Protein 1F6F (pdb70)

Sequence (547 aa):
AQHPPYCRNQPGKCQIPLQSLFDRATTVANYNSKLAGEMVNRFDEQYVINCHTSSITTPNSKAEAINTEDKILFKLVISLLHSWDEPLHHAVTELANPALLTKAQEIKEKAKVLVDGVEVIQKRIHPGEKNEPYPVWSEQSSLTSQDENVRRVAFYRLFHCLHRDSSKIYTYLRILKCRLTSCGKPEIHKCRSPDKETFTCWWNPGTDGGLPTNYSLTYSKEGEKTTYECPDYKTSGPNSCFFSKQYTSIWKIYIITVNATNQMGSSSSDPLYVDVTYIVEPEPPRNLTLEVKKKTYLWVKWSPPTITDVKTGWFTMEYEIRLKPEEAEEWEIHFTGHQTQFKVFDLYPGQKYLVQTRCKPDHGYWSRWSQESSVEMPKPEIHKCRSPDKETFTCWWNPGTTNYSLTYSKEGEKTTYECPDYKTSGPNSCFFSKQYTSIWKIYIITVNATSSSDPLYVDVTYIVEPEPPRNLTLEVKKTYLWVKWSPPTMEYEIRLKEWEIHFTGHQTQFKVFDLYPGQKYLVQTRCKPDHGYWSRWSQESSVEMPN

B-factor: mean 52.59, std 16.04, range [18.32, 100.22]

InterPro domains:
  IPR001400 Somatotropin/prolactin [PF00103] (26-232)
  IPR001400 Somatotropin/prolactin [PR00836] (97-110)
  IPR001400 Somatotropin/prolactin [PR00836] (119-137)
  IPR001400 Somatotropin/prolactin [PR00836] (200-216)
  IPR001400 Somatotropin/prolactin [PR00836] (216-230)
  IPR001400 Somatotropin/prolactin [PTHR11417] (12-233)
  IPR009079 Four-helical cytokine-like, core [G3DSA:1.20.1250.10] (38-236)
  IPR009079 Four-helical cytokine-like, core [SSF47266] (40-232)
  IPR018116 Somatotropin hormone, conserved site [PS00266] (97-130)
  IPR018116 Somatotropin hormone, conserved site [PS00338] (212-229)

GO terms:
  GO:0005148 prolactin receptor binding (F, IDA)

CATH classification: 1.20.1250.10

Secondary structure (DSSP, 8-state):
----GGG-SSSSS----HHHHHHHHHHHHHHHHHHHHHHHHHHHTT-----GGGGS----SHHHHHHS-HHHHHHHHHHHHHTTHHHHHHHHHHHH--HHHHHHHHHHHHHHHHHHHHHHHHHHHSTT--PPP----GGGGGGG-SSHHHHHHHHHHHHHHHHHHHHHHHHHHHHHHHHHS--/---EEEEEEBSSSS-EEEEEE----TTS--EEEEEEEETTEEEEEE-S-SSTT-TTEEEE-TTT--SS-EEEEEEEEEETTEEEEPPPEEEEGGG-B--PPPEEEEEEE-----EEEEEE--TTS-TTTTSS-EEEEEEEEESS-S--EEEEEET-SEEEE--PPTT-EEEEEEEEEESSS--------EEEE--/--EEEEEEBSSSS-EEEEEE-----EEEEEEESS-S--EE-S-SSTT-TTEEEE-GGG--SSS-EEEEEEE------EEE-GGG-B-----EEEEEEE----EEEEEE----EEEEEE---EEEEEET-SEEEE----SS-EEEEEEEEE-TT--PPPP---EEEE---

Solvent-accessible surface area: 28407 Å² total; per-residue (Å²): 65,117,87,10,82,39,28,202,96,186,98,86,165,14,64,5,49,45,60,20,0,0,50,24,0,11,82,23,2,28,94,8,0,75,15,1,11,74,1,15,99,107,12,63,146,120,144,106,8,101,9,26,5,80,84,25,121,13,9,18,32,47,71,97,0,56,122,21,96,27,81,84,0,1,64,16,0,0,19,1,12,57,4,12,54,84,3,3,102,60,1,28,86,19,30,58,155,145,23,10,43,69,44,1,80,55,5,33,78,34,13,110,57,1,14,63,0,0,45,26,0,2,119,82,51,36,113,74,36,175,56,134,121,102,31,91,19,93,104,20,80,28,0,68,36,183,84,115,100,64,69,100,84,3,9,86,43,3,3,44,4,7,15,20,1,11,12,15,9,8,2,0,0,24,4,0,39,26,98,55,41,65,93,74,95,4,86,8,134,99,3,50,1,57,16,22,20,16,0,12,0,96,17,102,63,30,102,52,74,74,41,127,29,120,43,32,0,32,12,36,36,38,80,73,216,64,96,87,90,11,46,44,82,184,90,37,22,124,63,1,0,43,0,41,140,150,93,8,16,2,1,53,23,0,45,0,31,0,37,13,79,27,153,146,38,90,38,54,8,111,70,30,119,13,19,0,14,60,17,4,70,7,99,35,6,96,101,32,79,37,99,54,100,233,99,44,54,0,59,0,90,14,31,26,5,102,92,6,22,49,159,27,3,1,4,16,6,12,4,27,0,50,4,22,25,92,158,42,177,74,64,16,73,11,115,12,19,82,99,47,61,11,72,0,31,14,21,69,87,67,56,59,9,31,0,15,0,56,0,36,10,18,50,20,93,68,7,208,61,12,158,72,27,55,19,118,13,95,139,3,108,20,111,72,5,46,1,76,71,95,46,24,0,14,0,77,13,70,80,16,164,124,103,47,24,0,32,11,28,49,40,42,124,209,44,110,84,94,11,41,36,91,170,93,27,28,119,65,1,0,51,0,35,122,147,86,24,27,20,6,54,2,1,35,1,31,0,33,14,129,97,59,8,72,62,14,47,5,2,0,19,36,17,13,57,17,108,38,9,132,100,34,89,35,102,49,86,248,60,38,0,30,1,76,13,39,70,54,136,36,48,9,22,3,39,9,95,202,70,88,88,36,65,0,5,85,3,61,24,5,34,6,56,112,28,160,104,46,60,132,16,52,2,13,0,46,0,38,18,95,89,20,85,77,2,194,69,12,153,99,25,67,22,103,9,73,173

Radius of gyration: 28.02 Å; Cα contacts (8 Å, |Δi|>4): 1122; chains: 3; bounding box: 88×62×73 Å

Nearest PDB structures (foldseek):
  1f6f-assembly1_A  TM=1.005E+00  e=6.014E-25  Ovis aries
  3npz-assembly1_A  TM=8.963E-01  e=2.783E-09  Homo sapiens
  4mhl-assembly1_A  TM=6.996E-01  e=2.035E-02  Homo sapiens
  7u7n-assembly1_D  TM=7.125E-01  e=7.910E-02  Homo sapiens
  8d7r-assembly1_D  TM=6.804E-01  e=1.033E+00  Homo sapiens

Structure (mmCIF, N/CA/C/O backbone):
data_1F6F
#
_entry.id   1F6F
#
_cell.length_a   168.180
_cell.length_b   63.100
_cell.length_c   88.430
_cell.angle_alpha   90.00
_cell.angle_beta   118.63
_cell.angle_gamma   90.00
#
_symmetry.space_group_name_H-M   'C 1 2 1'
#
loop_
_entity.id
_entity.type
_entity.pdbx_description
1 polymer 'PLACENTAL LACTOGEN'
2 polymer 'PROLACTIN RECEPTOR'
3 water water
#
loop_
_atom_site.group_PDB
_atom_site.id
_atom_site.type_symbol
_atom_site.label_atom_id
_atom_site.label_alt_id
_atom_site.label_comp_id
_atom_site.label_asym_id
_atom_site.label_entity_id
_atom_site.label_seq_id
_atom_site.pdbx_PDB_ins_code
_atom_site.Cartn_x
_atom_site.Cartn_y
_atom_site.Cartn_z
_atom_site.occupancy
_atom_site.B_iso_or_equiv
_atom_site.auth_seq_id
_atom_site.auth_comp_id
_atom_site.auth_asym_id
_atom_site.auth_atom_id
_atom_site.pdbx_PDB_model_num
ATOM 1 N N . ALA A 1 1 ? 63.188 68.441 7.231 1.00 76.84 1 ALA A N 1
ATOM 2 C CA . ALA A 1 1 ? 62.653 69.085 5.997 1.00 78.11 1 ALA A CA 1
ATOM 3 C C . ALA A 1 1 ? 61.127 69.063 6.035 1.00 77.40 1 ALA A C 1
ATOM 4 O O . ALA A 1 1 ? 60.468 70.037 5.665 1.00 78.57 1 ALA A O 1
ATOM 6 N N . GLN A 1 2 ? 60.581 67.937 6.481 1.00 75.58 2 GLN A N 1
ATOM 7 C CA . GLN A 1 2 ? 59.139 67.737 6.596 1.00 72.98 2 GLN A CA 1
ATOM 8 C C . GLN A 1 2 ? 58.581 68.483 7.830 1.00 71.71 2 GLN A C 1
ATOM 9 O O . GLN A 1 2 ? 59.337 68.845 8.737 1.00 69.63 2 GLN A O 1
ATOM 15 N N . HIS A 1 3 ? 57.268 68.725 7.852 1.00 69.79 3 HIS A N 1
ATOM 16 C CA . HIS A 1 3 ? 56.622 69.405 8.978 1.00 67.52 3 HIS A CA 1
ATOM 17 C C . HIS A 1 3 ? 55.282 68.726 9.234 1.00 65.26 3 HIS A C 1
ATOM 18 O O . HIS A 1 3 ? 54.879 67.840 8.485 1.00 64.55 3 HIS A O 1
ATOM 25 N N . PRO A 1 4 ? 54.578 69.115 10.313 1.00 62.88 4 PRO A N 1
ATOM 26 C CA . PRO A 1 4 ? 53.285 68.478 10.560 1.00 59.80 4 PRO A CA 1
ATOM 27 C C . PRO A 1 4 ? 52.257 69.097 9.627 1.00 57.70 4 PRO A C 1
ATOM 28 O O . PRO A 1 4 ? 52.401 70.244 9.191 1.00 53.97 4 PRO A O 1
ATOM 32 N N . PRO A 1 5 ? 51.197 68.348 9.326 1.00 56.62 5 PRO A N 1
ATOM 33 C CA . PRO A 1 5 ? 50.125 68.787 8.453 1.00 57.87 5 PRO A CA 1
ATOM 34 C C . PRO A 1 5 ? 49.748 70.251 8.605 1.00 57.27 5 PRO A C 1
ATOM 35 O O . PRO A 1 5 ? 49.905 71.026 7.665 1.00 57.94 5 PRO A O 1
ATOM 39 N N . TYR A 1 6 ? 49.264 70.619 9.789 1.00 57.14 6 TYR A N 1
ATOM 40 C CA . TYR A 1 6 ? 48.815 71.982 10.077 1.00 57.65 6 TYR A CA 1
ATOM 41 C C . TYR A 1 6 ? 49.822 73.108 9.903 1.00 59.34 6 TYR A C 1
ATOM 42 O O . TYR A 1 6 ? 49.429 74.265 9.815 1.00 57.71 6 TYR A O 1
ATOM 51 N N . CYS A 1 7 ? 51.113 72.801 9.872 1.00 62.97 7 CYS A N 1
ATOM 52 C CA . CYS A 1 7 ? 52.090 73.866 9.693 1.00 69.32 7 CYS A CA 1
ATOM 53 C C . CYS A 1 7 ? 52.102 74.243 8.228 1.00 71.78 7 CYS A C 1
ATOM 54 O O . CYS A 1 7 ? 52.930 75.021 7.770 1.00 72.60 7 CYS A O 1
ATOM 57 N N . ARG A 1 8 ? 51.140 73.687 7.505 1.00 75.36 8 ARG A N 1
ATOM 58 C CA . ARG A 1 8 ? 50.965 73.945 6.086 1.00 78.54 8 ARG A CA 1
ATOM 59 C C . ARG A 1 8 ? 50.243 75.302 5.925 1.00 80.63 8 ARG A C 1
ATOM 60 O O . ARG A 1 8 ? 49.518 75.512 4.947 1.00 78.89 8 ARG A O 1
ATOM 68 N N . ASN A 1 9 ? 50.441 76.207 6.896 1.00 83.30 9 ASN A N 1
ATOM 69 C CA . ASN A 1 9 ? 49.821 77.547 6.886 1.00 85.09 9 ASN A CA 1
ATOM 70 C C . ASN A 1 9 ? 50.767 78.749 7.058 1.00 87.92 9 ASN A C 1
ATOM 71 O O . ASN A 1 9 ? 51.661 78.769 7.910 1.00 87.15 9 ASN A O 1
ATOM 76 N N . GLN A 1 10 ? 50.517 79.753 6.219 1.00 91.85 10 GLN A N 1
ATOM 77 C CA . GLN A 1 10 ? 51.266 81.009 6.118 1.00 93.90 10 GLN A CA 1
ATOM 78 C C . GLN A 1 10 ? 52.223 81.444 7.224 1.00 95.44 10 GLN A C 1
ATOM 79 O O . GLN A 1 10 ? 53.413 81.643 6.963 1.00 95.28 10 GLN A O 1
ATOM 85 N N . PRO A 1 11 ? 51.733 81.611 8.465 1.00 97.19 11 PRO A N 1
ATOM 86 C CA . PRO A 1 11 ? 52.671 82.034 9.515 1.00 97.50 11 PRO A CA 1
ATOM 87 C C . PRO A 1 11 ? 54.056 81.379 9.401 1.00 97.74 11 PRO A C 1
ATOM 88 O O . PRO A 1 11 ? 54.180 80.153 9.414 1.00 98.16 11 PRO A O 1
ATOM 92 N N . GLY A 1 12 ? 55.084 82.217 9.264 1.00 97.10 12 GLY A N 1
ATOM 93 C CA . GLY A 1 12 ? 56.449 81.734 9.129 1.00 95.74 12 GLY A CA 1
ATOM 94 C C . GLY A 1 12 ? 56.859 80.695 10.157 1.00 95.28 12 GLY A C 1
ATOM 95 O O . GLY A 1 12 ? 57.607 79.763 9.846 1.00 95.08 12 GLY A O 1
ATOM 96 N N . LYS A 1 13 ? 56.376 80.853 11.388 1.00 94.06 13 LYS A N 1
ATOM 97 C CA . LYS A 1 13 ? 56.697 79.910 12.457 1.00 91.67 13 LYS A CA 1
ATOM 98 C C . LYS A 1 13 ? 56.090 78.534 12.192 1.00 88.49 13 LYS A C 1
ATOM 99 O O . LYS A 1 13 ? 55.966 78.085 11.045 1.00 87.66 13 LYS A O 1
ATOM 105 N N . CYS A 1 14 ? 55.716 77.873 13.279 1.00 83.06 14 CYS A N 1
ATOM 106 C CA . CYS A 1 14 ? 55.120 76.561 13.208 1.00 77.73 14 CYS A CA 1
ATOM 107 C C . CYS A 1 14 ? 54.919 76.064 14.632 1.00 74.65 14 CYS A C 1
ATOM 108 O O . CYS A 1 14 ? 55.772 75.361 15.185 1.00 74.24 14 CYS A O 1
ATOM 111 N N . GLN A 1 15 ? 53.803 76.492 15.230 1.00 68.84 15 GLN A N 1
ATOM 112 C CA . GLN A 1 15 ? 53.417 76.082 16.574 1.00 64.42 15 GLN A CA 1
ATOM 113 C C . GLN A 1 15 ? 52.130 75.292 16.454 1.00 60.01 15 GLN A C 1
ATOM 114 O O . GLN A 1 15 ? 51.402 75.416 15.472 1.00 57.90 15 GLN A O 1
ATOM 120 N N . ILE A 1 16 ? 51.870 74.442 17.436 1.00 54.50 16 ILE A N 1
ATOM 121 C CA . ILE A 1 16 ? 50.657 73.655 17.432 1.00 49.65 16 ILE A CA 1
ATOM 122 C C . ILE A 1 16 ? 49.541 74.675 17.643 1.00 49.93 16 ILE A C 1
ATOM 123 O O . ILE A 1 16 ? 49.653 75.558 18.489 1.00 50.28 16 ILE A O 1
ATOM 128 N N . PRO A 1 17 ? 48.465 74.593 16.854 1.00 48.48 17 PRO A N 1
ATOM 129 C CA . PRO A 1 17 ? 47.347 75.530 16.999 1.00 46.26 17 PRO A CA 1
ATOM 130 C C . PRO A 1 17 ? 46.679 75.404 18.384 1.00 47.65 17 PRO A C 1
ATOM 131 O O . PRO A 1 17 ? 46.717 74.348 19.020 1.00 47.94 17 PRO A O 1
ATOM 135 N N . LEU A 1 18 ? 46.054 76.476 18.847 1.00 46.03 18 LEU A N 1
ATOM 136 C CA . LEU A 1 18 ? 45.401 76.448 20.142 1.00 45.50 18 LEU A CA 1
ATOM 137 C C . LEU A 1 18 ? 44.272 75.411 20.146 1.00 44.48 18 LEU A C 1
ATOM 138 O O . LEU A 1 18 ? 44.014 74.762 21.155 1.00 41.96 18 LEU A O 1
ATOM 143 N N . GLN A 1 19 ? 43.600 75.255 19.013 1.00 45.07 19 GLN A N 1
ATOM 144 C CA . GLN A 1 19 ? 42.520 74.273 18.898 1.00 45.67 19 GLN A CA 1
ATOM 145 C C . GLN A 1 19 ? 43.021 72.837 19.194 1.00 44.62 19 GLN A C 1
ATOM 146 O O . GLN A 1 19 ? 42.373 72.079 19.919 1.00 41.70 19 GLN A O 1
ATOM 152 N N . SER A 1 20 ? 44.163 72.470 18.607 1.00 44.47 20 SER A N 1
ATOM 153 C CA . SER A 1 20 ? 44.725 71.129 18.792 1.00 45.41 20 SER A CA 1
ATOM 154 C C . SER A 1 20 ? 45.100 70.915 20.271 1.00 42.83 20 SER A C 1
ATOM 155 O O . SER A 1 20 ? 44.828 69.853 20.818 1.00 40.48 20 SER A O 1
ATOM 158 N N . LEU A 1 21 ? 45.689 71.931 20.911 1.00 38.39 21 LEU A N 1
ATOM 159 C CA . LEU A 1 21 ?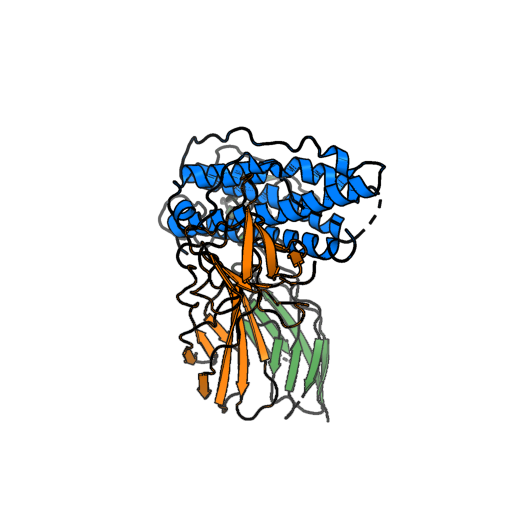 46.054 71.846 22.325 1.00 37.87 21 LEU A CA 1
ATOM 160 C C . LEU A 1 21 ? 44.852 71.590 23.229 1.00 37.51 21 LEU A C 1
ATOM 161 O O . LEU A 1 21 ? 44.900 70.750 24.134 1.00 37.93 21 LEU A O 1
ATOM 166 N N . PHE A 1 22 ? 43.763 72.308 22.998 1.00 37.50 22 PHE A N 1
ATOM 167 C CA . PHE A 1 22 ? 42.572 72.087 23.802 1.00 36.29 22 PHE A CA 1
ATOM 168 C C . PHE A 1 22 ? 41.947 70.735 23.534 1.00 38.05 22 PHE A C 1
ATOM 169 O O . PHE A 1 22 ? 41.334 70.147 24.441 1.00 39.86 22 PHE A O 1
ATOM 177 N N . ASP A 1 23 ? 42.085 70.231 22.301 1.00 38.73 23 ASP A N 1
ATOM 178 C CA . ASP A 1 23 ? 41.540 68.894 21.978 1.00 40.60 23 ASP A CA 1
ATOM 179 C C . ASP A 1 23 ? 42.224 67.849 22.864 1.00 38.50 23 ASP A C 1
ATOM 180 O O . ASP A 1 23 ? 41.546 67.074 23.523 1.00 41.11 23 ASP A O 1
ATOM 185 N N . ARG A 1 24 ? 43.561 67.838 22.864 1.00 36.39 24 ARG A N 1
ATOM 186 C CA . ARG A 1 24 ? 44.356 66.880 23.645 1.00 35.46 24 ARG A CA 1
ATOM 187 C C . ARG A 1 24 ? 44.068 66.948 25.157 1.00 37.39 24 ARG A C 1
ATOM 188 O O . ARG A 1 24 ? 43.965 65.898 25.832 1.00 36.91 24 ARG A O 1
ATOM 196 N N . ALA A 1 25 ? 43.887 68.171 25.671 1.00 34.48 25 ALA A N 1
ATOM 197 C CA . ALA A 1 25 ? 43.607 68.376 27.079 1.00 32.06 25 ALA A CA 1
ATOM 198 C C . ALA A 1 25 ? 42.260 67.823 27.463 1.00 34.10 25 ALA A C 1
ATOM 199 O O . ALA A 1 25 ? 42.125 67.180 28.497 1.00 34.37 25 ALA A O 1
ATOM 201 N N . THR A 1 26 ? 41.248 68.051 26.644 1.00 35.18 26 THR A N 1
ATOM 202 C CA . THR A 1 26 ? 39.951 67.500 26.998 1.00 34.15 26 THR A CA 1
ATOM 203 C C . THR A 1 26 ? 39.915 65.974 26.846 1.00 32.73 26 THR A C 1
ATOM 204 O O . THR A 1 26 ? 39.179 65.308 27.576 1.00 33.59 26 THR A O 1
ATOM 208 N N . THR A 1 27 ? 40.697 65.386 25.947 1.00 34.40 27 THR A N 1
ATOM 209 C CA . THR A 1 27 ? 40.572 63.930 25.869 1.00 34.18 27 THR A CA 1
ATOM 210 C C . THR A 1 27 ? 41.348 63.218 26.974 1.00 34.26 27 THR A C 1
ATOM 211 O O . THR A 1 27 ? 40.918 62.159 27.435 1.00 30.48 27 THR A O 1
ATOM 215 N N . VAL A 1 28 ? 42.453 63.821 27.442 1.00 35.42 28 VAL A N 1
ATOM 216 C CA . VAL A 1 28 ? 43.191 63.251 28.566 1.00 29.66 28 VAL A CA 1
ATOM 217 C C . VAL A 1 28 ? 42.274 63.382 29.767 1.00 31.15 28 VAL A C 1
ATOM 218 O O . VAL A 1 28 ? 42.041 62.412 30.487 1.00 33.12 28 VAL A O 1
ATOM 222 N N . ALA A 1 29 ? 41.708 64.573 29.986 1.00 31.75 29 ALA A N 1
ATOM 223 C CA . ALA A 1 29 ? 40.807 64.749 31.133 1.00 30.28 29 ALA A CA 1
ATOM 224 C C . ALA A 1 29 ? 39.606 63.779 31.103 1.00 32.15 29 ALA A C 1
ATOM 225 O O . ALA A 1 29 ? 39.151 63.314 32.158 1.00 31.43 29 ALA A O 1
ATOM 227 N N . ASN A 1 30 ? 39.066 63.506 29.914 1.00 31.36 30 ASN A N 1
ATOM 228 C CA . ASN A 1 30 ? 37.934 62.569 29.779 1.00 34.78 30 ASN A CA 1
ATOM 229 C C . ASN A 1 30 ? 38.369 61.146 30.272 1.00 34.33 30 ASN A C 1
ATOM 230 O O . ASN A 1 30 ? 37.646 60.491 31.012 1.00 36.45 30 ASN A O 1
ATOM 235 N N . TYR A 1 31 ? 39.564 60.726 29.868 1.00 34.97 31 TYR A N 1
ATOM 236 C CA . TYR A 1 31 ? 40.200 59.453 30.254 1.00 40.11 31 TYR A CA 1
ATOM 237 C C . TYR A 1 31 ? 40.385 59.322 31.789 1.00 40.76 31 TYR A C 1
ATOM 238 O O . TYR A 1 31 ? 39.998 58.317 32.397 1.00 41.06 31 TYR A O 1
ATOM 247 N N . ASN A 1 32 ? 40.949 60.343 32.433 1.00 41.40 32 ASN A N 1
ATOM 248 C CA . ASN A 1 32 ? 41.112 60.274 33.885 1.00 36.50 32 ASN A CA 1
ATOM 249 C C . ASN A 1 32 ? 39.783 60.149 34.543 1.00 35.59 32 ASN A C 1
ATOM 250 O O . ASN A 1 32 ? 39.649 59.460 35.536 1.00 37.39 32 ASN A O 1
ATOM 255 N N . SER A 1 33 ? 38.781 60.819 33.999 1.00 35.79 33 SER A N 1
ATOM 256 C CA . SER A 1 33 ? 37.464 60.758 34.599 1.00 32.48 33 SER A CA 1
ATOM 257 C C . SER A 1 33 ? 36.877 59.341 34.495 1.00 33.50 33 SER A C 1
ATOM 258 O O . SER A 1 33 ? 36.208 58.869 35.420 1.00 34.15 33 SER A O 1
ATOM 261 N N . LYS A 1 34 ? 37.140 58.647 33.388 1.00 35.17 34 LYS A N 1
ATOM 262 C CA . LYS A 1 34 ? 36.645 57.258 33.250 1.00 37.91 34 LYS A CA 1
ATOM 263 C C . LYS A 1 34 ? 37.359 56.377 34.276 1.00 33.98 34 LYS A C 1
ATOM 264 O O . LYS A 1 34 ? 36.711 55.663 35.018 1.00 36.82 34 LYS A O 1
ATOM 270 N N . LEU A 1 35 ? 38.693 56.432 34.309 1.00 34.69 35 LEU A N 1
ATOM 271 C CA . LEU A 1 35 ? 39.470 55.648 35.278 1.00 34.51 35 LEU A CA 1
ATOM 272 C C . LEU A 1 35 ? 38.988 55.865 36.701 1.00 36.43 35 LEU A C 1
ATOM 273 O O . LEU A 1 35 ? 38.789 54.891 37.440 1.00 35.92 35 LEU A O 1
ATOM 278 N N . ALA A 1 36 ? 38.792 57.134 37.093 1.00 31.84 36 ALA A N 1
ATOM 279 C CA . ALA A 1 36 ? 38.326 57.402 38.445 1.00 33.11 36 ALA A CA 1
ATOM 280 C C . ALA A 1 36 ? 36.980 56.753 38.702 1.00 33.17 36 ALA A C 1
ATOM 281 O O . ALA A 1 36 ? 36.733 56.257 39.804 1.00 36.13 36 ALA A O 1
ATOM 283 N N . GLY A 1 37 ? 36.088 56.775 37.715 1.00 33.71 37 GLY A N 1
ATOM 284 C CA . GLY A 1 37 ? 34.781 56.146 37.913 1.00 32.22 37 GLY A CA 1
ATOM 285 C C . GLY A 1 37 ? 34.926 54.623 38.080 1.00 36.62 37 GLY A C 1
ATOM 286 O O . GLY A 1 37 ? 34.221 53.980 38.842 1.00 34.97 37 GLY A O 1
ATOM 287 N N . GLU A 1 38 ? 35.852 54.040 37.346 1.00 38.92 38 GLU A N 1
ATOM 288 C CA . GLU A 1 38 ? 36.104 52.619 37.478 1.00 47.21 38 GLU A CA 1
ATOM 289 C C . GLU A 1 38 ? 36.580 52.264 38.895 1.00 47.73 38 GLU A C 1
ATOM 290 O O . GLU A 1 38 ? 36.104 51.285 39.473 1.00 49.84 38 GLU A O 1
ATOM 296 N N . MET A 1 39 ? 37.506 53.046 39.455 1.00 47.52 39 MET A N 1
ATOM 297 C CA . MET A 1 39 ? 38.001 52.753 40.808 1.00 47.15 39 MET A CA 1
ATOM 298 C C . MET A 1 39 ? 36.874 52.919 41.797 1.00 48.11 39 MET A C 1
ATOM 299 O O . MET A 1 39 ? 36.735 52.129 42.727 1.00 49.23 39 MET A O 1
ATOM 304 N N . VAL A 1 40 ? 36.057 53.947 41.606 1.00 47.26 40 VAL A N 1
ATOM 305 C CA . VAL A 1 40 ? 34.952 54.151 42.526 1.00 48.98 40 VAL A CA 1
ATOM 306 C C . VAL A 1 40 ? 34.033 52.955 42.576 1.00 48.97 40 VAL A C 1
ATOM 307 O O . VAL A 1 40 ? 33.573 52.574 43.649 1.00 46.91 40 VAL A O 1
ATOM 311 N N . ASN A 1 41 ? 33.747 52.385 41.412 1.00 50.57 41 ASN A N 1
ATOM 312 C CA . ASN A 1 41 ? 32.855 51.230 41.343 1.00 55.52 41 ASN A CA 1
ATOM 313 C C . ASN A 1 41 ? 33.407 49.981 42.015 1.00 55.90 41 ASN A C 1
ATOM 314 O O . ASN A 1 41 ? 32.835 49.497 43.000 1.00 55.90 41 ASN A O 1
ATOM 319 N N . ARG A 1 42 ? 34.516 49.479 41.464 1.00 55.97 42 ARG A N 1
ATOM 320 C CA . ARG A 1 42 ? 35.204 48.295 41.962 1.00 57.49 42 ARG A CA 1
ATOM 321 C C . ARG A 1 42 ? 35.355 48.309 43.480 1.00 59.11 42 ARG A C 1
ATOM 322 O O . ARG A 1 42 ? 35.265 47.266 44.117 1.00 61.04 42 ARG A O 1
ATOM 330 N N . PHE A 1 43 ? 35.562 49.490 44.059 1.00 58.54 43 PHE A N 1
AT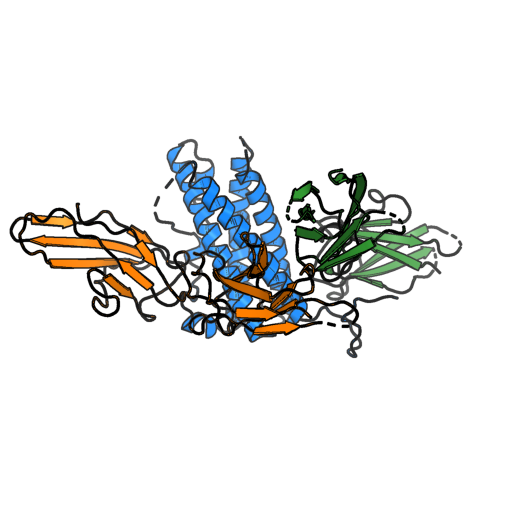OM 331 C CA . PHE A 1 43 ? 35.735 49.619 45.502 1.00 57.83 43 PHE A CA 1
ATOM 332 C C . PHE A 1 43 ? 34.415 49.562 46.256 1.00 61.59 43 PHE A C 1
ATOM 333 O O . PHE A 1 43 ? 34.363 49.101 47.392 1.00 62.32 43 PHE A O 1
ATOM 341 N N . ASP A 1 44 ? 33.347 50.045 45.641 1.00 66.13 44 ASP A N 1
ATOM 342 C CA . ASP A 1 44 ? 32.062 50.032 46.314 1.00 70.17 44 ASP A CA 1
ATOM 343 C C . ASP A 1 44 ? 31.443 48.641 46.268 1.00 72.08 44 ASP A C 1
ATOM 344 O O . ASP A 1 44 ? 30.593 48.307 47.091 1.00 73.55 44 ASP A O 1
ATOM 349 N N . GLU A 1 45 ? 31.860 47.830 45.305 1.00 72.04 45 GLU A N 1
ATOM 350 C CA . GLU A 1 45 ? 31.338 46.484 45.215 1.00 74.01 45 GLU A CA 1
ATOM 351 C C . GLU A 1 45 ? 32.377 45.497 45.745 1.00 76.50 45 GLU A C 1
ATOM 352 O O . GLU A 1 45 ? 32.794 44.564 45.048 1.00 76.96 45 GLU A O 1
ATOM 358 N N . GLN A 1 46 ? 32.794 45.732 46.990 1.00 77.33 46 GLN A N 1
ATOM 359 C CA . GLN A 1 46 ? 33.773 44.899 47.691 1.00 77.86 46 GLN A CA 1
ATOM 360 C C . GLN A 1 46 ? 33.922 45.352 49.138 1.00 76.12 46 GLN A C 1
ATOM 361 O O . GLN A 1 46 ? 34.104 44.528 50.028 1.00 75.75 46 GLN A O 1
ATOM 367 N N . TYR A 1 47 ? 33.854 46.662 49.362 1.00 73.45 47 TYR A N 1
ATOM 368 C CA . TYR A 1 47 ? 33.927 47.223 50.705 1.00 70.51 47 TYR A CA 1
ATOM 369 C C . TYR A 1 47 ? 32.809 48.249 50.788 1.00 69.46 47 TYR A C 1
ATOM 370 O O . TYR A 1 47 ? 32.226 48.470 51.842 1.00 68.16 47 TYR A O 1
ATOM 379 N N . VAL A 1 57 ? 30.059 60.542 54.708 1.00 70.85 57 VAL A N 1
ATOM 380 C CA . VAL A 1 57 ? 30.107 61.837 54.038 1.00 73.30 57 VAL A CA 1
ATOM 381 C C . VAL A 1 57 ? 31.515 62.385 53.763 1.00 71.89 57 VAL A C 1
ATOM 382 O O . VAL A 1 57 ? 32.244 62.810 54.663 1.00 69.90 57 VAL A O 1
ATOM 386 N N . ILE A 1 58 ? 31.855 62.368 52.483 1.00 70.73 58 ILE A N 1
ATOM 387 C CA . ILE A 1 58 ? 33.112 62.853 51.946 1.00 67.68 58 ILE A CA 1
ATOM 388 C C . ILE A 1 58 ? 33.431 64.259 52.476 1.00 68.56 58 ILE A C 1
ATOM 389 O O . ILE A 1 58 ? 32.523 65.093 52.636 1.00 70.10 58 ILE A O 1
ATOM 394 N N . ASN A 1 59 ? 34.707 64.521 52.754 1.00 63.58 59 ASN A N 1
ATOM 395 C CA . ASN A 1 59 ? 35.118 65.840 53.248 1.00 61.20 59 ASN A CA 1
ATOM 396 C C . ASN A 1 59 ? 36.477 66.126 52.602 1.00 56.01 59 ASN A C 1
ATOM 397 O O . ASN A 1 59 ? 37.499 66.196 53.272 1.00 53.67 59 ASN A O 1
ATOM 402 N N . CYS A 1 60 ? 36.445 66.283 51.281 1.00 51.00 60 CYS A N 1
ATOM 403 C CA . CYS A 1 60 ? 37.616 66.481 50.460 1.00 48.42 60 CYS A CA 1
ATOM 404 C C . CYS A 1 60 ? 38.521 67.645 50.865 1.00 47.18 60 CYS A C 1
ATOM 405 O O . CYS A 1 60 ? 38.066 68.733 51.210 1.00 45.58 60 CYS A O 1
ATOM 408 N N . HIS A 1 61 ? 39.822 67.391 50.840 1.00 44.16 61 HIS A N 1
ATOM 409 C CA . HIS A 1 61 ? 40.768 68.416 51.207 1.00 42.37 61 HIS A CA 1
ATOM 410 C C . HIS A 1 61 ? 40.770 69.600 50.215 1.00 42.29 61 HIS A C 1
ATOM 411 O O . HIS A 1 61 ? 41.179 70.689 50.570 1.00 41.59 61 HIS A O 1
ATOM 418 N N . THR A 1 62 ? 40.280 69.401 48.993 1.00 42.71 62 THR A N 1
ATOM 419 C CA . THR A 1 62 ? 40.276 70.493 48.015 1.00 41.94 62 THR A CA 1
ATOM 420 C C . THR A 1 62 ? 39.070 71.391 48.136 1.00 45.04 62 THR A C 1
ATOM 421 O O . THR A 1 62 ? 38.923 72.354 47.376 1.00 46.66 62 THR A O 1
ATOM 425 N N . SER A 1 63 ? 38.208 71.089 49.096 1.00 45.67 63 SER A N 1
ATOM 426 C CA . SER A 1 63 ? 37.015 71.887 49.284 1.00 49.67 63 SER A CA 1
ATOM 427 C C . SER A 1 63 ? 37.332 73.356 49.637 1.00 50.40 63 SER A C 1
ATOM 428 O O . SER A 1 63 ? 36.494 74.230 49.465 1.00 50.65 63 SER A O 1
ATOM 431 N N . SER A 1 64 ? 38.538 73.617 50.130 1.00 53.69 64 SER A N 1
ATOM 432 C CA . SER A 1 64 ? 38.954 74.980 50.486 1.00 55.84 64 SER A CA 1
ATOM 433 C C . SER A 1 64 ? 39.125 75.874 49.238 1.00 54.91 64 SER A C 1
ATOM 434 O O . SER A 1 64 ? 39.022 77.090 49.323 1.00 56.71 64 SER A O 1
ATOM 437 N N . ILE A 1 65 ? 39.406 75.262 48.089 1.00 54.51 65 ILE A N 1
ATOM 438 C CA . ILE A 1 65 ? 39.529 75.996 46.830 1.00 52.22 65 ILE A CA 1
ATOM 439 C C . ILE A 1 65 ? 38.060 76.223 46.447 1.00 53.37 65 ILE A C 1
ATOM 440 O O . ILE A 1 65 ? 37.325 75.257 46.221 1.00 57.34 65 ILE A O 1
ATOM 445 N N . THR A 1 66 ? 37.603 77.466 46.389 1.00 53.64 66 THR A N 1
ATOM 446 C CA . THR A 1 66 ? 36.192 77.712 46.035 1.00 53.12 66 THR A CA 1
ATOM 447 C C . THR A 1 66 ? 35.957 77.667 44.509 1.00 50.08 66 THR A C 1
ATOM 448 O O . THR A 1 66 ? 36.653 78.315 43.734 1.00 48.50 66 THR A O 1
ATOM 452 N N . THR A 1 67 ? 34.959 76.895 44.090 1.00 47.33 67 THR A N 1
ATOM 453 C CA . THR A 1 67 ? 34.684 76.714 42.670 1.00 43.17 67 THR A CA 1
ATOM 454 C C . THR A 1 67 ? 33.252 77.083 42.273 1.00 38.59 67 THR A C 1
ATOM 455 O O . THR A 1 67 ? 32.373 77.154 43.114 1.00 36.96 67 THR A O 1
ATOM 459 N N . PRO A 1 68 ? 33.023 77.379 40.983 1.00 35.79 68 PRO A N 1
ATOM 460 C CA . PRO A 1 68 ? 31.662 77.711 40.543 1.00 36.21 68 PRO A CA 1
ATOM 461 C C . PRO A 1 68 ? 30.999 76.345 40.407 1.00 35.58 68 PRO A C 1
ATOM 462 O O . PRO A 1 68 ? 31.522 75.514 39.669 1.00 40.85 68 PRO A O 1
ATOM 466 N N . ASN A 1 69 ? 29.882 76.121 41.096 1.00 34.04 69 ASN A N 1
ATOM 467 C CA . ASN A 1 69 ? 29.186 74.825 41.079 1.00 37.42 69 ASN A CA 1
ATOM 468 C C . ASN A 1 69 ? 27.839 74.755 40.345 1.00 39.52 69 ASN A C 1
ATOM 469 O O . ASN A 1 69 ? 27.126 73.746 40.445 1.00 37.53 69 ASN A O 1
ATOM 474 N N . SER A 1 70 ? 27.471 75.827 39.645 1.00 41.05 70 SER A N 1
ATOM 475 C CA . SER A 1 70 ? 26.211 75.869 38.902 1.00 38.74 70 SER A CA 1
ATOM 476 C C . SER A 1 70 ? 26.645 76.415 37.557 1.00 39.63 70 SER A C 1
ATOM 477 O O . SER A 1 70 ? 27.719 77.017 37.465 1.00 33.57 70 SER A O 1
ATOM 480 N N . LYS A 1 71 ? 25.826 76.193 36.529 1.00 36.60 71 LYS A N 1
ATOM 481 C CA . LYS A 1 71 ? 26.139 76.622 35.170 1.00 34.36 71 LYS A CA 1
ATOM 482 C C . LYS A 1 71 ? 26.312 78.146 34.977 1.00 33.48 71 LYS A C 1
ATOM 483 O O . LYS A 1 71 ? 27.277 78.596 34.361 1.00 32.78 71 LYS A O 1
ATOM 489 N N . ALA A 1 72 ? 25.340 78.902 35.474 1.00 36.11 72 ALA A N 1
ATOM 490 C CA . ALA A 1 72 ? 25.314 80.362 35.417 1.00 35.15 72 ALA A CA 1
ATOM 491 C C . ALA A 1 72 ? 26.678 80.929 35.803 1.00 35.51 72 ALA A C 1
ATOM 492 O O . ALA A 1 72 ? 27.327 81.652 35.036 1.00 35.30 72 ALA A O 1
ATOM 494 N N . GLU A 1 73 ? 27.1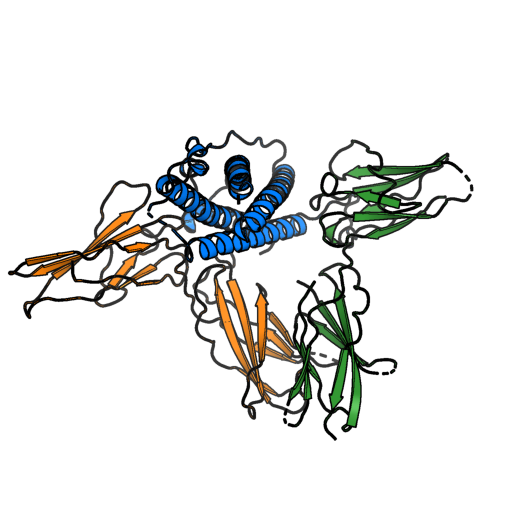13 80.534 36.999 1.00 34.91 73 GLU A N 1
ATOM 495 C CA . GLU A 1 73 ? 28.360 80.959 37.610 1.00 35.16 73 GLU A CA 1
ATOM 496 C C . GLU A 1 73 ? 29.640 80.454 36.949 1.00 37.85 73 GLU A C 1
ATOM 497 O O . GLU A 1 73 ? 30.682 81.150 36.938 1.00 36.16 73 GLU A O 1
ATOM 503 N N . ALA A 1 74 ? 29.591 79.242 36.400 1.00 35.12 74 ALA A N 1
ATOM 504 C CA . ALA A 1 74 ? 30.776 78.708 35.769 1.00 36.29 74 ALA A CA 1
ATOM 505 C C . ALA A 1 74 ? 30.998 79.424 34.457 1.00 37.29 74 ALA A C 1
ATOM 506 O O . ALA A 1 74 ? 32.132 79.782 34.101 1.00 34.05 74 ALA A O 1
ATOM 508 N N . ILE A 1 75 ? 29.915 79.593 33.716 1.00 37.14 75 ILE A N 1
ATOM 509 C CA . ILE A 1 75 ? 30.016 80.244 32.416 1.00 38.85 75 ILE A CA 1
ATOM 510 C C . ILE A 1 75 ? 30.496 81.705 32.586 1.00 37.98 75 ILE A C 1
ATOM 511 O O . ILE A 1 75 ? 31.195 82.210 31.737 1.00 38.32 75 ILE A O 1
ATOM 516 N N . ASN A 1 76 ? 30.139 82.347 33.699 1.00 36.81 76 ASN A N 1
ATOM 517 C CA . ASN A 1 76 ? 30.552 83.723 33.988 1.00 39.84 76 ASN A CA 1
ATOM 518 C C . ASN A 1 76 ? 31.974 83.899 34.475 1.00 41.19 76 ASN A C 1
ATOM 519 O O . ASN A 1 76 ? 32.486 85.015 34.469 1.00 41.49 76 ASN A O 1
ATOM 524 N N . THR A 1 77 ? 32.621 82.816 34.888 1.00 40.62 77 THR A N 1
ATOM 525 C CA . THR A 1 77 ? 33.976 82.923 35.401 1.00 38.90 77 THR A CA 1
ATOM 526 C C . THR A 1 77 ? 35.022 83.342 34.371 1.00 39.74 77 THR A C 1
ATOM 527 O O . THR A 1 77 ? 35.135 82.781 33.280 1.00 39.98 77 THR A O 1
ATOM 531 N N . GLU A 1 78 ? 35.782 84.358 34.729 1.00 39.47 78 GLU A N 1
ATOM 532 C CA . GLU A 1 78 ? 36.858 84.850 33.879 1.00 40.82 78 GLU A CA 1
ATOM 533 C C . GLU A 1 78 ? 37.863 83.696 33.559 1.00 41.31 78 GLU A C 1
ATOM 534 O O . GLU A 1 78 ? 38.161 82.850 34.409 1.00 41.73 78 GLU A O 1
ATOM 540 N N . ASP A 1 79 ? 38.385 83.670 32.337 1.00 39.03 79 ASP A N 1
ATOM 541 C CA . ASP A 1 79 ? 39.304 82.617 31.922 1.00 39.95 79 ASP A CA 1
ATOM 542 C C . ASP A 1 79 ? 40.562 82.504 32.787 1.00 41.17 79 ASP A C 1
ATOM 543 O O . ASP A 1 79 ? 41.097 81.416 32.968 1.00 37.61 79 ASP A O 1
ATOM 548 N N . LYS A 1 80 ? 41.034 83.624 33.328 1.00 42.52 80 LYS A N 1
ATOM 549 C CA . LYS A 1 80 ? 42.222 83.581 34.173 1.00 43.09 80 LYS A CA 1
ATOM 550 C C . LYS A 1 80 ? 41.995 82.718 35.416 1.00 39.52 80 LYS A C 1
ATOM 551 O O . LYS A 1 80 ? 42.859 81.932 35.800 1.00 36.82 80 LYS A O 1
ATOM 557 N N . ILE A 1 81 ? 40.829 82.863 36.030 1.00 37.94 81 ILE A N 1
ATOM 558 C CA . ILE A 1 81 ? 40.485 82.088 37.221 1.00 38.59 81 ILE A CA 1
ATOM 559 C C . ILE A 1 81 ? 40.180 80.596 36.916 1.00 37.73 81 ILE A C 1
ATOM 560 O O . ILE A 1 81 ? 40.497 79.745 37.714 1.00 36.87 81 ILE A O 1
ATOM 565 N N . LEU A 1 82 ? 39.585 80.280 35.767 1.00 37.74 82 LEU A N 1
ATOM 566 C CA . LEU A 1 82 ? 39.326 78.870 35.442 1.00 36.40 82 LEU A CA 1
ATOM 567 C C . LEU A 1 82 ? 40.645 78.100 35.332 1.00 34.42 82 LEU A C 1
ATOM 568 O O . LEU A 1 82 ? 40.775 77.029 35.894 1.00 33.25 82 LEU A O 1
ATOM 573 N N . PHE A 1 83 ? 41.626 78.667 34.636 1.00 33.72 83 PHE A N 1
ATOM 574 C CA . PHE A 1 83 ? 42.927 78.049 34.502 1.00 34.39 83 PHE A CA 1
ATOM 575 C C . PHE A 1 83 ? 43.541 77.757 35.880 1.00 38.27 83 PHE A C 1
ATOM 576 O O . PHE A 1 83 ? 44.006 76.635 36.152 1.00 36.40 83 PHE A O 1
ATOM 584 N N . LYS A 1 84 ? 43.554 78.784 36.737 1.00 39.49 84 LYS A N 1
ATOM 585 C CA . LYS A 1 84 ? 44.094 78.693 38.096 1.00 35.25 84 LYS A CA 1
ATOM 586 C C . LYS A 1 84 ? 43.424 77.539 38.861 1.00 31.11 84 LYS A C 1
ATOM 587 O O . LYS A 1 84 ? 44.103 76.745 39.464 1.00 32.39 84 LYS A O 1
ATOM 593 N N . LEU A 1 85 ? 42.102 77.455 38.831 1.00 25.32 85 LEU A N 1
ATOM 594 C CA . LEU A 1 85 ? 41.383 76.378 39.504 1.00 27.91 85 LEU A CA 1
ATOM 595 C C . LEU A 1 85 ? 41.756 74.939 38.998 1.00 29.85 85 LEU A C 1
ATOM 596 O O . LEU A 1 85 ? 41.895 74.013 39.789 1.00 31.61 85 LEU A O 1
ATOM 601 N N . VAL A 1 86 ? 41.945 74.767 37.698 1.00 30.14 86 VAL A N 1
ATOM 602 C CA . VAL A 1 86 ? 42.282 73.472 37.131 1.00 29.87 86 VAL A CA 1
ATOM 603 C C . VAL A 1 86 ? 43.701 73.059 37.519 1.00 30.83 86 VAL A C 1
ATOM 604 O O . VAL A 1 86 ? 43.944 71.913 37.900 1.00 28.14 86 VAL A O 1
ATOM 608 N N . ILE A 1 87 ? 44.631 74.006 37.426 1.00 32.88 87 ILE A N 1
ATOM 609 C CA . ILE A 1 87 ? 46.025 73.764 37.792 1.00 29.38 87 ILE A CA 1
ATOM 610 C C . ILE A 1 87 ? 46.229 73.472 39.290 1.00 30.65 87 ILE A C 1
ATOM 611 O O . ILE A 1 87 ? 47.025 72.593 39.630 1.00 32.68 87 ILE A O 1
ATOM 616 N N . SER A 1 88 ? 45.548 74.174 40.196 1.00 30.73 88 SER A N 1
ATOM 617 C CA . SER A 1 88 ? 45.772 73.818 41.591 1.00 33.11 88 SER A CA 1
ATOM 618 C C . SER A 1 88 ? 45.051 72.492 42.003 1.00 34.42 88 SER A C 1
ATOM 619 O O . SER A 1 88 ? 45.552 71.765 42.866 1.00 31.99 88 SER A O 1
ATOM 622 N N . LEU A 1 89 ? 43.887 72.199 41.412 1.00 33.38 89 LEU A N 1
ATOM 623 C CA . LEU A 1 89 ? 43.195 70.933 41.692 1.00 34.97 89 LEU A CA 1
ATOM 624 C C . LEU A 1 89 ? 44.058 69.732 41.289 1.00 33.91 89 LEU A C 1
ATOM 625 O O . LEU A 1 89 ? 44.160 68.751 42.029 1.00 33.57 89 LEU A O 1
ATOM 630 N N . LEU A 1 90 ? 44.688 69.824 40.124 1.00 34.82 90 LEU A N 1
ATOM 631 C CA . LEU A 1 90 ? 45.556 68.750 39.635 1.00 35.69 90 LEU A CA 1
ATOM 632 C C . LEU A 1 90 ? 46.828 68.634 40.494 1.00 38.53 90 LEU A C 1
ATOM 633 O O . LEU A 1 90 ? 47.278 67.515 40.820 1.00 39.82 90 LEU A O 1
ATOM 638 N N . HIS A 1 91 ? 47.398 69.772 40.889 1.00 35.50 91 HIS A N 1
ATOM 639 C CA . HIS A 1 91 ? 48.605 69.726 41.712 1.00 34.47 91 HIS A CA 1
ATOM 640 C C . HIS A 1 91 ? 48.289 69.077 43.059 1.00 36.26 91 HIS A C 1
ATOM 641 O O . HIS A 1 91 ? 49.092 68.306 43.582 1.00 38.09 91 HIS A O 1
ATOM 648 N N . SER A 1 92 ? 47.114 69.377 43.597 1.00 34.33 92 SER A N 1
ATOM 649 C CA . SER A 1 92 ? 46.677 68.841 44.884 1.00 36.87 92 SER A CA 1
ATOM 650 C C . SER A 1 92 ? 46.498 67.330 44.997 1.00 37.14 92 SER A C 1
ATOM 651 O O . SER A 1 92 ? 46.311 66.836 46.092 1.00 39.09 92 SER A O 1
ATOM 654 N N . TRP A 1 93 ? 46.511 66.593 43.902 1.00 35.81 93 TRP A N 1
ATOM 655 C CA . TRP A 1 93 ? 46.274 65.170 44.046 1.00 35.07 93 TRP A CA 1
ATOM 656 C C . TRP A 1 93 ? 47.517 64.300 43.937 1.00 33.53 93 TRP A C 1
ATOM 657 O O . TRP A 1 93 ? 47.459 63.114 44.216 1.00 35.37 93 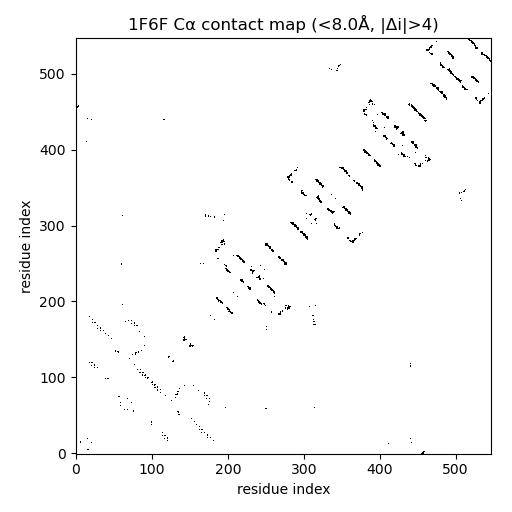TRP A O 1
ATOM 668 N N . ASP A 1 94 ? 48.639 64.892 43.563 1.00 31.76 94 ASP A N 1
ATOM 669 C CA . ASP A 1 94 ? 49.860 64.125 43.428 1.00 36.82 94 ASP A CA 1
ATOM 670 C C . ASP A 1 94 ? 50.349 63.427 44.729 1.00 35.90 94 ASP A C 1
ATOM 671 O O . ASP A 1 94 ? 50.738 62.256 44.678 1.00 33.26 94 ASP A O 1
ATOM 676 N N . GLU A 1 95 ? 50.310 64.118 45.870 1.00 34.55 95 GLU A N 1
ATOM 677 C CA . GLU A 1 95 ? 50.726 63.520 47.143 1.00 36.24 95 GLU A CA 1
ATOM 678 C C . GLU A 1 95 ? 49.756 62.421 47.633 1.00 32.96 95 GLU A C 1
ATOM 679 O O . GLU A 1 95 ? 50.171 61.313 47.949 1.00 37.51 95 GLU A O 1
ATOM 685 N N . PRO A 1 96 ? 48.459 62.725 47.734 1.00 30.79 96 PRO A N 1
ATOM 686 C CA . PRO A 1 96 ? 47.549 61.673 48.194 1.00 30.89 96 PRO A CA 1
ATOM 687 C C . PRO A 1 96 ? 47.637 60.376 47.354 1.00 33.82 96 PRO A C 1
ATOM 688 O O . PRO A 1 96 ? 47.512 59.278 47.886 1.00 34.69 96 PRO A O 1
ATOM 692 N N . LEU A 1 97 ? 47.832 60.510 46.041 1.00 36.63 97 LEU A N 1
ATOM 693 C CA . LEU A 1 97 ? 47.941 59.349 45.153 1.00 35.67 97 LEU A CA 1
ATOM 694 C C . LEU A 1 97 ? 49.218 58.610 45.423 1.00 36.85 97 LEU A C 1
ATOM 695 O O . LEU A 1 97 ? 49.253 57.396 45.312 1.00 37.80 97 LEU A O 1
ATOM 700 N N . HIS A 1 98 ? 50.274 59.355 45.756 1.00 38.79 98 HIS A N 1
ATOM 701 C CA . HIS A 1 98 ? 51.576 58.776 46.053 1.00 38.24 98 HIS A CA 1
ATOM 702 C C . HIS A 1 98 ? 51.414 57.843 47.280 1.00 38.63 98 HIS A C 1
ATOM 703 O O . HIS A 1 98 ? 51.867 56.690 47.274 1.00 36.56 98 HIS A O 1
ATOM 710 N N . HIS A 1 99 ? 50.733 58.347 48.300 1.00 37.00 99 HIS A N 1
ATOM 711 C CA . HIS A 1 99 ? 50.492 57.597 49.513 1.00 40.08 99 HIS A CA 1
ATOM 712 C C . HIS A 1 99 ? 49.596 56.380 49.290 1.00 44.35 99 HIS A C 1
ATOM 713 O O . HIS A 1 99 ? 49.834 55.319 49.878 1.00 43.07 99 HIS A O 1
ATOM 720 N N . ALA A 1 100 ? 48.572 56.528 48.449 1.00 44.22 100 ALA A N 1
ATOM 721 C CA . ALA A 1 100 ? 47.672 55.423 48.143 1.00 42.29 100 ALA A CA 1
ATOM 722 C C . ALA A 1 100 ? 48.409 54.306 47.445 1.00 42.19 100 ALA A C 1
ATOM 723 O O . ALA A 1 100 ? 48.292 53.146 47.806 1.00 42.27 100 ALA A O 1
ATOM 725 N N . VAL A 1 101 ? 49.152 54.658 46.419 1.00 41.98 101 VAL A N 1
ATOM 726 C CA . VAL A 1 101 ? 49.892 53.673 45.665 1.00 44.78 101 VAL A CA 1
ATOM 727 C C . VAL A 1 101 ? 50.886 52.874 46.522 1.00 48.39 101 VAL A C 1
ATOM 728 O O . VAL A 1 101 ? 51.109 51.694 46.271 1.00 48.07 101 VAL A O 1
ATOM 732 N N . THR A 1 102 ? 51.478 53.525 47.527 1.00 49.91 102 THR A N 1
ATOM 733 C CA . THR A 1 102 ? 52.449 52.893 48.421 1.00 48.84 102 THR A CA 1
ATOM 734 C C . THR A 1 102 ? 51.762 51.872 49.327 1.00 50.25 102 THR A C 1
ATOM 735 O O . THR A 1 102 ? 52.343 50.854 49.676 1.00 49.88 102 THR A O 1
ATOM 739 N N . GLU A 1 103 ? 50.521 52.156 49.693 1.00 51.18 103 GLU A N 1
ATOM 740 C CA . GLU A 1 103 ? 49.736 51.286 50.536 1.00 55.54 103 GLU A CA 1
ATOM 741 C C . GLU A 1 103 ? 49.232 50.057 49.780 1.00 57.32 103 GLU A C 1
ATOM 742 O O . GLU A 1 103 ? 49.331 48.933 50.275 1.00 58.28 103 GLU A O 1
ATOM 748 N N . LEU A 1 104 ? 48.690 50.289 48.588 1.00 58.15 104 LEU A N 1
ATOM 749 C CA . LEU A 1 104 ? 48.140 49.248 47.730 1.00 57.84 104 LEU A CA 1
ATOM 750 C C . LEU A 1 104 ? 49.219 48.373 47.129 1.00 60.68 104 LEU A C 1
ATOM 751 O O . LEU A 1 104 ? 48.925 47.361 46.508 1.00 60.19 104 LEU A O 1
ATOM 756 N N . ALA A 1 105 ? 50.473 48.764 47.291 1.00 62.80 105 ALA A N 1
ATOM 757 C CA . ALA A 1 105 ? 51.549 47.970 46.736 1.00 65.57 105 ALA A CA 1
ATOM 758 C C . ALA A 1 105 ? 51.993 46.908 47.744 1.00 69.29 105 ALA A C 1
ATOM 759 O O . ALA A 1 105 ? 52.444 45.825 47.362 1.00 68.64 105 ALA A O 1
ATOM 761 N N . ASN A 1 106 ? 51.849 47.227 49.031 1.00 73.25 106 ASN A N 1
ATOM 762 C CA . ASN A 1 106 ? 52.242 46.332 50.114 1.00 75.86 106 ASN A CA 1
ATOM 763 C C . ASN A 1 106 ? 53.605 45.704 49.831 1.00 77.72 106 ASN A C 1
ATOM 764 O O . ASN A 1 106 ? 54.525 46.380 49.356 1.00 78.78 106 ASN A O 1
ATOM 769 N N . PRO A 1 112 ? 45.332 44.217 43.479 1.00 67.27 112 PRO A N 1
ATOM 770 C CA . PRO A 1 112 ? 44.677 43.797 42.238 1.00 66.52 112 PRO A CA 1
ATOM 771 C C . PRO A 1 112 ? 44.544 44.880 41.149 1.00 66.18 112 PRO A C 1
ATOM 772 O O . PRO A 1 112 ? 45.533 45.345 40.580 1.00 66.64 112 PRO A O 1
ATOM 776 N N . ALA A 1 113 ? 43.310 45.273 40.854 1.00 64.19 113 ALA A N 1
ATOM 777 C CA . ALA A 1 113 ? 43.054 46.267 39.822 1.00 62.99 113 ALA A CA 1
ATOM 778 C C . ALA A 1 113 ? 43.245 47.709 40.308 1.00 62.12 113 ALA A C 1
ATOM 779 O O . ALA A 1 113 ? 43.757 48.554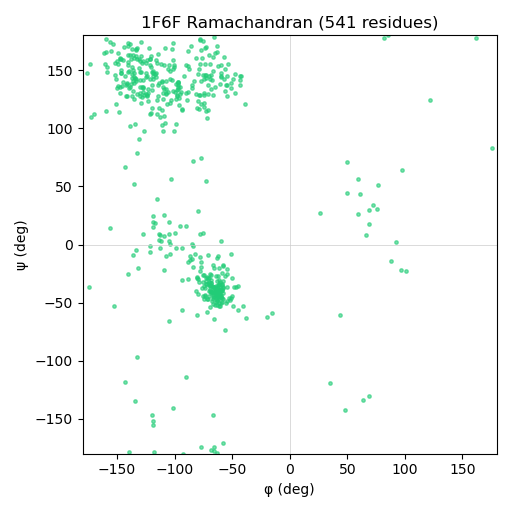 39.582 1.00 62.59 113 ALA A O 1
ATOM 781 N N . LEU A 1 114 ? 42.817 47.989 41.533 1.00 58.85 114 LEU A N 1
ATOM 782 C CA . LEU A 1 114 ? 42.947 49.315 42.089 1.00 56.73 114 LEU A CA 1
ATOM 783 C C . LEU A 1 114 ? 44.355 49.849 41.916 1.00 57.84 114 LEU A C 1
ATOM 784 O O . LEU A 1 114 ? 44.548 50.937 41.384 1.00 60.56 114 LEU A O 1
ATOM 789 N N . LEU A 1 115 ? 45.340 49.078 42.355 1.00 54.72 115 LEU A N 1
ATOM 790 C CA . LEU A 1 115 ? 46.720 49.499 42.252 1.00 51.51 115 LEU A CA 1
ATOM 791 C C . LEU A 1 115 ? 47.086 49.973 40.855 1.00 51.42 115 LEU A C 1
ATOM 792 O O . LEU A 1 115 ? 47.747 51.006 40.693 1.00 48.25 115 LEU A O 1
ATOM 797 N N . THR A 1 116 ? 46.648 49.230 39.842 1.00 51.30 116 THR A N 1
ATOM 798 C CA . THR A 1 116 ? 46.989 49.576 38.455 1.00 49.07 116 THR A CA 1
ATOM 799 C C . THR A 1 116 ? 46.334 50.872 37.941 1.00 44.67 116 THR A C 1
ATOM 800 O O . THR A 1 116 ? 46.967 51.657 37.258 1.00 44.03 116 THR A O 1
ATOM 804 N N . LYS A 1 117 ? 45.077 51.108 38.270 1.00 42.53 117 LYS A N 1
ATOM 805 C CA . LYS A 1 117 ? 44.451 52.332 37.819 1.00 44.01 117 LYS A CA 1
ATOM 806 C C . LYS A 1 117 ? 44.985 53.551 38.602 1.00 44.48 117 LYS A C 1
ATOM 807 O O . LYS A 1 117 ? 45.100 54.633 38.061 1.00 43.43 117 LYS A O 1
ATOM 813 N N . ALA A 1 118 ? 45.347 53.355 39.865 1.00 43.98 118 ALA A N 1
ATOM 814 C CA . ALA A 1 118 ? 45.870 54.438 40.679 1.00 42.14 118 ALA A CA 1
ATOM 815 C C . ALA A 1 118 ? 47.184 54.946 40.112 1.00 41.76 118 ALA A C 1
ATOM 816 O O . ALA A 1 118 ? 47.437 56.155 40.116 1.00 38.01 118 ALA A O 1
ATOM 818 N N . GLN A 1 119 ? 48.000 54.033 39.593 1.00 39.48 119 GLN A N 1
ATOM 819 C CA . GLN A 1 119 ? 49.296 54.412 39.047 1.00 42.38 119 GLN A CA 1
ATOM 820 C C . GLN A 1 119 ? 49.155 55.152 37.743 1.00 45.69 119 GLN A C 1
ATOM 821 O O . GLN A 1 119 ? 49.950 56.055 37.459 1.00 44.83 119 GLN A O 1
ATOM 827 N N . GLU A 1 120 ? 48.141 54.765 36.959 1.00 44.31 120 GLU A N 1
ATOM 828 C CA . GLU A 1 120 ? 47.863 55.400 35.683 1.00 43.63 120 GLU A CA 1
ATOM 829 C C . GLU A 1 120 ? 47.279 56.808 35.853 1.00 38.40 120 GLU A C 1
ATOM 830 O O . GLU A 1 120 ? 47.700 57.728 35.164 1.00 36.87 120 GLU A O 1
ATOM 836 N N . ILE A 1 121 ? 46.296 56.964 36.733 1.00 36.21 121 ILE A N 1
ATOM 837 C CA . ILE A 1 121 ? 45.723 58.279 36.918 1.00 37.01 121 ILE A CA 1
ATOM 838 C C . ILE A 1 121 ? 46.775 59.239 37.487 1.00 39.40 121 ILE A C 1
ATOM 839 O O . ILE A 1 121 ? 46.813 60.406 37.100 1.00 38.61 121 ILE A O 1
ATOM 844 N N . LYS A 1 122 ? 47.659 58.749 38.359 1.00 39.49 122 LYS A N 1
ATOM 845 C CA . LYS A 1 122 ? 48.694 59.626 38.896 1.00 37.90 122 LYS A CA 1
ATOM 846 C C . LYS A 1 122 ? 49.616 60.089 37.772 1.00 36.93 122 LYS A C 1
ATOM 847 O O . LYS A 1 122 ? 50.005 61.257 37.745 1.00 37.44 122 LYS A O 1
ATOM 853 N N . GLU A 1 123 ? 49.959 59.189 36.842 1.00 35.96 123 GLU A N 1
ATOM 854 C CA . GLU A 1 123 ? 50.829 59.558 35.730 1.00 34.98 123 GLU A CA 1
ATOM 855 C C . GLU A 1 123 ? 50.151 60.501 34.722 1.00 33.71 123 GLU A C 1
ATOM 856 O O . GLU A 1 123 ? 50.768 61.426 34.205 1.00 33.15 123 GLU A O 1
ATOM 862 N N . LYS A 1 124 ? 48.886 60.256 34.428 1.00 34.59 124 LYS A N 1
ATOM 863 C CA . LYS A 1 124 ? 48.192 61.091 33.473 1.00 36.71 124 LYS A CA 1
ATOM 864 C C . LYS A 1 124 ? 47.834 62.450 34.058 1.00 35.49 124 LYS A C 1
ATOM 865 O O . LYS A 1 124 ? 47.691 63.419 33.311 1.00 35.06 124 LYS A O 1
ATOM 871 N N . ALA A 1 125 ? 47.680 62.533 35.379 1.00 32.13 125 ALA A N 1
ATOM 872 C CA . ALA A 1 125 ? 47.366 63.828 35.976 1.00 29.78 125 ALA A CA 1
ATOM 873 C C . ALA A 1 125 ? 48.589 64.732 35.780 1.00 31.72 125 ALA A C 1
ATOM 874 O O . ALA A 1 125 ? 48.449 65.922 35.480 1.00 29.11 125 ALA A O 1
ATOM 876 N N . LYS A 1 126 ? 49.789 64.160 35.876 1.00 31.63 126 LYS A N 1
ATOM 877 C CA . LYS A 1 126 ? 50.977 64.967 35.647 1.00 34.93 126 LYS A CA 1
ATOM 878 C C . LYS A 1 126 ? 51.121 65.355 34.169 1.00 37.36 126 LYS A C 1
ATOM 879 O O . LYS A 1 126 ? 51.581 66.458 33.868 1.00 36.44 126 LYS A O 1
ATOM 885 N N . VAL A 1 127 ? 50.717 64.467 33.252 1.00 32.91 127 VAL A N 1
ATOM 886 C CA . VAL A 1 127 ? 50.770 64.780 31.831 1.00 29.83 127 VAL A CA 1
ATOM 887 C C . VAL A 1 127 ? 49.772 65.921 31.586 1.00 29.60 127 VAL A C 1
ATOM 888 O O . VAL A 1 127 ? 50.065 66.887 30.900 1.00 28.29 127 VAL A O 1
ATOM 892 N N . LEU A 1 128 ? 48.587 65.805 32.151 1.00 27.75 128 LEU A N 1
ATOM 893 C CA . LEU A 1 128 ? 47.586 66.851 31.957 1.00 31.19 128 LEU A CA 1
ATOM 894 C C . LEU A 1 128 ? 47.972 68.244 32.529 1.00 34.24 128 LEU A C 1
ATOM 895 O O . LEU A 1 128 ? 47.745 69.238 31.826 1.00 36.70 128 LEU A O 1
ATOM 900 N N . VAL A 1 129 ? 48.527 68.351 33.751 1.00 34.02 129 VAL A N 1
ATOM 901 C CA . VAL A 1 129 ? 48.883 69.690 34.255 1.00 37.90 129 VAL A CA 1
ATOM 902 C C . VAL A 1 129 ? 49.901 70.383 33.370 1.00 38.16 129 VAL A C 1
ATOM 903 O O . VAL A 1 129 ? 49.878 71.596 33.248 1.00 40.01 129 VAL A O 1
ATOM 907 N N . ASP A 1 130 ? 50.802 69.609 32.781 1.00 37.36 130 ASP A N 1
ATOM 908 C CA . ASP A 1 130 ? 51.824 70.122 31.881 1.00 36.49 130 ASP A CA 1
ATOM 909 C C . ASP A 1 130 ? 51.168 70.870 30.682 1.00 37.43 130 ASP A C 1
ATOM 910 O O . ASP A 1 130 ? 51.580 71.977 30.289 1.00 33.99 130 ASP A O 1
ATOM 915 N N . GLY A 1 131 ? 50.159 70.234 30.095 1.00 36.39 131 GLY A N 1
ATOM 916 C CA . GLY A 1 131 ? 49.453 70.820 28.981 1.00 35.22 131 GLY A CA 1
ATOM 917 C C . GLY A 1 131 ? 48.701 72.044 29.458 1.00 38.17 131 GLY A C 1
ATOM 918 O O . GLY A 1 131 ? 48.747 73.084 28.798 1.00 40.65 131 GLY A O 1
ATOM 919 N N . VAL A 1 132 ? 48.016 71.959 30.597 1.00 34.46 132 VAL A N 1
ATOM 920 C CA . VAL A 1 132 ? 47.277 73.131 31.053 1.00 36.45 132 VAL A CA 1
ATOM 921 C C . VAL A 1 132 ? 48.180 74.354 31.330 1.00 36.74 132 VAL A C 1
ATOM 922 O O . VAL A 1 132 ? 47.753 75.489 31.150 1.00 34.83 132 VAL A O 1
ATOM 926 N N . GLU A 1 133 ? 49.426 74.133 31.734 1.00 37.05 133 GLU A N 1
ATOM 927 C CA . GLU A 1 133 ? 50.336 75.255 31.962 1.00 38.46 133 GLU A CA 1
ATOM 928 C C . GLU A 1 133 ? 50.786 75.869 30.614 1.00 38.99 133 GLU A C 1
ATOM 929 O O . GLU A 1 133 ? 50.928 77.100 30.492 1.00 39.82 133 GLU A O 1
ATOM 935 N N . VAL A 1 134 ? 50.997 75.008 29.615 1.00 35.56 134 VAL A N 1
ATOM 936 C CA . VAL A 1 134 ? 51.391 75.443 28.273 1.00 36.47 134 VAL A CA 1
ATOM 937 C C . VAL A 1 134 ? 50.282 76.312 27.631 1.00 38.35 134 VAL A C 1
ATOM 938 O O . VAL A 1 134 ? 50.573 77.341 27.028 1.00 38.01 134 VAL A O 1
ATOM 942 N N . ILE A 1 135 ? 49.029 75.884 27.758 1.00 36.17 135 ILE A N 1
ATOM 943 C CA . ILE A 1 135 ? 47.916 76.621 27.195 1.00 36.98 135 ILE A CA 1
ATOM 944 C C . ILE A 1 135 ? 47.795 77.956 27.942 1.00 40.07 135 ILE A C 1
ATOM 945 O O . ILE A 1 135 ? 47.663 79.008 27.327 1.00 40.01 135 ILE A O 1
ATOM 950 N N . GLN A 1 136 ? 47.857 77.907 29.270 1.00 39.51 136 GLN A N 1
ATOM 951 C CA . GLN A 1 136 ? 47.761 79.104 30.080 1.00 39.43 136 GLN A CA 1
ATOM 952 C C . GLN A 1 136 ? 48.858 80.154 29.813 1.00 44.15 136 GLN A C 1
ATOM 953 O O . GLN A 1 136 ? 48.607 81.361 29.846 1.00 42.68 136 GLN A O 1
ATOM 959 N N . LYS A 1 137 ? 50.082 79.704 29.577 1.00 48.90 137 LYS A N 1
ATOM 960 C CA . LYS A 1 137 ? 51.161 80.650 29.338 1.00 52.49 137 LYS A CA 1
ATOM 961 C C . LYS A 1 137 ? 51.100 81.231 27.924 1.00 54.10 137 LYS A C 1
ATOM 962 O O . LYS A 1 137 ? 51.645 82.305 27.651 1.00 54.41 137 LYS A O 1
ATOM 968 N N . ARG A 1 138 ? 50.393 80.524 27.050 1.00 52.54 138 ARG A N 1
ATOM 969 C CA . ARG A 1 138 ? 50.220 80.911 25.663 1.00 52.71 138 ARG A CA 1
ATOM 970 C C . ARG A 1 138 ? 49.212 82.044 25.523 1.00 53.39 138 ARG A C 1
ATOM 971 O O . ARG A 1 138 ? 49.377 82.933 24.700 1.00 56.38 138 ARG A O 1
ATOM 979 N N . ILE A 1 139 ? 48.166 82.017 26.330 1.00 52.92 139 ILE A N 1
ATOM 980 C CA . ILE A 1 139 ? 47.151 83.042 26.256 1.00 53.48 139 ILE A CA 1
ATOM 981 C C . ILE A 1 139 ? 47.396 84.184 27.228 1.00 57.39 139 ILE A C 1
ATOM 982 O O . ILE A 1 139 ? 47.007 85.323 26.955 1.00 58.59 139 ILE A O 1
ATOM 987 N N . HIS A 1 140 ? 48.025 83.875 28.358 1.00 57.22 140 HIS A N 1
ATOM 988 C CA . HIS A 1 140 ? 48.325 84.876 29.379 1.00 59.08 140 HIS A CA 1
ATOM 989 C C . HIS A 1 140 ? 49.760 84.788 29.852 1.00 60.35 140 HIS A C 1
ATOM 990 O O . HIS A 1 140 ? 50.036 84.245 30.922 1.00 58.08 140 HIS A O 1
ATOM 997 N N . PRO A 1 141 ? 50.700 85.335 29.067 1.00 63.13 141 PRO A N 1
ATOM 998 C CA . PRO A 1 141 ? 52.115 85.285 29.466 1.00 64.52 141 PRO A CA 1
ATOM 999 C C . PRO A 1 141 ? 52.364 85.890 30.854 1.00 65.18 141 PRO A C 1
ATOM 1000 O O . PRO A 1 141 ? 51.800 86.937 31.208 1.00 63.96 141 PRO A O 1
ATOM 1004 N N . GLY A 1 142 ? 53.192 85.214 31.645 1.00 66.26 142 GLY A N 1
ATOM 1005 C CA . GLY A 1 142 ? 53.528 85.731 32.957 1.00 66.67 142 GLY A CA 1
ATOM 1006 C C . GLY A 1 142 ? 52.497 85.605 34.056 1.00 67.55 142 GLY A C 1
ATOM 1007 O O . GLY A 1 142 ? 52.425 86.461 34.938 1.00 66.43 142 GLY A O 1
ATOM 1008 N N . GLU A 1 143 ? 51.670 84.567 33.994 1.00 67.98 143 GLU A N 1
ATOM 1009 C CA . GLU A 1 143 ? 50.700 84.330 35.057 1.00 66.86 143 GLU A CA 1
ATOM 1010 C C . GLU A 1 143 ? 51.503 83.477 36.034 1.00 66.22 143 GLU A C 1
ATOM 1011 O O . GLU A 1 143 ? 52.462 82.815 35.631 1.00 66.12 143 GLU A O 1
ATOM 1017 N N . LYS A 1 144 ? 51.164 83.516 37.315 1.00 65.15 144 LYS A N 1
ATOM 1018 C CA . LYS A 1 144 ? 51.872 82.683 38.280 1.00 64.03 144 LYS A CA 1
ATOM 1019 C C . LYS A 1 144 ? 50.842 81.896 39.068 1.00 62.52 144 LYS A C 1
ATOM 1020 O O . LYS A 1 144 ? 49.760 82.402 39.380 1.00 62.98 144 LYS A O 1
ATOM 1026 N N . ASN A 1 145 ? 51.159 80.644 39.364 1.00 60.47 145 ASN A N 1
ATOM 1027 C CA . ASN A 1 145 ? 50.218 79.805 40.085 1.00 60.00 145 ASN A CA 1
ATOM 1028 C C . ASN A 1 145 ? 50.516 79.765 41.587 1.00 60.06 145 ASN A C 1
ATOM 1029 O O . ASN A 1 145 ? 51.664 79.612 42.009 1.00 60.52 145 ASN A O 1
ATOM 1034 N N . GLU A 1 146 ? 49.472 79.932 42.392 1.00 61.70 146 GLU A N 1
ATOM 1035 C CA . GLU A 1 146 ? 49.620 79.962 43.851 1.00 64.42 146 GLU A CA 1
ATOM 1036 C C . GLU A 1 146 ? 49.606 78.602 44.561 1.00 63.14 146 GLU A C 1
ATOM 1037 O O . GLU A 1 146 ? 49.310 77.555 43.966 1.00 59.43 146 GLU A O 1
ATOM 1043 N N . PRO A 1 147 ? 49.934 78.608 45.860 1.00 62.79 147 PRO A N 1
ATOM 1044 C CA . PRO A 1 147 ? 49.950 77.369 46.641 1.00 60.01 147 PRO A CA 1
ATOM 1045 C C . PRO A 1 147 ? 48.578 76.687 46.656 1.00 55.63 147 PRO A C 1
ATOM 1046 O O . PRO A 1 147 ? 47.538 77.348 46.618 1.00 54.06 147 PRO A O 1
ATOM 1050 N N . TYR A 1 148 ? 48.601 75.362 46.714 1.00 49.32 148 TYR A N 1
ATOM 1051 C CA . TYR A 1 148 ? 47.391 74.558 46.718 1.00 47.29 148 TYR A CA 1
ATOM 1052 C C . TYR A 1 148 ? 47.358 73.718 47.990 1.00 46.19 148 TYR A C 1
ATOM 1053 O O . TYR A 1 148 ? 48.404 73.377 48.536 1.00 45.70 148 TYR A O 1
ATOM 1062 N N . PRO A 1 149 ? 46.158 73.333 48.440 1.00 45.88 149 PRO A N 1
ATOM 1063 C CA . PRO A 1 149 ? 45.878 72.535 49.645 1.00 43.86 149 PRO A CA 1
ATOM 1064 C C . PRO A 1 149 ? 46.502 71.154 49.812 1.00 43.64 149 PRO A C 1
ATOM 1065 O O . PRO A 1 149 ? 46.940 70.512 48.865 1.00 42.13 149 PRO A O 1
ATOM 1069 N N . VAL A 1 150 ? 46.508 70.707 51.059 1.00 43.27 150 VAL A N 1
ATOM 1070 C CA . VAL A 1 150 ? 47.089 69.432 51.430 1.00 44.76 150 VAL A CA 1
ATOM 1071 C C . VAL A 1 150 ? 46.127 68.609 52.283 1.00 42.72 150 VAL A C 1
ATOM 1072 O O . VAL A 1 150 ? 45.334 69.164 53.040 1.00 43.90 150 VAL A O 1
ATOM 1076 N N . TRP A 1 151 ? 46.200 67.285 52.153 1.00 43.12 151 TRP A N 1
ATOM 1077 C CA . TRP A 1 151 ? 45.361 66.395 52.969 1.00 43.59 151 TRP A CA 1
ATOM 1078 C C . TRP A 1 151 ? 46.268 65.887 54.087 1.00 44.68 151 TRP A C 1
ATOM 1079 O O . TRP A 1 151 ? 47.039 64.951 53.888 1.00 44.57 151 TRP A O 1
ATOM 1090 N N . SER A 1 152 ? 46.194 66.516 55.255 1.00 47.77 152 SER A N 1
ATOM 1091 C CA . SER A 1 152 ? 47.062 66.116 56.365 1.00 51.75 152 SER A CA 1
ATOM 1092 C C . SER A 1 152 ? 46.735 64.740 56.942 1.00 51.79 152 SER A C 1
ATOM 1093 O O . SER A 1 152 ? 47.657 64.007 57.371 1.00 54.88 152 SER A O 1
ATOM 1096 N N . GLU A 1 153 ? 45.448 64.380 56.928 1.00 47.23 153 GLU A N 1
ATOM 1097 C CA . GLU A 1 153 ? 45.006 63.084 57.438 1.00 44.93 153 GLU A CA 1
ATOM 1098 C C . GLU A 1 153 ? 45.331 61.930 56.504 1.00 44.75 153 GLU A C 1
ATOM 1099 O O . GLU A 1 153 ? 44.857 60.817 56.719 1.00 45.07 153 GLU A O 1
ATOM 1105 N N . GLN A 1 154 ? 46.124 62.179 55.468 1.00 41.59 154 GLN A N 1
ATOM 1106 C CA . GLN A 1 154 ? 46.469 61.116 54.543 1.00 41.74 154 GLN A CA 1
ATOM 1107 C C . GLN A 1 154 ? 47.263 59.912 55.144 1.00 42.35 154 GLN A C 1
ATOM 1108 O O . GLN A 1 154 ? 47.466 58.889 54.492 1.00 37.60 154 GLN A O 1
ATOM 1114 N N . SER A 1 155 ? 47.729 60.041 56.375 1.00 43.26 155 SER A N 1
ATOM 1115 C CA . SER A 1 155 ? 48.444 58.940 57.011 1.00 43.77 155 SER A CA 1
ATOM 1116 C C . SER A 1 155 ? 47.461 57.785 57.283 1.00 44.91 155 SER A C 1
ATOM 1117 O O . SER A 1 155 ? 47.861 56.623 57.332 1.00 42.96 155 SER A O 1
ATOM 1120 N N . SER A 1 156 ? 46.177 58.117 57.442 1.00 44.20 156 SER A N 1
ATOM 1121 C CA . SER A 1 156 ? 45.141 57.112 57.713 1.00 46.01 156 SER A CA 1
ATOM 1122 C C . SER A 1 156 ? 45.027 56.013 56.666 1.00 46.76 156 SER A C 1
ATOM 1123 O O . SER A 1 156 ? 44.443 54.965 56.945 1.00 49.07 156 SER A O 1
ATOM 1126 N N . LEU A 1 157 ? 45.576 56.226 55.469 1.00 44.83 157 LEU A N 1
ATOM 1127 C CA . LEU A 1 157 ? 45.513 55.197 54.453 1.00 45.44 157 LEU A CA 1
ATOM 1128 C C . LEU A 1 157 ? 46.335 53.977 54.830 1.00 49.90 157 LEU A C 1
ATOM 1129 O O . LEU A 1 157 ? 46.156 52.917 54.232 1.00 50.90 157 LEU A O 1
ATOM 1134 N N . THR A 1 158 ? 47.257 54.121 55.790 1.00 54.52 158 THR A N 1
ATOM 1135 C CA . THR A 1 158 ? 48.113 52.997 56.215 1.00 57.21 158 THR A CA 1
ATOM 1136 C C . THR A 1 158 ? 47.861 52.531 57.641 1.00 57.81 158 THR A C 1
ATOM 1137 O O . THR A 1 158 ? 48.557 51.648 58.143 1.00 58.04 158 THR A O 1
ATOM 1141 N N . SER A 1 159 ? 46.871 53.126 58.291 1.00 60.04 159 SER A N 1
ATOM 1142 C CA . SER A 1 159 ? 46.514 52.749 59.648 1.00 62.43 159 SER A CA 1
ATOM 1143 C C . SER A 1 159 ? 46.397 51.235 59.787 1.00 63.84 159 SER A C 1
ATOM 1144 O O . SER A 1 159 ? 46.000 50.537 58.854 1.00 64.45 159 SER A O 1
ATOM 1147 N N . GLN A 1 160 ? 46.766 50.744 60.965 1.00 66.23 160 GLN A N 1
ATOM 1148 C CA . GLN A 1 160 ? 46.729 49.325 61.282 1.00 68.17 160 GLN A CA 1
ATOM 1149 C C . GLN A 1 160 ? 45.274 48.915 61.515 1.00 69.71 160 GLN A C 1
ATOM 1150 O O . GLN A 1 160 ? 44.914 47.750 61.327 1.00 69.83 160 GLN A O 1
ATOM 1156 N N . ASP A 1 161 ? 44.452 49.881 61.928 1.00 69.47 161 ASP A N 1
ATOM 1157 C CA . ASP A 1 161 ? 43.030 49.656 62.175 1.00 71.73 161 ASP A CA 1
ATOM 1158 C C . ASP A 1 161 ? 42.283 49.481 60.843 1.00 72.94 161 ASP A C 1
ATOM 1159 O O . ASP A 1 161 ? 42.192 50.412 60.047 1.00 74.82 161 ASP A O 1
ATOM 1164 N N . GLU A 1 162 ? 41.739 48.293 60.607 1.00 74.28 162 GLU A N 1
ATOM 1165 C CA . GLU A 1 162 ? 41.027 48.006 59.363 1.00 74.98 162 GLU A CA 1
ATOM 1166 C C . GLU A 1 162 ? 39.914 48.978 58.994 1.00 74.22 162 GLU A C 1
ATOM 1167 O O . GLU A 1 162 ? 39.824 49.405 57.845 1.00 74.99 162 GLU A O 1
ATOM 1173 N N . ASN A 1 163 ? 39.060 49.331 59.945 1.00 72.80 163 ASN A N 1
ATOM 1174 C CA . ASN A 1 163 ? 37.974 50.233 59.604 1.00 71.89 163 ASN A CA 1
ATOM 1175 C C . ASN A 1 163 ? 38.408 51.627 59.187 1.00 70.32 163 ASN A C 1
ATOM 1176 O O . ASN A 1 163 ? 37.998 52.089 58.123 1.00 72.47 163 ASN A O 1
ATOM 1181 N N . VAL A 1 164 ? 39.233 52.290 59.998 1.00 66.50 164 VAL A N 1
ATOM 1182 C CA . VAL A 1 164 ? 39.710 53.644 59.685 1.00 63.94 164 VAL A CA 1
ATOM 1183 C C . VAL A 1 164 ? 40.418 53.701 58.317 1.00 60.94 164 VAL A C 1
ATOM 1184 O O . VAL A 1 164 ? 40.438 54.738 57.644 1.00 59.01 164 VAL A O 1
ATOM 1188 N N . ARG A 1 165 ? 40.971 52.566 57.915 1.00 57.87 165 ARG A N 1
ATOM 1189 C CA . ARG A 1 165 ? 41.686 52.438 56.664 1.00 55.25 165 ARG A CA 1
ATOM 1190 C C . ARG A 1 165 ? 40.695 52.397 55.514 1.00 55.58 165 ARG A C 1
ATOM 1191 O O . ARG A 1 165 ? 40.897 53.072 54.497 1.00 54.10 165 ARG A O 1
ATOM 1199 N N . ARG A 1 166 ? 39.628 51.617 55.678 1.00 52.71 166 ARG A N 1
ATOM 1200 C CA . ARG A 1 166 ? 38.600 51.503 54.644 1.00 51.21 166 ARG A CA 1
ATOM 1201 C C . ARG A 1 166 ? 37.926 52.831 54.370 1.00 47.27 166 ARG A C 1
ATOM 1202 O O . ARG A 1 166 ? 37.607 53.134 53.234 1.00 47.20 166 ARG A O 1
ATOM 1210 N N . VAL A 1 167 ? 37.682 53.610 55.412 1.00 43.23 167 VAL A N 1
ATOM 1211 C CA . VAL A 1 167 ? 37.053 54.906 55.234 1.00 43.19 167 VAL A CA 1
ATOM 1212 C C . VAL A 1 167 ? 38.016 55.875 54.546 1.00 44.99 167 VAL A C 1
ATOM 1213 O O . VAL A 1 167 ? 37.592 56.768 53.836 1.00 46.66 167 VAL A O 1
ATOM 1217 N N . ALA A 1 168 ? 39.315 55.679 54.744 1.00 44.08 168 ALA A N 1
ATOM 1218 C CA . ALA A 1 168 ? 40.299 56.548 54.133 1.00 41.48 168 ALA A CA 1
ATOM 1219 C C . ALA A 1 168 ? 40.232 56.414 52.631 1.00 40.34 168 ALA A C 1
ATOM 1220 O O . ALA A 1 168 ? 40.256 57.413 51.922 1.00 38.54 168 ALA A O 1
ATOM 1222 N N . PHE A 1 169 ? 40.175 55.176 52.151 1.00 40.83 169 PHE A N 1
ATOM 1223 C CA . PHE A 1 169 ? 40.121 54.911 50.724 1.00 41.82 169 PHE A CA 1
ATOM 1224 C C . PHE A 1 169 ? 38.779 55.333 50.124 1.00 44.39 169 PHE A C 1
ATOM 1225 O O . PHE A 1 169 ? 38.704 55.754 48.978 1.00 46.42 169 PHE A O 1
ATOM 1233 N N . TYR A 1 170 ? 37.717 55.233 50.904 1.00 45.26 170 TYR A N 1
ATOM 1234 C CA . TYR A 1 170 ? 36.400 55.643 50.438 1.00 47.45 170 TYR A CA 1
ATOM 1235 C C . TYR A 1 170 ? 36.449 57.154 50.094 1.00 46.13 170 TYR A C 1
ATOM 1236 O O . TYR A 1 170 ? 36.064 57.574 49.008 1.00 46.16 170 TYR A O 1
ATOM 1245 N N . ARG A 1 171 ? 36.910 57.950 51.047 1.00 43.57 171 ARG A N 1
ATOM 1246 C CA . ARG A 1 171 ? 37.045 59.386 50.874 1.00 41.87 171 ARG A CA 1
ATOM 1247 C C . ARG A 1 171 ? 37.964 59.664 49.697 1.00 40.44 171 ARG A C 1
ATOM 1248 O O . ARG A 1 171 ? 37.710 60.550 48.895 1.00 42.30 171 ARG A O 1
ATOM 1256 N N . LEU A 1 172 ? 39.007 58.867 49.563 1.00 35.45 172 LEU A N 1
ATOM 1257 C CA . LEU A 1 172 ? 39.940 59.066 48.496 1.00 37.45 172 LEU A CA 1
ATOM 1258 C C . LEU A 1 172 ? 39.400 58.893 47.067 1.00 40.29 172 LEU A C 1
ATOM 1259 O O . LEU A 1 172 ? 39.604 59.776 46.217 1.00 37.90 172 LEU A O 1
ATOM 1264 N N . PHE A 1 173 ? 38.744 57.762 46.790 1.00 40.39 173 PHE A N 1
ATOM 1265 C CA . PHE A 1 173 ? 38.206 57.492 45.449 1.00 39.05 173 PHE A CA 1
ATOM 1266 C C . PHE A 1 173 ? 37.024 58.373 45.056 1.00 36.78 173 PHE A C 1
ATOM 1267 O O . PHE A 1 173 ? 36.919 58.782 43.905 1.00 32.77 173 PHE A O 1
ATOM 1275 N N . HIS A 1 174 ? 36.143 58.656 46.005 1.00 34.75 174 HIS A N 1
ATOM 1276 C CA . HIS A 1 174 ? 35.004 59.513 45.707 1.00 38.24 174 HIS A CA 1
ATOM 1277 C C . HIS A 1 174 ? 35.430 60.981 45.457 1.00 39.44 174 HIS A C 1
ATOM 1278 O O . HIS A 1 174 ? 34.845 61.674 44.598 1.00 40.76 174 HIS A O 1
ATOM 1285 N N . CYS A 1 175 ? 36.445 61.450 46.184 1.00 35.85 175 CYS A N 1
ATOM 1286 C CA . CYS A 1 175 ? 36.899 62.822 46.001 1.00 35.58 175 CYS A CA 1
ATOM 1287 C C . CYS A 1 175 ? 37.674 62.898 44.703 1.00 32.36 175 CYS A C 1
ATOM 1288 O O . CYS A 1 175 ? 37.626 63.873 43.977 1.00 33.29 175 CYS A O 1
ATOM 1291 N N . LEU A 1 176 ? 38.397 61.839 44.420 1.00 32.00 176 LEU A N 1
ATOM 1292 C CA . LEU A 1 176 ? 39.153 61.752 43.193 1.00 34.47 176 LEU A CA 1
ATOM 1293 C C . LEU A 1 176 ? 38.184 61.791 41.979 1.00 32.52 176 LEU A C 1
ATOM 1294 O O . LEU A 1 176 ? 38.488 62.372 40.934 1.00 34.68 176 LEU A O 1
ATOM 1299 N N . HIS A 1 177 ? 37.019 61.183 42.140 1.00 31.19 177 HIS A N 1
ATOM 1300 C CA . HIS A 1 177 ? 36.008 61.117 41.093 1.00 33.07 177 HIS A CA 1
ATOM 1301 C C . HIS A 1 177 ? 35.379 62.507 40.882 1.00 32.63 177 HIS A C 1
ATOM 1302 O O . HIS A 1 177 ? 35.214 62.945 39.745 1.00 34.63 177 HIS A O 1
ATOM 1309 N N . ARG A 1 178 ? 35.013 63.178 41.973 1.00 28.74 178 ARG A N 1
ATOM 1310 C CA . ARG A 1 178 ? 34.463 64.535 41.909 1.00 28.26 178 ARG A CA 1
ATOM 1311 C C . ARG A 1 178 ? 35.430 65.557 41.263 1.00 30.46 178 ARG A C 1
ATOM 1312 O O . ARG A 1 178 ? 35.027 66.365 40.410 1.00 33.25 178 ARG A O 1
ATOM 1320 N N . ASP A 1 179 ? 36.702 65.527 41.644 1.00 28.20 179 ASP A N 1
ATOM 1321 C CA . ASP A 1 179 ? 37.638 66.477 41.076 1.00 28.59 179 ASP A CA 1
ATOM 1322 C C . ASP A 1 179 ? 37.997 66.182 39.617 1.00 30.95 179 ASP A C 1
ATOM 1323 O O . ASP A 1 179 ? 38.310 67.106 38.854 1.00 31.25 179 ASP A O 1
ATOM 1328 N N . SER A 1 180 ? 37.953 64.915 39.209 1.00 29.02 180 SER A N 1
ATOM 1329 C CA . SER A 1 180 ? 38.226 64.589 37.809 1.00 29.83 180 SER A CA 1
ATOM 1330 C C . SER A 1 180 ? 37.147 65.221 36.952 1.00 27.44 180 SER A C 1
ATOM 1331 O O . SER A 1 180 ? 37.412 65.780 35.897 1.00 31.22 180 SER A O 1
ATOM 1334 N N . SER A 1 181 ? 35.929 65.106 37.443 1.00 26.86 181 SER A N 1
ATOM 1335 C CA . SER A 1 181 ? 34.755 65.666 36.824 1.00 29.61 181 SER A CA 1
ATOM 1336 C C . SER A 1 181 ? 34.788 67.222 36.709 1.00 35.81 181 SER A C 1
ATOM 1337 O O . SER A 1 181 ? 34.343 67.756 35.676 1.00 36.42 181 SER A O 1
ATOM 1340 N N . LYS A 1 182 ? 35.281 67.940 37.745 1.00 32.59 182 LYS A N 1
ATOM 1341 C CA . LYS A 1 182 ? 35.359 69.420 37.694 1.00 29.64 182 LYS A CA 1
ATOM 1342 C C . LYS A 1 182 ? 36.404 69.875 36.706 1.00 29.28 182 LYS A C 1
ATOM 1343 O O . LYS A 1 182 ? 36.210 70.880 35.994 1.00 30.07 182 LYS A O 1
ATOM 1349 N N . ILE A 1 183 ? 37.525 69.151 36.697 1.00 27.05 183 ILE A N 1
ATOM 1350 C CA . ILE A 1 183 ? 38.642 69.467 35.838 1.00 25.27 183 ILE A CA 1
ATOM 1351 C C . ILE A 1 183 ? 38.245 69.373 34.384 1.00 29.94 183 ILE A C 1
ATOM 1352 O O . ILE A 1 183 ? 38.660 70.193 33.547 1.00 31.49 183 ILE A O 1
ATOM 1357 N N . TYR A 1 184 ? 37.459 68.345 34.092 1.00 29.71 184 TYR A N 1
ATOM 1358 C CA . TYR A 1 184 ? 37.010 68.060 32.740 1.00 30.84 184 TYR A CA 1
ATOM 1359 C C . TYR A 1 184 ? 35.919 69.093 32.295 1.00 31.02 184 TYR A C 1
ATOM 1360 O O . TYR A 1 184 ? 35.975 69.606 31.175 1.00 28.74 184 TYR A O 1
ATOM 1369 N N . THR A 1 185 ? 34.969 69.415 33.173 1.00 28.26 185 THR A N 1
ATOM 1370 C CA . THR A 1 185 ? 33.936 70.401 32.847 1.00 30.48 185 THR A CA 1
ATOM 1371 C C . THR A 1 185 ? 34.589 71.806 32.603 1.00 34.08 185 THR A C 1
ATOM 1372 O O . THR A 1 185 ? 34.300 72.480 31.587 1.00 32.68 185 THR A O 1
ATOM 1376 N N . TYR A 1 186 ? 35.486 72.228 33.508 1.00 33.76 186 TYR A N 1
ATOM 1377 C CA . TYR A 1 186 ? 36.157 73.518 33.352 1.00 30.54 186 TYR A CA 1
ATOM 1378 C C . TYR A 1 186 ? 36.979 73.582 32.058 1.00 32.57 186 TYR A C 1
ATOM 1379 O O . TYR A 1 186 ? 36.992 74.635 31.404 1.00 32.71 186 TYR A O 1
ATOM 1388 N N . LEU A 1 187 ? 37.660 72.491 31.676 1.00 30.96 187 LEU A N 1
ATOM 1389 C CA . LEU A 1 187 ? 38.412 72.484 30.417 1.00 31.37 187 LEU A CA 1
ATOM 1390 C C . LEU A 1 187 ? 37.486 72.556 29.190 1.00 32.57 187 LEU A C 1
ATOM 1391 O O . LEU A 1 187 ? 37.833 73.236 28.213 1.00 34.29 187 LEU A O 1
ATOM 1396 N N . ARG A 1 188 ? 36.313 71.914 29.253 1.00 29.85 188 ARG A N 1
ATOM 1397 C CA . ARG A 1 188 ? 35.341 71.979 28.155 1.00 30.71 188 ARG A CA 1
ATOM 1398 C C . ARG A 1 188 ? 34.786 73.416 28.007 1.00 33.96 188 ARG A C 1
ATOM 1399 O O . ARG A 1 188 ? 34.626 73.907 26.881 1.00 32.85 188 ARG A O 1
ATOM 1407 N N . ILE A 1 189 ? 34.510 74.094 29.135 1.00 32.27 189 ILE A N 1
ATOM 1408 C CA . ILE A 1 189 ? 34.017 75.497 29.119 1.00 30.45 189 ILE A CA 1
ATOM 1409 C C . ILE A 1 189 ? 35.048 76.417 28.422 1.00 34.04 189 ILE A C 1
ATOM 1410 O O . ILE A 1 189 ? 34.687 77.170 27.501 1.00 33.31 189 ILE A O 1
ATOM 1415 N N . LEU A 1 190 ? 36.318 76.335 28.841 1.00 32.18 190 LEU A N 1
ATOM 1416 C CA . LEU A 1 190 ? 37.384 77.134 28.256 1.00 32.40 190 LEU A CA 1
ATOM 1417 C C . LEU A 1 190 ? 37.565 76.820 26.766 1.00 38.64 190 LEU A C 1
ATOM 1418 O O . LEU A 1 190 ? 37.801 77.720 25.934 1.00 39.25 190 LEU A O 1
ATOM 1423 N N . LYS A 1 191 ? 37.493 75.542 26.416 1.00 37.47 191 LYS A N 1
ATOM 1424 C CA . LYS A 1 191 ? 37.649 75.172 25.021 1.00 37.38 191 LYS A CA 1
ATOM 1425 C C . LYS A 1 191 ? 36.504 75.797 24.200 1.00 38.36 191 LYS A C 1
ATOM 1426 O O . LYS A 1 191 ? 36.753 76.421 23.170 1.00 39.42 191 LYS A O 1
ATOM 1432 N N . CYS A 1 192 ? 35.258 75.644 24.649 1.00 38.44 192 CYS A N 1
ATOM 1433 C CA . CYS A 1 192 ? 34.147 76.208 23.884 1.00 41.29 192 CYS A CA 1
ATOM 1434 C C . CYS A 1 192 ? 34.244 77.738 23.765 1.00 42.12 192 CYS A C 1
ATOM 1435 O O . CYS A 1 192 ? 33.936 78.297 22.719 1.00 40.85 192 CYS A O 1
ATOM 1438 N N . ARG A 1 193 ? 34.762 78.400 24.799 1.00 39.80 193 ARG A N 1
ATOM 1439 C CA . ARG A 1 193 ? 34.885 79.844 24.783 1.00 39.39 193 ARG A CA 1
ATOM 1440 C C . ARG A 1 193 ? 36.077 80.420 24.013 1.00 41.47 193 ARG A C 1
ATOM 1441 O O . ARG A 1 193 ? 35.928 81.407 23.309 1.00 40.76 193 ARG A O 1
ATOM 1449 N N . LEU A 1 194 ? 37.254 79.820 24.155 1.00 42.04 194 LEU A N 1
ATOM 1450 C CA . LEU A 1 194 ? 38.427 80.332 23.490 1.00 42.34 194 LEU A CA 1
ATOM 1451 C C . LEU A 1 194 ? 38.662 79.795 22.097 1.00 45.73 194 LEU A C 1
ATOM 1452 O O . LEU A 1 194 ? 39.478 80.356 21.380 1.00 46.14 194 LEU A O 1
ATOM 1457 N N . THR A 1 195 ? 37.993 78.713 21.707 1.00 45.53 195 THR A N 1
ATOM 1458 C CA . THR A 1 195 ? 38.163 78.218 20.347 1.00 48.24 195 THR A CA 1
ATOM 1459 C C . THR A 1 195 ? 36.860 77.671 19.786 1.00 50.95 195 THR A C 1
ATOM 1460 O O . THR A 1 195 ? 35.875 78.411 19.660 1.00 50.69 195 THR A O 1
ATOM 1464 N N . SER A 1 196 ? 36.853 76.382 19.457 1.00 53.91 196 SER A N 1
ATOM 1465 C CA . SER A 1 196 ? 35.682 75.748 18.870 1.00 58.85 196 SER A CA 1
ATOM 1466 C C . SER A 1 196 ? 35.160 74.529 19.618 1.00 59.26 196 SER A C 1
ATOM 1467 O O . SER A 1 196 ? 35.898 73.597 19.913 1.00 59.70 196 SER A O 1
ATOM 1470 N N . CYS A 1 197 ? 33.863 74.559 19.898 1.00 62.99 197 CYS A N 1
ATOM 1471 C CA . CYS A 1 197 ? 33.141 73.501 20.609 0.50 64.56 197 CYS A CA 1
ATOM 1472 C C . CYS A 1 197 ? 32.730 72.474 19.537 1.00 67.11 197 CYS A C 1
ATOM 1473 O O . CYS A 1 197 ? 33.025 72.706 18.336 1.00 69.77 197 CYS A O 1
ATOM 1476 N N . GLY B 2 5 ? 12.660 54.468 60.633 1.00 62.28 5 GLY B N 1
ATOM 1477 C CA . GLY B 2 5 ? 11.301 54.976 60.263 1.00 62.52 5 GLY B CA 1
ATOM 1478 C C . GLY B 2 5 ? 10.804 54.294 59.000 1.00 61.12 5 GLY B C 1
ATOM 1479 O O . GLY B 2 5 ? 11.601 53.742 58.258 1.00 59.21 5 GLY B O 1
ATOM 1480 N N . LYS B 2 6 ? 9.497 54.375 58.746 1.00 61.44 6 LYS B N 1
ATOM 1481 C CA . LYS B 2 6 ? 8.860 53.711 57.604 1.00 58.38 6 LYS B CA 1
ATOM 1482 C C . LYS B 2 6 ? 8.909 54.332 56.211 1.00 51.87 6 LYS B C 1
ATOM 1483 O O . LYS B 2 6 ? 9.421 53.699 55.291 1.00 53.10 6 LYS B O 1
ATOM 1489 N N . PRO B 2 7 ? 8.363 55.551 56.024 1.00 47.57 7 PRO B N 1
ATOM 1490 C CA . PRO B 2 7 ? 8.393 56.176 54.682 1.00 44.18 7 PRO B CA 1
ATOM 1491 C C . PRO B 2 7 ? 9.756 55.993 54.014 1.00 40.88 7 PRO B C 1
ATOM 1492 O O . PRO B 2 7 ? 10.780 56.045 54.688 1.00 39.07 7 PRO B O 1
ATOM 1496 N N . GLU B 2 8 ? 9.759 55.751 52.701 1.00 39.95 8 GLU B N 1
ATOM 1497 C CA . GLU B 2 8 ? 10.998 55.495 51.936 1.00 38.67 8 GLU B CA 1
ATOM 1498 C C . GLU B 2 8 ? 11.298 56.510 50.815 1.00 37.46 8 GLU B C 1
ATOM 1499 O O . GLU B 2 8 ? 10.402 57.023 50.164 1.00 33.97 8 GLU B O 1
ATOM 1505 N N . ILE B 2 9 ? 12.575 56.750 50.572 1.00 35.20 9 ILE B N 1
ATOM 1506 C CA . ILE B 2 9 ? 13.003 57.679 49.552 1.00 35.07 9 ILE B CA 1
ATOM 1507 C C . ILE B 2 9 ? 14.323 57.166 49.015 1.00 35.05 9 ILE B C 1
ATOM 1508 O O . ILE B 2 9 ? 15.302 57.127 49.745 1.00 37.33 9 ILE B O 1
ATOM 1513 N N . HIS B 2 10 ? 14.361 56.747 47.741 1.00 37.43 10 HIS B N 1
ATOM 1514 C CA . HIS B 2 10 ? 15.613 56.214 47.149 1.00 37.41 10 HIS B CA 1
ATOM 1515 C C . HIS B 2 10 ? 15.975 56.787 45.800 1.00 38.17 10 HIS B C 1
ATOM 1516 O O . HIS B 2 10 ? 17.137 56.715 45.378 1.00 39.78 10 HIS B O 1
ATOM 1523 N N . LYS B 2 11 ? 14.990 57.345 45.109 1.00 38.68 11 LYS B N 1
ATOM 1524 C CA . LYS B 2 11 ? 15.236 57.854 43.756 1.00 37.86 11 LYS B CA 1
ATOM 1525 C C . LYS B 2 11 ? 15.143 59.363 43.441 1.00 33.18 11 LYS B C 1
ATOM 1526 O O . LYS B 2 11 ? 14.156 60.019 43.718 1.00 30.92 11 LYS B O 1
ATOM 1532 N N . CYS B 2 12 ? 16.186 59.889 42.830 1.00 33.12 12 CYS B N 1
ATOM 1533 C CA . CYS B 2 12 ? 16.195 61.284 42.403 1.00 35.79 12 CYS B CA 1
ATOM 1534 C C . CYS B 2 12 ? 16.766 61.273 40.992 1.00 33.49 12 CYS B C 1
ATOM 1535 O O . CYS B 2 12 ? 17.638 60.464 40.697 1.00 33.60 12 CYS B O 1
ATOM 1538 N N . ARG B 2 13 ? 16.270 62.142 40.120 1.00 31.51 13 ARG B N 1
ATOM 1539 C CA . ARG B 2 13 ? 16.818 62.233 38.759 1.00 31.11 13 ARG B CA 1
ATOM 1540 C C . ARG B 2 13 ? 16.919 63.697 38.273 1.00 31.30 13 ARG B C 1
ATOM 1541 O O . ARG B 2 13 ? 16.123 64.555 38.674 1.00 31.66 13 ARG B O 1
ATOM 1549 N N . SER B 2 14 ? 17.898 63.981 37.417 1.00 30.92 14 SER B N 1
ATOM 1550 C CA . SER B 2 14 ? 18.044 65.328 36.855 1.00 30.94 14 SER B CA 1
ATOM 1551 C C . SER B 2 14 ? 18.030 65.216 35.305 1.00 31.47 14 SER B C 1
ATOM 1552 O O . SER B 2 14 ? 18.802 64.451 34.753 1.00 28.05 14 SER B O 1
ATOM 1555 N N . PRO B 2 15 ? 17.168 65.992 34.600 1.00 31.45 15 PRO B N 1
ATOM 1556 C CA . PRO B 2 15 ? 17.162 65.882 33.137 1.00 32.79 15 PRO B CA 1
ATOM 1557 C C . PRO B 2 15 ? 18.210 66.727 32.458 1.00 34.55 15 PRO B C 1
ATOM 1558 O O . PRO B 2 15 ? 18.568 66.447 31.319 1.00 37.66 15 PRO B O 1
ATOM 1562 N N . ASP B 2 16 ? 18.737 67.735 33.149 1.00 32.91 16 ASP B N 1
ATOM 1563 C CA . ASP B 2 16 ? 19.690 68.643 32.507 1.00 34.38 16 ASP B CA 1
ATOM 1564 C C . ASP B 2 16 ? 20.969 69.012 33.242 1.00 34.40 16 ASP B C 1
ATOM 1565 O O . ASP B 2 16 ? 21.807 69.735 32.692 1.00 31.06 16 ASP B O 1
ATOM 1570 N N . LYS B 2 17 ? 21.099 68.558 34.482 1.00 30.44 17 LYS B N 1
ATOM 1571 C CA . LYS B 2 17 ? 22.270 68.858 35.280 1.00 26.83 17 LYS B CA 1
ATOM 1572 C C . LYS B 2 17 ? 22.217 70.350 35.694 1.00 25.40 17 LYS B C 1
ATOM 1573 O O . LYS B 2 17 ? 23.215 71.017 35.790 1.00 24.31 17 LYS B O 1
ATOM 1579 N N . GLU B 2 18 ? 21.005 70.824 35.910 1.00 27.34 18 GLU B N 1
ATOM 1580 C CA . GLU B 2 18 ? 20.718 72.207 36.309 1.00 33.18 18 GLU B CA 1
ATOM 1581 C C . GLU B 2 18 ? 19.604 72.211 37.319 1.00 29.87 18 GLU B C 1
ATOM 1582 O O . GLU B 2 18 ? 19.494 73.130 38.099 1.00 32.35 18 GLU B O 1
ATOM 1588 N N . THR B 2 19 ? 18.767 71.178 37.280 1.00 28.63 19 THR B N 1
ATOM 1589 C CA . THR B 2 19 ? 17.667 71.040 38.220 1.00 31.85 19 THR B CA 1
ATOM 1590 C C . THR B 2 19 ? 17.492 69.551 38.542 1.00 30.74 19 THR B C 1
ATOM 1591 O O . THR B 2 19 ? 18.121 68.703 37.902 1.00 33.77 19 THR B O 1
ATOM 1595 N N . PHE B 2 20 ? 16.678 69.216 39.539 1.00 28.23 20 PHE B N 1
ATOM 1596 C CA . PHE B 2 20 ? 16.448 67.803 39.849 1.00 29.85 20 PHE B CA 1
ATOM 1597 C C . PHE B 2 20 ? 15.199 67.614 40.666 1.00 31.11 20 PHE B C 1
ATOM 1598 O O . PHE B 2 20 ? 14.652 68.581 41.217 1.00 31.06 20 PHE B O 1
ATOM 1606 N N . THR B 2 21 ? 14.753 66.361 40.722 1.00 31.25 21 THR B N 1
ATOM 1607 C CA . THR B 2 21 ? 13.549 65.946 41.431 1.00 27.53 21 THR B CA 1
ATOM 1608 C C . THR B 2 21 ? 13.766 64.640 42.214 1.00 30.42 21 THR B C 1
ATOM 1609 O O . THR B 2 21 ? 14.543 63.775 41.793 1.00 31.53 21 THR B O 1
ATOM 1613 N N . CYS B 2 22 ? 13.097 64.504 43.357 1.00 30.49 22 CYS B N 1
ATOM 1614 C CA . CYS B 2 22 ? 13.147 63.269 44.145 1.00 32.72 22 CYS B CA 1
ATOM 1615 C C . CYS B 2 22 ? 11.706 62.843 44.426 1.00 33.14 22 CYS B C 1
ATOM 1616 O O . CYS B 2 22 ? 10.763 63.663 44.446 1.00 30.94 22 CYS B O 1
ATOM 1619 N N . TRP B 2 23 ? 11.549 61.553 44.680 1.00 31.90 23 TRP B N 1
ATOM 1620 C CA . TRP B 2 23 ? 10.250 60.989 44.961 1.00 31.38 23 TRP B CA 1
ATOM 1621 C C . TRP B 2 23 ? 10.290 60.167 46.231 1.00 31.25 23 TRP B C 1
ATOM 1622 O O . TRP B 2 23 ? 11.320 59.588 46.570 1.00 35.04 23 TRP B O 1
ATOM 1633 N N . TRP B 2 24 ? 9.181 60.121 46.956 1.00 29.08 24 TRP B N 1
ATOM 1634 C CA . TRP B 2 24 ? 9.155 59.294 48.145 1.00 29.89 24 TRP B CA 1
ATOM 1635 C C . TRP B 2 24 ? 7.943 58.360 48.081 1.00 31.73 24 TRP B C 1
ATOM 1636 O O . TRP B 2 24 ? 6.984 58.625 47.354 1.00 30.32 24 TRP B O 1
ATOM 1647 N N . ASN B 2 25 ? 8.012 57.261 48.828 1.00 33.97 25 ASN B N 1
ATOM 1648 C CA . ASN B 2 25 ? 6.927 56.266 48.907 1.00 33.70 25 ASN B CA 1
ATOM 1649 C C . ASN B 2 25 ? 6.428 56.146 50.339 1.00 32.41 25 ASN B C 1
ATOM 1650 O O . ASN B 2 25 ? 7.181 55.772 51.231 1.00 35.34 25 ASN B O 1
ATOM 1655 N N . PRO B 2 26 ? 5.169 56.481 50.583 1.00 31.52 26 PRO B N 1
ATOM 1656 C CA . PRO B 2 26 ? 4.620 56.373 51.944 1.00 36.51 26 PRO B CA 1
ATOM 1657 C C . PRO B 2 26 ? 4.694 54.911 52.451 1.00 40.65 26 PRO B C 1
ATOM 1658 O O . PRO B 2 26 ? 4.733 53.954 51.652 1.00 38.79 26 PRO B O 1
ATOM 1662 N N . GLY B 2 27 ? 4.741 54.755 53.774 1.00 42.88 27 GLY B N 1
ATOM 1663 C CA . GLY B 2 27 ? 4.799 53.441 54.400 1.00 46.17 27 GLY B CA 1
ATOM 1664 C C . GLY B 2 27 ? 3.600 53.229 55.313 1.00 48.33 27 GLY B C 1
ATOM 1665 O O . GLY B 2 27 ? 2.490 53.705 55.029 1.00 47.41 27 GLY B O 1
ATOM 1666 N N . THR B 2 28 ? 3.813 52.496 56.402 1.00 53.69 28 THR B N 1
ATOM 1667 C CA . THR B 2 28 ? 2.751 52.246 57.387 1.00 59.89 28 THR B CA 1
ATOM 1668 C C . THR B 2 28 ? 2.126 53.573 57.898 1.00 61.28 28 THR B C 1
ATOM 1669 O O . THR B 2 28 ? 2.842 54.480 58.335 1.00 59.63 28 THR B O 1
ATOM 1673 N N . ASP B 2 29 ? 0.800 53.691 57.846 1.00 64.38 29 ASP B N 1
ATOM 1674 C CA . ASP B 2 29 ? 0.146 54.904 58.341 1.00 67.39 29 ASP B CA 1
ATOM 1675 C C . ASP B 2 29 ? -1.104 54.605 59.181 1.00 69.51 29 ASP B C 1
ATOM 1676 O O . ASP B 2 29 ? -1.690 55.507 59.793 1.00 69.59 29 ASP B O 1
ATOM 1681 N N . GLY B 2 30 ? -1.519 53.341 59.190 1.00 71.07 30 GLY B N 1
ATOM 1682 C CA . GLY B 2 30 ? -2.671 52.945 59.984 1.00 71.40 30 GLY B CA 1
ATOM 1683 C C . GLY B 2 30 ? -4.042 53.438 59.560 1.00 71.76 30 GLY B C 1
ATOM 1684 O O . GLY B 2 30 ? -4.974 53.411 60.362 1.00 73.17 30 GLY B O 1
ATOM 1685 N N . GLY B 2 31 ? -4.179 53.898 58.322 1.00 71.96 31 GLY B N 1
ATOM 1686 C CA . GLY B 2 31 ? -5.480 54.352 57.857 1.00 72.59 31 GLY B CA 1
ATOM 1687 C C . GLY B 2 31 ? -5.830 55.805 58.108 1.00 74.12 31 GLY B C 1
ATOM 1688 O O . GLY B 2 31 ? -6.783 56.324 57.523 1.00 72.87 31 GLY B O 1
ATOM 1689 N N . LEU B 2 32 ? -5.067 56.468 58.971 1.00 75.63 32 LEU B N 1
ATOM 1690 C CA . LEU B 2 32 ? -5.323 57.871 59.281 1.00 78.31 32 LEU B CA 1
ATOM 1691 C C . LEU B 2 32 ? -4.578 58.738 58.265 1.00 79.47 32 LEU B C 1
ATOM 1692 O O . LEU B 2 32 ? -3.544 58.312 57.735 1.00 81.02 32 LEU B O 1
ATOM 1697 N N . PRO B 2 33 ? -5.100 59.948 57.959 1.00 79.29 33 PRO B N 1
ATOM 1698 C CA . PRO B 2 33 ? -4.432 60.841 57.003 1.00 78.18 33 PRO B CA 1
ATOM 1699 C C . PRO B 2 33 ? -3.108 61.325 57.619 1.00 78.31 33 PRO B C 1
ATOM 1700 O O . PRO B 2 33 ? -3.019 61.608 58.818 1.00 78.22 33 PRO B O 1
ATOM 1704 N N . THR B 2 34 ? -2.083 61.422 56.786 1.00 76.87 34 THR B N 1
ATOM 1705 C CA . THR B 2 34 ? -0.757 61.792 57.238 1.00 75.34 34 THR B CA 1
ATOM 1706 C C . THR B 2 34 ? -0.174 62.956 56.446 1.00 74.63 34 THR B C 1
ATOM 1707 O O . THR B 2 34 ? -0.279 62.985 55.226 1.00 74.14 34 THR B O 1
ATOM 1711 N N . ASN B 2 35 ? 0.424 63.936 57.111 1.00 74.63 35 ASN B N 1
ATOM 1712 C CA . ASN B 2 35 ? 1.032 65.000 56.319 1.00 74.47 35 ASN B CA 1
ATOM 1713 C C . ASN B 2 35 ? 2.537 64.788 56.253 1.00 70.13 35 ASN B C 1
ATOM 1714 O O . ASN B 2 35 ? 3.174 64.540 57.274 1.00 69.53 35 ASN B O 1
ATOM 1719 N N . TYR B 2 36 ? 3.089 64.875 55.041 1.00 65.26 36 TYR B N 1
ATOM 1720 C CA . TYR B 2 36 ? 4.516 64.676 54.819 1.00 57.86 36 TYR B CA 1
ATOM 1721 C C . TYR B 2 36 ? 5.260 65.973 54.541 1.00 56.77 36 TYR B C 1
ATOM 1722 O O . TYR B 2 36 ? 4.702 66.937 54.008 1.00 58.13 36 TYR B O 1
ATOM 1731 N N . SER B 2 37 ? 6.530 65.987 54.915 1.00 53.27 37 SER B N 1
ATOM 1732 C CA . SER B 2 37 ? 7.378 67.140 54.700 1.00 50.50 37 SER B CA 1
ATOM 1733 C C . SER B 2 37 ? 8.770 66.648 54.391 1.00 47.20 37 SER B C 1
ATOM 1734 O O . SER B 2 37 ? 9.239 65.697 55.009 1.00 48.41 37 SER B O 1
ATOM 1737 N N . LEU B 2 38 ? 9.431 67.300 53.446 1.00 43.41 38 LEU B N 1
ATOM 1738 C CA . LEU B 2 38 ? 10.790 66.940 53.085 1.00 41.51 38 LEU B CA 1
ATOM 1739 C C . LEU B 2 38 ? 11.719 68.043 53.560 1.00 40.45 38 LEU B C 1
ATOM 1740 O O . LEU B 2 38 ? 11.423 69.218 53.402 1.00 40.64 38 LEU B O 1
ATOM 1745 N N . THR B 2 39 ? 12.835 67.664 54.159 1.00 39.16 39 THR B N 1
ATOM 1746 C CA . THR B 2 39 ? 13.800 68.634 54.634 1.00 38.74 39 THR B CA 1
ATOM 1747 C C . THR B 2 39 ? 15.140 68.109 54.218 1.00 38.33 39 THR B C 1
ATOM 1748 O O . THR B 2 39 ? 15.328 66.899 54.116 1.00 37.53 39 THR B O 1
ATOM 1752 N N . TYR B 2 40 ? 16.078 69.016 53.980 1.00 35.96 40 TYR B N 1
ATOM 1753 C CA . TYR B 2 40 ? 17.362 68.594 53.513 1.00 35.90 40 TYR B CA 1
ATOM 1754 C C . TYR B 2 40 ? 18.510 69.457 53.975 1.00 38.20 40 TYR B C 1
ATOM 1755 O O . TYR B 2 40 ? 18.365 70.626 54.325 1.00 39.05 40 TYR B O 1
ATOM 1764 N N . SER B 2 41 ? 19.671 68.849 53.909 1.00 37.54 41 SER B N 1
ATOM 1765 C CA . SER B 2 41 ? 20.887 69.463 54.323 1.00 37.15 41 SER B CA 1
ATOM 1766 C C . SER B 2 41 ? 21.851 69.383 53.141 1.00 35.96 41 SER B C 1
ATOM 1767 O O . SER B 2 41 ? 21.849 68.415 52.383 1.00 35.46 41 SER B O 1
ATOM 1770 N N . LYS B 2 42 ? 22.662 70.413 52.979 1.00 38.09 42 LYS B N 1
ATOM 1771 C CA . LYS B 2 42 ? 23.612 70.460 51.887 1.00 44.79 42 LYS B CA 1
ATOM 1772 C C . LYS B 2 42 ? 25.051 70.562 52.376 1.00 46.76 42 LYS B C 1
ATOM 1773 O O . LYS B 2 42 ? 25.348 71.283 53.308 1.00 48.99 42 LYS B O 1
ATOM 1779 N N . GLU B 2 43 ? 25.940 69.807 51.752 1.00 50.34 43 GLU B N 1
ATOM 1780 C CA . GLU B 2 43 ? 27.351 69.784 52.137 1.00 54.23 43 GLU B CA 1
ATOM 1781 C C . GLU B 2 43 ? 27.953 71.207 52.094 1.00 56.33 43 GLU B C 1
ATOM 1782 O O . GLU B 2 43 ? 27.745 71.978 51.139 1.00 53.75 43 GLU B O 1
ATOM 1788 N N . GLY B 2 44 ? 28.661 71.567 53.164 1.00 60.34 44 GLY B N 1
ATOM 1789 C CA . GLY B 2 44 ? 29.270 72.886 53.234 1.00 64.55 44 GLY B CA 1
ATOM 1790 C C . GLY B 2 44 ? 28.458 73.934 53.990 1.00 67.02 44 GLY B C 1
ATOM 1791 O O . GLY B 2 44 ? 29.020 74.939 54.442 1.00 67.85 44 GLY B O 1
ATOM 1792 N N . GLU B 2 45 ? 27.143 73.721 54.105 1.00 68.08 45 GLU B N 1
ATOM 1793 C CA . GLU B 2 45 ? 26.248 74.632 54.831 1.00 68.04 45 GLU B CA 1
ATOM 1794 C C . GLU B 2 45 ? 25.559 73.857 55.950 1.00 67.43 45 GLU B C 1
ATOM 1795 O O . GLU B 2 45 ? 24.737 72.983 55.704 1.00 68.51 45 GLU B O 1
ATOM 1801 N N . LYS B 2 46 ? 25.887 74.181 57.185 1.00 66.80 46 LYS B N 1
ATOM 1802 C CA . LYS B 2 46 ? 25.290 73.496 58.312 1.00 64.60 46 LYS B CA 1
ATOM 1803 C C . LYS B 2 46 ? 23.841 73.915 58.489 1.00 61.29 46 LYS B C 1
ATOM 1804 O O . LYS B 2 46 ? 23.460 74.340 59.568 1.00 63.17 46 LYS B O 1
ATOM 1810 N N . THR B 2 47 ? 23.022 73.795 57.453 1.00 58.79 47 THR B N 1
ATOM 1811 C CA . THR B 2 47 ? 21.628 74.214 57.583 1.00 58.32 47 THR B CA 1
ATOM 1812 C C . THR B 2 47 ? 20.585 73.262 57.028 1.00 57.85 47 THR B C 1
ATOM 1813 O O . THR B 2 47 ? 20.777 72.625 55.992 1.00 59.88 47 THR B O 1
ATOM 1817 N N . THR B 2 48 ? 19.464 73.188 57.725 1.00 53.68 48 THR B N 1
ATOM 1818 C CA . THR B 2 48 ? 18.367 72.369 57.287 1.00 52.26 48 THR B CA 1
ATOM 1819 C C . THR B 2 48 ? 17.351 73.283 56.603 1.00 51.74 48 THR B C 1
ATOM 1820 O O . THR B 2 48 ? 17.002 74.340 57.131 1.00 48.51 48 THR B O 1
ATOM 1824 N N . TYR B 2 49 ? 16.894 72.899 55.414 1.00 48.06 49 TYR B N 1
ATOM 1825 C CA . TYR B 2 49 ? 15.885 73.696 54.729 1.00 44.54 49 TYR B CA 1
ATOM 1826 C C . TYR B 2 49 ? 14.690 72.796 54.485 1.00 43.22 49 TYR B C 1
ATOM 1827 O O . TYR B 2 49 ? 14.767 71.582 54.657 1.00 39.99 49 TYR B O 1
ATOM 1836 N N . GLU B 2 50 ? 13.586 73.405 54.071 1.00 43.86 50 GLU B N 1
ATOM 1837 C CA . GLU B 2 50 ? 12.365 72.680 53.747 1.00 44.11 50 GLU B CA 1
ATOM 1838 C C . GLU B 2 50 ? 12.337 72.569 52.224 1.00 43.99 50 GLU B C 1
ATOM 1839 O O . GLU B 2 50 ? 12.946 73.392 51.539 1.00 42.72 50 GLU B O 1
ATOM 1845 N N . CYS B 2 51 ? 11.659 71.549 51.704 1.00 43.70 51 CYS B N 1
ATOM 1846 C CA . CYS B 2 51 ? 11.534 71.357 50.261 1.00 41.48 51 CYS B CA 1
ATOM 1847 C C . CYS B 2 51 ? 11.047 72.697 49.704 1.00 42.66 51 CYS B C 1
ATOM 1848 O O . CYS B 2 51 ? 10.152 73.317 50.274 1.00 42.06 51 CYS B O 1
ATOM 1851 N N . PRO B 2 52 ? 11.660 73.166 48.602 1.00 41.73 52 PRO B N 1
ATOM 1852 C CA . PRO B 2 52 ? 11.258 74.437 47.992 1.00 40.61 52 PRO B CA 1
ATOM 1853 C C . PRO B 2 52 ? 10.046 74.436 47.039 1.00 42.22 52 PRO B C 1
ATOM 1854 O O . PRO B 2 52 ? 9.576 75.511 46.666 1.00 43.82 52 PRO B O 1
ATOM 1858 N N . ASP B 2 53 ? 9.511 73.266 46.672 1.00 38.58 53 ASP B N 1
ATOM 1859 C CA . ASP B 2 53 ? 8.381 73.213 45.730 1.00 33.71 53 ASP B CA 1
ATOM 1860 C C . ASP B 2 53 ? 7.825 71.789 45.682 1.00 35.35 53 ASP B C 1
ATOM 1861 O O . ASP B 2 53 ? 8.507 70.873 45.208 1.00 37.29 53 ASP B O 1
ATOM 1866 N N . TYR B 2 54 ? 6.603 71.599 46.172 1.00 35.91 54 TYR B N 1
ATOM 1867 C CA . TYR B 2 54 ? 5.962 70.286 46.192 1.00 40.15 54 TYR B CA 1
ATOM 1868 C C . TYR B 2 54 ? 4.976 70.080 45.043 1.00 45.14 54 TYR B C 1
ATOM 1869 O O . TYR B 2 54 ? 4.376 69.005 44.903 1.00 46.11 54 TYR B O 1
ATOM 1878 N N . LYS B 2 55 ? 4.790 71.112 44.236 1.00 48.06 55 LYS B N 1
ATOM 1879 C CA . LYS B 2 55 ? 3.824 71.063 43.148 1.00 50.92 55 LYS B CA 1
ATOM 1880 C C . LYS B 2 55 ? 4.304 70.639 41.762 1.00 50.80 55 LYS B C 1
ATOM 1881 O O . LYS B 2 55 ? 3.769 69.696 41.173 1.00 52.51 55 LYS B O 1
ATOM 1887 N N . THR B 2 56 ? 5.305 71.340 41.247 1.00 50.33 56 THR B N 1
ATOM 1888 C CA . THR B 2 56 ? 5.845 71.083 39.918 1.00 50.15 56 THR B CA 1
ATOM 1889 C C . THR B 2 56 ? 6.023 69.630 39.447 1.00 51.32 56 THR B C 1
ATOM 1890 O O . THR B 2 56 ? 5.544 69.261 38.383 1.00 53.42 56 THR B O 1
ATOM 1894 N N . SER B 2 57 ? 6.708 68.801 40.222 1.00 51.23 57 SER B N 1
ATOM 1895 C CA . SER B 2 57 ? 6.926 67.436 39.791 1.00 49.99 57 SER B CA 1
ATOM 1896 C C . SER B 2 57 ? 5.864 66.438 40.218 1.00 50.15 57 SER B C 1
ATOM 1897 O O . SER B 2 57 ? 6.073 65.233 40.146 1.00 51.24 57 SER B O 1
ATOM 1900 N N . GLY B 2 58 ? 4.715 66.939 40.644 1.00 49.95 58 GLY B N 1
ATOM 1901 C CA . GLY B 2 58 ? 3.644 66.040 41.023 1.00 51.32 58 GLY B CA 1
ATOM 1902 C C . GLY B 2 58 ? 3.649 65.496 42.440 1.00 51.60 58 GLY B C 1
ATOM 1903 O O . GLY B 2 58 ? 4.558 65.775 43.228 1.00 51.58 58 GLY B O 1
ATOM 1904 N N . PRO B 2 59 ? 2.648 64.666 42.769 1.00 50.42 59 PRO B N 1
ATOM 1905 C CA . PRO B 2 59 ? 2.419 64.016 44.071 1.00 47.78 59 PRO B CA 1
ATOM 1906 C C . PRO B 2 59 ? 3.620 63.279 44.637 1.00 45.16 59 PRO B C 1
ATOM 1907 O O . PRO B 2 59 ? 4.353 62.597 43.902 1.00 43.29 59 PRO B O 1
ATOM 1911 N N . ASN B 2 60 ? 3.800 63.427 45.952 1.00 41.92 60 ASN B N 1
ATOM 1912 C CA . ASN B 2 60 ? 4.896 62.801 46.680 1.00 39.43 60 ASN B CA 1
ATOM 1913 C C . ASN B 2 60 ? 6.264 63.042 46.009 1.00 36.77 60 ASN B C 1
ATOM 1914 O O . ASN B 2 60 ? 7.078 62.122 45.879 1.00 30.66 60 ASN B O 1
ATOM 1919 N N . SER B 2 61 ? 6.500 64.288 45.589 1.00 36.38 61 SER B N 1
ATOM 1920 C CA . SER B 2 61 ? 7.747 64.690 44.939 1.00 38.01 61 SER B CA 1
ATOM 1921 C C . SER B 2 61 ? 8.251 66.048 45.457 1.00 36.28 61 SER B C 1
ATOM 1922 O O . SER B 2 61 ? 7.548 66.766 46.135 1.00 36.18 61 SER B O 1
ATOM 1925 N N . CYS B 2 62 ? 9.479 66.393 45.116 1.00 33.33 62 CYS B N 1
ATOM 1926 C CA . CYS B 2 62 ? 10.008 67.673 45.506 1.00 35.16 62 CYS B CA 1
ATOM 1927 C C . CYS B 2 62 ? 10.851 68.141 44.336 1.00 32.64 62 CYS B C 1
ATOM 1928 O O . CYS B 2 62 ? 11.689 67.393 43.863 1.00 34.57 62 CYS B O 1
ATOM 1931 N N . PHE B 2 63 ? 10.622 69.359 43.847 1.00 33.67 63 PHE B N 1
ATOM 1932 C CA . PHE B 2 63 ? 11.401 69.884 42.707 1.00 28.62 63 PHE B CA 1
ATOM 1933 C C . PHE B 2 63 ? 12.385 70.970 43.132 1.00 27.94 63 PHE B C 1
ATOM 1934 O O . PHE B 2 63 ? 12.013 71.911 43.831 1.00 27.59 63 PHE B O 1
ATOM 1942 N N . PHE B 2 64 ? 13.641 70.830 42.713 1.00 27.36 64 PHE B N 1
ATOM 1943 C CA . PHE B 2 64 ? 14.687 71.798 43.028 1.00 26.84 64 PHE B CA 1
ATOM 1944 C C . PHE B 2 64 ? 15.063 72.617 41.749 1.00 31.54 64 PHE B C 1
ATOM 1945 O O . PHE B 2 64 ? 15.741 72.111 40.851 1.00 28.46 64 PHE B O 1
ATOM 1953 N N . SER B 2 65 ? 14.622 73.873 41.656 1.00 29.08 65 SER B N 1
ATOM 1954 C CA . SER B 2 65 ? 14.961 74.702 40.496 1.00 35.12 65 SER B CA 1
ATOM 1955 C C . SER B 2 65 ? 16.455 75.048 40.474 1.00 35.98 65 SER B C 1
ATOM 1956 O O . SER B 2 65 ? 17.217 74.606 41.334 1.00 34.37 65 SER B O 1
ATOM 1959 N N . LYS B 2 66 ? 16.846 75.862 39.493 1.00 36.23 66 LYS B N 1
ATOM 1960 C CA . LYS B 2 66 ? 18.230 76.303 39.332 1.00 38.80 66 LYS B CA 1
ATOM 1961 C C . LYS B 2 66 ? 18.764 77.125 40.502 1.00 36.49 66 LYS B C 1
ATOM 1962 O O . LYS B 2 66 ? 19.967 77.161 40.725 1.00 39.12 66 LYS B O 1
ATOM 1968 N N . GLN B 2 67 ? 17.891 77.808 41.221 1.00 38.14 67 GLN B N 1
ATOM 1969 C CA . GLN B 2 67 ? 18.335 78.600 42.367 1.00 40.87 67 GLN B CA 1
ATOM 1970 C C . GLN B 2 67 ? 18.753 77.681 43.531 1.00 40.45 67 GLN B C 1
ATOM 1971 O O . GLN B 2 67 ? 19.613 78.031 44.343 1.00 41.72 67 GLN B O 1
ATOM 1977 N N . TYR B 2 68 ? 18.151 76.497 43.582 1.00 38.92 68 TYR B N 1
ATOM 1978 C CA . TYR B 2 68 ? 18.424 75.531 44.641 1.00 37.02 68 TYR B CA 1
ATOM 1979 C C . TYR B 2 68 ? 19.309 74.341 44.278 1.00 36.19 68 TYR B C 1
ATOM 1980 O O . TYR B 2 68 ? 19.604 73.514 45.129 1.00 35.56 68 TYR B O 1
ATOM 1989 N N . THR B 2 69 ? 19.769 74.290 43.030 1.00 33.72 69 THR B N 1
ATOM 1990 C CA . THR B 2 69 ? 20.578 73.188 42.546 1.00 29.67 69 THR B CA 1
ATOM 1991 C C . THR B 2 69 ? 22.052 73.491 42.352 1.00 31.63 69 THR B C 1
ATOM 1992 O O . THR B 2 69 ? 22.417 74.366 41.575 1.00 32.83 69 THR B O 1
ATOM 1996 N N . SER B 2 70 ? 22.917 72.757 43.042 1.00 33.03 70 SER B N 1
ATOM 1997 C CA . SER B 2 70 ? 24.346 72.915 42.808 1.00 35.81 70 SER B CA 1
ATOM 1998 C C . SER B 2 70 ? 24.959 71.506 42.672 1.00 34.99 70 SER B C 1
ATOM 1999 O O . SER B 2 70 ? 24.537 70.576 43.345 1.00 34.92 70 SER B O 1
ATOM 2002 N N . ILE B 2 71 ? 25.903 71.314 41.767 1.00 34.54 71 ILE B N 1
ATOM 2003 C CA . ILE B 2 71 ? 26.471 69.989 41.673 1.00 35.22 71 ILE B CA 1
ATOM 2004 C C . ILE B 2 71 ? 27.836 69.888 42.374 1.00 32.36 71 ILE B C 1
ATOM 2005 O O . ILE B 2 71 ? 28.372 70.877 42.863 1.00 32.65 71 ILE B O 1
ATOM 2010 N N . TRP B 2 72 ? 28.363 68.681 42.461 1.00 29.89 72 TRP B N 1
ATOM 2011 C CA . TRP B 2 72 ? 29.622 68.429 43.147 1.00 30.49 72 TRP B CA 1
ATOM 2012 C C . TRP B 2 72 ? 29.418 68.650 44.685 1.00 31.61 72 TRP B C 1
ATOM 2013 O O . TRP B 2 72 ? 30.335 69.073 45.394 1.00 29.61 72 TRP B O 1
ATOM 2024 N N . LYS B 2 73 ? 28.184 68.401 45.141 1.00 30.41 73 LYS B N 1
ATOM 2025 C CA . LYS B 2 73 ? 27.741 68.513 46.545 1.00 35.17 73 LYS B CA 1
ATOM 2026 C C . LYS B 2 73 ? 26.750 67.402 46.928 1.00 37.00 73 LYS B C 1
ATOM 2027 O O . LYS B 2 73 ? 25.827 67.085 46.188 1.00 36.65 73 LYS B O 1
ATOM 2033 N N . ILE B 2 74 ? 26.939 66.835 48.113 1.00 36.62 74 ILE B N 1
ATOM 2034 C CA . ILE B 2 74 ? 26.056 65.807 48.608 1.00 31.29 74 ILE B CA 1
ATOM 2035 C C . ILE B 2 74 ? 24.925 66.498 49.344 1.00 32.60 74 ILE B C 1
ATOM 2036 O O . ILE B 2 74 ? 25.167 67.408 50.135 1.00 34.08 74 ILE B O 1
ATOM 2041 N N . TYR B 2 75 ? 23.693 66.104 49.030 1.00 28.84 75 TYR B N 1
ATOM 2042 C CA . TYR B 2 75 ? 22.521 66.593 49.697 1.00 27.81 75 TYR B CA 1
ATOM 2043 C C . TYR B 2 75 ? 22.116 65.428 50.631 1.00 31.78 75 TYR B C 1
ATOM 2044 O O . TYR B 2 75 ? 22.248 64.270 50.262 1.00 31.54 75 TYR B O 1
ATOM 2053 N N . ILE B 2 76 ? 21.646 65.734 51.836 1.00 32.75 76 ILE B N 1
ATOM 2054 C CA . ILE B 2 76 ? 21.175 64.705 52.750 1.00 33.66 76 ILE B CA 1
ATOM 2055 C C . ILE B 2 76 ? 19.693 64.996 52.847 1.00 33.85 76 ILE B C 1
ATOM 2056 O O . ILE B 2 76 ? 19.262 66.071 53.288 1.00 31.60 76 ILE B O 1
ATOM 2061 N N . ILE B 2 77 ? 18.905 64.029 52.411 1.00 33.78 77 ILE B N 1
ATOM 2062 C CA . ILE B 2 77 ? 17.480 64.225 52.351 1.00 33.30 77 ILE B CA 1
ATOM 2063 C C . ILE B 2 77 ? 16.673 63.269 53.200 1.00 35.05 77 ILE B C 1
ATOM 2064 O O . ILE B 2 77 ? 16.898 62.048 53.162 1.00 36.12 77 ILE B O 1
ATOM 2069 N N . THR B 2 78 ? 15.720 63.799 53.959 1.00 34.84 78 THR B N 1
ATOM 2070 C CA . THR B 2 78 ? 14.861 62.893 54.710 1.00 37.22 78 THR B CA 1
ATOM 2071 C C . THR B 2 78 ? 13.373 63.265 54.620 1.00 35.08 78 THR B C 1
ATOM 2072 O O . THR B 2 78 ? 13.006 64.440 54.482 1.00 34.09 78 THR B O 1
ATOM 2076 N N . VAL B 2 79 ? 12.520 62.248 54.650 1.00 34.06 79 VAL B N 1
ATOM 2077 C CA . VAL B 2 79 ? 11.078 62.466 54.575 1.00 35.64 79 VAL B CA 1
ATOM 2078 C C . VAL B 2 79 ? 10.406 62.147 55.902 1.00 36.03 79 VAL B C 1
ATOM 2079 O O . VAL B 2 79 ? 10.637 61.102 56.504 1.00 34.67 79 VAL B O 1
ATOM 2083 N N . ASN B 2 80 ? 9.580 63.085 56.354 1.00 38.23 80 ASN B N 1
ATOM 2084 C CA . ASN B 2 80 ? 8.896 62.969 57.628 1.00 37.78 80 ASN B CA 1
ATOM 2085 C C . ASN B 2 80 ? 7.394 62.770 57.442 1.00 38.70 80 ASN B C 1
ATOM 2086 O O . ASN B 2 80 ? 6.789 63.360 56.533 1.00 36.64 80 ASN B O 1
ATOM 2091 N N . ALA B 2 81 ? 6.811 61.905 58.277 1.00 38.06 81 ALA B N 1
ATOM 2092 C CA . ALA B 2 81 ? 5.373 61.596 58.202 1.00 41.90 81 ALA B CA 1
ATOM 2093 C C . ALA B 2 81 ? 4.725 61.753 59.577 1.00 41.61 81 ALA B C 1
ATOM 2094 O O . ALA B 2 81 ? 5.208 61.166 60.538 1.00 42.12 81 ALA B O 1
ATOM 2096 N N . THR B 2 82 ? 3.651 62.534 59.674 1.00 43.53 82 THR B N 1
ATOM 2097 C CA . THR B 2 82 ? 2.968 62.734 60.963 1.00 50.31 82 THR B CA 1
ATOM 2098 C C . THR B 2 82 ? 1.450 62.521 60.912 1.00 51.82 82 THR B C 1
ATOM 2099 O O . THR B 2 82 ? 0.783 63.067 60.027 1.00 49.68 82 THR B O 1
ATOM 2103 N N . ASN B 2 83 ? 0.935 61.713 61.858 1.00 52.88 83 ASN B N 1
ATOM 2104 C CA . ASN B 2 83 ? -0.507 61.455 62.021 1.00 54.42 83 ASN B CA 1
ATOM 2105 C C . ASN B 2 83 ? -0.836 61.511 63.534 1.00 55.72 83 ASN B C 1
ATOM 2106 O O . ASN B 2 83 ? 0.062 61.438 64.375 1.00 53.95 83 ASN B O 1
ATOM 2111 N N . GLN B 2 84 ? -2.115 61.645 63.879 1.00 57.79 84 GLN B N 1
ATOM 2112 C CA . GLN B 2 84 ? -2.509 61.766 65.283 1.00 59.20 84 GLN B CA 1
ATOM 2113 C C . GLN B 2 84 ? -2.117 60.604 66.166 1.00 58.13 84 GLN B C 1
ATOM 2114 O O . GLN B 2 84 ? -2.446 60.601 67.338 1.00 59.11 84 GLN B O 1
ATOM 2120 N N . MET B 2 85 ? -1.407 59.624 65.620 1.00 58.55 85 MET B N 1
ATOM 2121 C CA . MET B 2 85 ? -1.001 58.474 66.416 1.00 57.72 85 MET B CA 1
ATOM 2122 C C . MET B 2 85 ? 0.505 58.314 66.428 1.00 56.33 85 MET B C 1
ATOM 2123 O O . MET B 2 85 ? 1.026 57.391 67.060 1.00 56.16 85 MET B O 1
ATOM 2128 N N . GLY B 2 86 ? 1.216 59.184 65.717 1.00 53.49 86 GLY B N 1
ATOM 2129 C CA . GLY B 2 86 ? 2.663 59.064 65.723 1.00 49.35 86 GLY B CA 1
ATOM 2130 C C . GLY B 2 86 ? 3.414 59.759 64.610 1.00 47.81 86 GLY B C 1
ATOM 2131 O O . GLY B 2 86 ? 2.821 60.363 63.711 1.00 44.73 86 GLY B O 1
ATOM 2132 N N . SER B 2 87 ? 4.739 59.654 64.692 1.00 46.30 87 SER B N 1
ATOM 2133 C CA . SER B 2 87 ? 5.632 60.241 63.724 1.00 48.75 87 SER B CA 1
ATOM 2134 C C . SER B 2 87 ? 6.742 59.280 63.378 1.00 49.14 87 SER B C 1
ATOM 2135 O O . SER B 2 87 ? 7.250 58.555 64.236 1.00 48.06 87 SER B O 1
ATOM 2138 N N . SER B 2 88 ? 7.125 59.294 62.104 1.00 48.47 88 SER B N 1
ATOM 2139 C CA . SER B 2 88 ? 8.155 58.399 61.601 1.00 46.85 88 SER B CA 1
ATOM 2140 C C . SER B 2 88 ? 8.978 59.083 60.514 1.00 45.41 88 SER B C 1
ATOM 2141 O O . SER B 2 88 ? 8.439 59.765 59.647 1.00 43.87 88 SER B O 1
ATOM 2144 N N . SER B 2 89 ? 10.292 58.916 60.572 1.00 45.15 89 SER B N 1
ATOM 2145 C CA . SER B 2 89 ? 11.158 59.508 59.570 1.00 44.23 89 SER B CA 1
ATOM 2146 C C . SER B 2 89 ? 11.876 58.403 58.815 1.00 44.39 89 SER B C 1
ATOM 2147 O O . SER B 2 89 ? 12.185 57.356 59.379 1.00 41.04 89 SER B O 1
ATOM 2150 N N . SER B 2 90 ? 12.126 58.654 57.536 1.00 41.83 90 SER B N 1
ATOM 2151 C CA . SER B 2 90 ? 12.810 57.718 56.658 1.00 41.82 90 SER B CA 1
ATOM 2152 C C . SER B 2 90 ? 14.291 57.672 57.005 1.00 42.20 90 SER B C 1
ATOM 2153 O O . SER B 2 90 ? 14.766 58.478 57.797 1.00 42.53 90 SER B O 1
ATOM 2156 N N . ASP B 2 91 ? 15.015 56.719 56.432 1.00 42.90 91 ASP B N 1
ATOM 2157 C CA . ASP B 2 91 ? 16.464 56.701 56.615 1.00 46.69 91 ASP B CA 1
ATOM 2158 C C . ASP B 2 91 ? 16.948 57.879 55.720 1.00 47.96 91 ASP B C 1
ATOM 2159 O O . ASP B 2 91 ? 16.267 58.291 54.777 1.00 45.87 91 ASP B O 1
ATOM 2164 N N . PRO B 2 92 ? 18.109 58.449 56.026 1.00 48.03 92 PRO B N 1
ATOM 2165 C CA . PRO B 2 92 ? 18.613 59.560 55.209 1.00 47.69 92 PRO B CA 1
ATOM 2166 C C . PRO B 2 92 ? 19.076 59.103 53.820 1.00 46.58 92 PRO B C 1
ATOM 2167 O O . PRO B 2 92 ? 19.723 58.067 53.695 1.00 45.23 92 PRO B O 1
ATOM 2171 N N . LEU B 2 93 ? 18.732 59.856 52.776 1.00 44.41 93 LEU B N 1
ATOM 2172 C CA . LEU B 2 93 ? 19.192 59.505 51.427 1.00 41.25 93 LEU B CA 1
ATOM 2173 C C . LEU B 2 93 ? 20.359 60.440 51.041 1.00 40.43 93 LEU B C 1
ATOM 2174 O O . LEU B 2 93 ? 20.225 61.657 51.084 1.00 40.27 93 LEU B O 1
ATOM 2179 N N . TYR B 2 94 ? 21.500 59.870 50.688 1.00 37.33 94 TYR B N 1
ATOM 2180 C CA . TYR B 2 94 ? 22.640 60.665 50.304 1.00 40.15 94 TYR B CA 1
ATOM 2181 C C . TYR B 2 94 ? 22.637 60.752 48.780 1.00 41.51 94 TYR B C 1
ATOM 2182 O O . TYR B 2 94 ? 22.595 59.731 48.107 1.00 42.52 94 TYR B O 1
ATOM 2191 N N . VAL B 2 95 ? 22.678 61.971 48.247 1.00 39.71 95 VAL B N 1
ATOM 2192 C CA . VAL B 2 95 ? 22.642 62.171 46.813 1.00 36.62 95 VAL B CA 1
ATOM 2193 C C . VAL B 2 95 ? 23.522 63.271 46.271 1.00 33.94 95 VAL B C 1
ATOM 2194 O O . VAL B 2 95 ? 23.421 64.412 46.690 1.00 33.29 95 VAL B O 1
ATOM 2198 N N . ASP B 2 96 ? 24.329 62.925 45.286 1.00 34.54 96 ASP B N 1
ATOM 2199 C CA . ASP B 2 96 ? 25.169 63.890 44.598 1.00 39.15 96 ASP B CA 1
ATOM 2200 C C . ASP B 2 96 ? 24.542 64.052 43.175 1.00 37.90 96 ASP B C 1
ATOM 2201 O O . ASP B 2 96 ? 24.571 63.113 42.367 1.00 36.85 96 ASP B O 1
ATOM 2206 N N . VAL B 2 97 ? 23.956 65.220 42.894 1.00 37.00 97 VAL B N 1
ATOM 2207 C CA . VAL B 2 97 ? 23.293 65.479 41.615 1.00 34.57 97 VAL B CA 1
ATOM 2208 C C . VAL B 2 97 ? 24.149 65.231 40.396 1.00 36.05 97 VAL B C 1
ATOM 2209 O O . VAL B 2 97 ? 23.658 64.990 39.300 1.00 37.53 97 VAL B O 1
ATOM 2213 N N . THR B 2 98 ? 25.452 65.248 40.593 1.00 37.16 98 THR B N 1
ATOM 2214 C CA . THR B 2 98 ? 26.400 65.023 39.508 1.00 34.19 98 THR B CA 1
ATOM 2215 C C . THR B 2 98 ? 26.221 63.669 38.833 1.00 35.84 98 THR B C 1
ATOM 2216 O O . THR B 2 98 ? 26.626 63.511 37.690 1.00 32.92 98 THR B O 1
ATOM 2220 N N . TYR B 2 99 ? 25.651 62.693 39.548 1.00 32.35 99 TYR B N 1
ATOM 2221 C CA . TYR B 2 99 ? 25.524 61.338 39.024 1.00 35.50 99 TYR B CA 1
ATOM 2222 C C . TYR B 2 99 ? 24.125 60.794 38.828 1.00 36.64 99 TYR B C 1
ATOM 2223 O O . TYR B 2 99 ? 23.982 59.575 38.746 1.00 37.00 99 TYR B O 1
ATOM 2232 N N . ILE B 2 100 ? 23.118 61.675 38.781 1.00 34.00 100 ILE B N 1
ATOM 2233 C CA . ILE B 2 100 ? 21.736 61.271 38.585 1.00 30.22 100 ILE B CA 1
ATOM 2234 C C . ILE B 2 100 ? 21.087 61.848 37.315 1.00 28.81 100 ILE B C 1
ATOM 2235 O O . ILE B 2 100 ? 19.852 61.927 37.208 1.00 26.40 100 ILE B O 1
ATOM 2240 N N . VAL B 2 101 ? 21.919 62.284 36.378 1.00 27.12 101 VAL B N 1
ATOM 2241 C CA . VAL B 2 101 ? 21.439 62.825 35.111 1.00 31.54 101 VAL B CA 1
ATOM 2242 C C . VAL B 2 101 ? 20.918 61.737 34.129 1.00 36.02 101 VAL B C 1
ATOM 2243 O O . VAL B 2 101 ? 21.648 60.820 33.716 1.00 35.11 101 VAL B O 1
ATOM 2247 N N . GLU B 2 102 ? 19.641 61.836 33.787 1.00 35.60 102 GLU B N 1
ATOM 2248 C CA . GLU B 2 102 ? 18.997 60.899 32.863 1.00 37.11 102 GLU B CA 1
ATOM 2249 C C . GLU B 2 102 ? 18.344 61.749 31.780 1.00 32.38 102 GLU B C 1
ATOM 2250 O O . GLU B 2 102 ? 17.242 62.251 31.942 1.00 33.19 102 GLU B O 1
ATOM 2256 N N . PRO B 2 103 ? 19.007 61.902 30.648 1.00 35.19 103 PRO B N 1
ATOM 2257 C CA . PRO B 2 103 ? 18.409 62.732 29.600 1.00 37.52 103 PRO B CA 1
ATOM 2258 C C . PRO B 2 103 ? 17.253 62.171 28.780 1.00 40.02 103 PRO B C 1
ATOM 2259 O O . PRO B 2 103 ? 16.860 61.000 28.905 1.00 41.05 103 PRO B O 1
ATOM 2263 N N . GLU B 2 104 ? 16.734 63.064 27.942 1.00 41.07 104 GLU B N 1
ATOM 2264 C CA . GLU B 2 104 ? 15.659 62.811 26.996 1.00 42.94 104 GLU B CA 1
ATOM 2265 C C . GLU B 2 104 ? 16.393 62.330 25.748 1.00 39.58 104 GLU B C 1
ATOM 2266 O O . GLU B 2 104 ? 17.602 62.523 25.641 1.00 39.95 104 GLU B O 1
ATOM 2272 N N . PRO B 2 105 ? 15.667 61.747 24.773 1.00 41.51 105 PRO B N 1
ATOM 2273 C CA . PRO B 2 105 ? 16.250 61.237 23.522 1.00 39.04 105 PRO B CA 1
ATOM 2274 C C . PRO B 2 105 ? 16.770 62.312 22.574 1.00 42.22 105 PRO B C 1
ATOM 2275 O O . PRO B 2 105 ? 16.320 63.464 22.605 1.00 40.56 105 PRO B O 1
ATOM 2279 N N . PRO B 2 106 ? 17.728 61.934 21.705 1.00 40.34 106 PRO B N 1
ATOM 2280 C CA . PRO B 2 106 ? 18.329 62.825 20.721 1.00 42.29 106 PRO B CA 1
ATOM 2281 C C . PRO B 2 106 ? 17.186 63.220 19.804 1.00 45.68 106 PRO B C 1
ATOM 2282 O O . PRO B 2 106 ? 16.122 62.594 19.857 1.00 44.81 106 PRO B O 1
ATOM 2286 N N . ARG B 2 107 ? 17.366 64.254 18.980 1.00 46.00 107 ARG B N 1
ATOM 2287 C CA . ARG B 2 107 ? 16.267 64.647 18.096 1.00 49.85 107 ARG B CA 1
ATOM 2288 C C . ARG B 2 107 ? 16.761 65.049 16.703 1.00 49.48 107 ARG B C 1
ATOM 2289 O O . ARG B 2 107 ? 17.976 65.180 16.476 1.00 49.67 107 ARG B O 1
ATOM 2297 N N . ASN B 2 108 ? 15.808 65.239 15.784 1.00 48.88 108 ASN B N 1
ATOM 2298 C CA . ASN B 2 108 ? 16.092 65.623 14.397 1.00 48.99 108 ASN B CA 1
ATOM 2299 C C . ASN B 2 108 ? 16.971 64.611 13.679 1.00 47.52 108 ASN B C 1
ATOM 2300 O O . ASN B 2 108 ? 18.030 64.984 13.179 1.00 48.92 108 ASN B O 1
ATOM 2305 N N . LEU B 2 109 ? 16.552 63.351 13.634 1.00 50.00 109 LEU B N 1
ATOM 2306 C CA . LEU B 2 109 ? 17.345 62.300 12.970 1.00 54.30 109 LEU B CA 1
ATOM 2307 C C . LEU B 2 109 ? 17.148 62.373 11.449 1.00 57.34 109 LEU B C 1
ATOM 2308 O O . LEU B 2 109 ? 16.011 62.421 10.961 1.00 60.08 109 LEU B O 1
ATOM 2313 N N . THR B 2 110 ? 18.255 62.402 10.707 1.00 57.55 110 THR B N 1
ATOM 2314 C CA . THR B 2 110 ? 18.204 62.496 9.249 1.00 59.65 110 THR B CA 1
ATOM 2315 C C . THR B 2 110 ? 19.194 61.549 8.531 1.00 61.21 110 THR B C 1
ATOM 2316 O O . THR B 2 110 ? 20.378 61.495 8.886 1.00 62.17 110 THR B O 1
ATOM 2320 N N . LEU B 2 111 ? 18.702 60.817 7.526 1.00 60.42 111 LEU B N 1
ATOM 2321 C CA . LEU B 2 111 ? 19.522 59.868 6.746 1.00 60.30 111 LEU B CA 1
ATOM 2322 C C . LEU B 2 111 ? 19.793 60.291 5.289 1.00 60.16 111 LEU B C 1
ATOM 2323 O O . LEU B 2 111 ? 18.861 60.533 4.524 1.00 56.31 111 LEU B O 1
ATOM 2328 N N . GLU B 2 112 ? 21.064 60.350 4.901 1.00 61.91 112 GLU B N 1
ATOM 2329 C CA . GLU B 2 112 ? 21.432 60.715 3.534 1.00 65.07 112 GLU B CA 1
ATOM 2330 C C . GLU B 2 112 ? 22.321 59.623 2.936 1.00 65.26 112 GLU B C 1
ATOM 2331 O O . GLU B 2 112 ? 23.088 58.992 3.666 1.00 67.16 112 GLU B O 1
ATOM 2337 N N . VAL B 2 113 ? 22.235 59.396 1.621 1.00 65.13 113 VAL B N 1
ATOM 2338 C CA . VAL B 2 113 ? 23.068 58.368 0.986 1.00 61.83 113 VAL B CA 1
ATOM 2339 C C . VAL B 2 113 ? 24.355 58.922 0.394 1.00 61.77 113 VAL B C 1
ATOM 2340 O O . VAL B 2 113 ? 24.350 59.920 -0.326 1.00 61.75 113 VAL B O 1
ATOM 2344 N N . LYS B 2 114 ? 25.455 58.248 0.734 1.00 63.38 114 LYS B N 1
ATOM 2345 C CA . LYS B 2 114 ? 26.818 58.606 0.334 1.00 64.83 114 LYS B CA 1
ATOM 2346 C C . LYS B 2 114 ? 27.104 60.086 0.576 1.00 66.17 114 LYS B C 1
ATOM 2347 O O . LYS B 2 114 ? 27.113 60.556 1.720 1.00 67.47 114 LYS B O 1
ATOM 2353 N N . LYS B 2 119 ? 30.411 56.539 -6.459 1.00 85.33 119 LYS B N 1
ATOM 2354 C CA . LYS B 2 119 ? 31.223 55.320 -6.454 1.00 84.40 119 LYS B CA 1
ATOM 2355 C C . LYS B 2 119 ? 30.717 54.363 -5.362 1.00 82.83 119 LYS B C 1
ATOM 2356 O O . LYS B 2 119 ? 29.563 53.934 -5.409 1.00 81.49 119 LYS B O 1
ATOM 2362 N N . LYS B 2 120 ? 31.560 54.024 -4.387 1.00 82.14 120 LYS B N 1
ATOM 2363 C CA . LYS B 2 120 ? 31.120 53.126 -3.318 1.00 82.42 120 LYS B CA 1
ATOM 2364 C C . LYS B 2 120 ? 30.087 53.837 -2.455 1.00 81.41 120 LYS B C 1
ATOM 2365 O O . LYS B 2 120 ? 30.169 55.047 -2.232 1.00 81.94 120 LYS B O 1
ATOM 2371 N N . THR B 2 121 ? 29.124 53.075 -1.959 1.00 78.80 121 THR B N 1
ATOM 2372 C CA . THR B 2 121 ? 28.040 53.639 -1.175 1.00 77.54 121 THR B CA 1
ATOM 2373 C C . THR B 2 121 ? 28.142 53.405 0.339 1.00 75.14 121 THR B C 1
ATOM 2374 O O . THR B 2 121 ? 28.707 52.407 0.792 1.00 76.88 121 THR B O 1
ATOM 2378 N N . TYR B 2 122 ? 27.609 54.351 1.114 1.00 71.75 122 TYR B N 1
ATOM 2379 C CA . TYR B 2 122 ? 27.610 54.266 2.576 1.00 66.76 122 TYR B CA 1
ATOM 2380 C C . TYR B 2 122 ? 26.518 55.158 3.147 1.00 63.17 122 TYR B C 1
ATOM 2381 O O . TYR B 2 122 ? 26.120 56.139 2.515 1.00 61.89 122 TYR B O 1
ATOM 2390 N N . LEU B 2 123 ? 26.019 54.808 4.331 1.00 59.32 123 LEU B N 1
ATOM 2391 C CA . LEU B 2 123 ? 24.959 55.595 4.973 1.00 56.84 123 LEU B CA 1
ATOM 2392 C C . LEU B 2 123 ? 25.499 56.626 5.988 1.00 55.05 123 LEU B C 1
ATOM 2393 O O . LEU B 2 123 ? 26.312 56.282 6.866 1.00 49.27 123 LEU B O 1
ATOM 2398 N N . TRP B 2 124 ? 25.050 57.883 5.853 1.00 54.92 124 TRP B N 1
ATOM 2399 C CA . TRP B 2 124 ? 25.477 58.977 6.747 1.00 54.72 124 TRP B CA 1
ATOM 2400 C C . TRP B 2 124 ? 24.350 59.446 7.632 1.00 51.89 124 TRP B C 1
ATOM 2401 O O . TRP B 2 124 ? 23.482 60.170 7.184 1.00 53.78 124 TRP B O 1
ATOM 2412 N N . VAL B 2 125 ? 24.373 59.035 8.893 1.00 52.26 125 VAL B N 1
ATOM 2413 C CA . VAL B 2 125 ? 23.336 59.419 9.853 1.00 49.80 125 VAL B CA 1
ATOM 2414 C C . VAL B 2 125 ? 23.793 60.695 10.576 1.00 48.99 125 VAL B C 1
ATOM 2415 O O . VAL B 2 125 ? 24.988 60.880 10.802 1.00 48.26 125 VAL B O 1
ATOM 2419 N N . LYS B 2 126 ? 22.840 61.573 10.897 1.00 49.41 126 LYS B N 1
ATOM 2420 C CA . LYS B 2 126 ? 23.094 62.836 11.608 1.00 48.51 126 LYS B CA 1
ATOM 2421 C C . LYS B 2 126 ? 21.959 63.146 12.586 1.00 48.00 126 LYS B C 1
ATOM 2422 O O . LYS B 2 126 ? 20.789 62.863 12.297 1.00 46.22 126 LYS B O 1
ATOM 2428 N N . TRP B 2 127 ? 22.300 63.746 13.733 1.00 46.26 127 TRP B N 1
ATOM 2429 C CA . TRP B 2 127 ? 21.297 64.097 14.742 1.00 43.40 127 TRP B CA 1
ATOM 2430 C C . TRP B 2 127 ? 21.794 65.192 15.708 1.00 42.90 127 TRP B C 1
ATOM 2431 O O . TRP B 2 127 ? 22.930 65.637 15.626 1.00 41.76 127 TRP B O 1
ATOM 2442 N N . SER B 2 128 ? 20.928 65.630 16.618 1.00 45.31 128 SER B N 1
ATOM 2443 C CA . SER B 2 128 ? 21.313 66.646 17.603 1.00 47.39 128 SER B CA 1
ATOM 2444 C C . SER B 2 128 ? 20.805 66.332 19.030 1.00 45.33 128 SER B C 1
ATOM 2445 O O . SER B 2 128 ? 19.784 65.667 19.225 1.00 44.38 128 SER B O 1
ATOM 2448 N N . PRO B 2 129 ? 21.524 66.819 20.053 1.00 47.16 129 PRO B N 1
ATOM 2449 C CA . PRO B 2 129 ? 21.125 66.574 21.443 1.00 45.04 129 PRO B CA 1
ATOM 2450 C C . PRO B 2 129 ? 19.826 67.252 21.794 1.00 42.66 129 PRO B C 1
ATOM 2451 O O . PRO B 2 129 ? 19.396 68.147 21.091 1.00 43.65 129 PRO B O 1
ATOM 2455 N N . PRO B 2 130 ? 19.168 66.809 22.872 1.00 41.73 130 PRO B N 1
ATOM 2456 C CA . PRO B 2 130 ? 17.897 67.401 23.326 1.00 44.15 130 PRO B CA 1
ATOM 2457 C C . PRO B 2 130 ? 18.143 68.903 23.539 1.00 43.32 130 PRO B C 1
ATOM 2458 O O . PRO B 2 130 ? 19.270 69.280 23.855 1.00 41.36 130 PRO B O 1
ATOM 2462 N N . THR B 2 131 ? 17.129 69.755 23.380 1.00 45.10 131 THR B N 1
ATOM 2463 C CA . THR B 2 131 ? 17.360 71.200 23.557 1.00 47.82 131 THR B CA 1
ATOM 2464 C C . THR B 2 131 ? 17.791 71.554 24.984 1.00 47.28 131 THR B C 1
ATOM 2465 O O . THR B 2 131 ? 18.722 72.327 25.192 1.00 48.67 131 THR B O 1
ATOM 2469 N N . ILE B 2 132 ? 17.124 70.955 25.958 1.00 48.14 132 ILE B N 1
ATOM 2470 C CA . ILE B 2 132 ? 17.402 71.159 27.375 1.00 50.02 132 ILE B CA 1
ATOM 2471 C C . ILE B 2 132 ? 18.871 71.002 27.780 1.00 52.04 132 ILE B C 1
ATOM 2472 O O . ILE B 2 132 ? 19.328 71.618 28.751 1.00 54.53 132 ILE B O 1
ATOM 2477 N N . THR B 2 133 ? 19.623 70.180 27.061 1.00 50.12 133 THR B N 1
ATOM 2478 C CA . THR B 2 133 ? 21.005 69.971 27.451 1.00 50.79 133 THR B CA 1
ATOM 2479 C C . THR B 2 133 ? 22.004 70.888 26.746 1.00 50.71 133 THR B C 1
ATOM 2480 O O . THR B 2 133 ? 22.198 70.810 25.539 1.00 52.05 133 THR B O 1
ATOM 2484 N N . ASP B 2 134 ? 22.653 71.740 27.545 1.00 52.60 134 ASP B N 1
ATOM 2485 C CA . ASP B 2 134 ? 23.620 72.741 27.082 1.00 48.71 134 ASP B CA 1
ATOM 2486 C C . ASP B 2 134 ? 25.015 72.233 26.711 1.00 48.22 134 ASP B C 1
ATOM 2487 O O . ASP B 2 134 ? 26.000 72.448 27.433 1.00 44.92 134 ASP B O 1
ATOM 2492 N N . VAL B 2 135 ? 25.095 71.580 25.556 1.00 47.62 135 VAL B N 1
ATOM 2493 C CA . VAL B 2 135 ? 26.358 71.076 25.041 1.00 43.78 135 VAL B CA 1
ATOM 2494 C C . VAL B 2 135 ? 27.150 72.204 24.356 1.00 42.62 135 VAL B C 1
ATOM 2495 O O . VAL B 2 135 ? 28.381 72.162 24.325 1.00 42.01 135 VAL B O 1
ATOM 2499 N N . LYS B 2 136 ? 26.457 73.214 23.825 1.00 42.58 136 LYS B N 1
ATOM 2500 C CA . LYS B 2 136 ? 27.147 74.321 23.125 1.00 44.31 136 LYS B CA 1
ATOM 2501 C C . LYS B 2 136 ? 28.170 75.075 23.968 1.00 40.26 136 LYS B C 1
ATOM 2502 O O . LYS B 2 136 ? 29.184 75.469 23.436 1.00 42.27 136 LYS B O 1
ATOM 2508 N N . THR B 2 137 ? 27.901 75.271 25.262 1.00 40.80 137 THR B N 1
ATOM 2509 C CA . THR B 2 137 ? 28.840 75.947 26.174 1.00 40.11 137 THR B CA 1
ATOM 2510 C C . THR B 2 137 ? 29.869 74.989 26.801 1.00 39.58 137 THR B C 1
ATOM 2511 O O . THR B 2 137 ? 30.862 75.420 27.374 1.00 40.09 137 THR B O 1
ATOM 2515 N N . GLY B 2 138 ? 29.643 73.691 26.690 1.00 37.00 138 GLY B N 1
ATOM 2516 C CA . GLY B 2 138 ? 30.587 72.762 27.278 1.00 35.75 138 GLY B CA 1
ATOM 2517 C C . GLY B 2 138 ? 30.216 72.350 28.702 1.00 36.28 138 GLY B C 1
ATOM 2518 O O . GLY B 2 138 ? 30.955 71.605 29.339 1.00 36.97 138 GLY B O 1
ATOM 2519 N N . TRP B 2 139 ? 29.091 72.837 29.213 1.00 32.36 139 TRP B N 1
ATOM 2520 C CA . TRP B 2 139 ? 28.667 72.479 30.558 1.00 33.26 139 TRP B CA 1
ATOM 2521 C C . TRP B 2 139 ? 28.255 71.001 30.630 1.00 34.27 139 TRP B C 1
ATOM 2522 O O . TRP B 2 139 ? 28.587 70.292 31.583 1.00 34.94 139 TRP B O 1
ATOM 2533 N N . PHE B 2 140 ? 27.543 70.561 29.603 1.00 37.08 140 PHE B N 1
ATOM 2534 C CA . PHE B 2 140 ? 27.036 69.183 29.476 1.00 38.92 140 PHE B CA 1
ATOM 2535 C C . PHE B 2 140 ? 27.881 68.506 28.404 1.00 39.19 140 PHE B C 1
ATOM 2536 O O . PHE B 2 140 ? 28.255 69.138 27.413 1.00 40.20 140 PHE B O 1
ATOM 2544 N N . THR B 2 141 ? 28.215 67.240 28.631 1.00 40.84 141 THR B N 1
ATOM 2545 C CA . THR B 2 141 ? 28.970 66.438 27.660 1.00 42.43 141 THR B CA 1
ATOM 2546 C C . THR B 2 141 ? 28.127 65.159 27.438 1.00 41.12 141 THR B C 1
ATOM 2547 O O . THR B 2 141 ? 27.698 64.507 28.400 1.00 41.62 141 THR B O 1
ATOM 2551 N N . MET B 2 142 ? 27.861 64.837 26.173 1.00 40.60 142 MET B N 1
ATOM 2552 C CA . MET B 2 142 ? 27.046 63.670 25.809 1.00 44.48 142 MET B CA 1
ATOM 2553 C C . MET B 2 142 ? 27.726 62.604 24.957 1.00 41.09 142 MET B C 1
ATOM 2554 O O . MET B 2 142 ? 28.560 62.914 24.111 1.00 37.20 142 MET B O 1
ATOM 2559 N N . GLU B 2 143 ? 27.301 61.359 25.176 1.00 42.21 143 GLU B N 1
ATOM 2560 C CA . GLU B 2 143 ? 27.761 60.165 24.439 1.00 44.39 143 GLU B CA 1
ATOM 2561 C C . GLU B 2 143 ? 26.538 59.603 23.690 1.00 43.46 143 GLU B C 1
ATOM 2562 O O . GLU B 2 143 ? 25.407 59.696 24.192 1.00 39.86 143 GLU B O 1
ATOM 2568 N N . TYR B 2 144 ? 26.767 59.013 22.510 1.00 42.68 144 TYR B N 1
ATOM 2569 C CA . TYR B 2 144 ? 25.674 58.469 21.686 1.00 41.35 144 TYR B CA 1
ATOM 2570 C C . TYR B 2 144 ? 25.869 57.034 21.150 1.00 41.52 144 TYR B C 1
ATOM 2571 O O . TYR B 2 144 ? 26.988 56.575 20.936 1.00 40.26 144 TYR B O 1
ATOM 2580 N N . GLU B 2 145 ? 24.742 56.353 20.939 1.00 43.00 145 GLU B N 1
ATOM 2581 C CA . GLU B 2 145 ? 24.686 55.012 20.334 1.00 41.84 145 GLU B CA 1
ATOM 2582 C C . GLU B 2 145 ? 23.650 55.054 19.208 1.00 40.43 145 GLU B C 1
ATOM 2583 O O . GLU B 2 145 ? 22.640 55.744 19.332 1.00 37.67 145 GLU B O 1
ATOM 2589 N N . ILE B 2 146 ? 23.908 54.367 18.096 1.00 40.80 146 ILE B N 1
ATOM 2590 C CA . ILE B 2 146 ? 22.888 54.260 17.034 1.00 42.67 146 ILE B CA 1
ATOM 2591 C C . ILE B 2 146 ? 22.631 52.763 16.762 1.00 41.96 146 ILE B C 1
ATOM 2592 O O . ILE B 2 146 ? 23.529 51.928 16.899 1.00 42.30 146 ILE B O 1
ATOM 2597 N N . ARG B 2 147 ? 21.396 52.416 16.442 1.00 42.05 147 ARG B N 1
ATOM 2598 C CA . ARG B 2 147 ? 21.082 51.040 16.098 1.00 43.20 147 ARG B CA 1
ATOM 2599 C C . ARG B 2 147 ? 20.278 50.972 14.778 1.00 45.41 147 ARG B C 1
ATOM 2600 O O . ARG B 2 147 ? 19.370 51.757 14.558 1.00 45.26 147 ARG B O 1
ATOM 2608 N N . LEU B 2 148 ? 20.631 50.062 13.878 1.00 48.95 148 LEU B N 1
ATOM 2609 C CA . LEU B 2 148 ? 19.865 49.948 12.633 1.00 52.28 148 LEU B CA 1
ATOM 2610 C C . LEU B 2 148 ? 19.636 48.517 12.170 1.00 54.13 148 LEU B C 1
ATOM 2611 O O . LEU B 2 148 ? 20.299 47.588 12.637 1.00 53.43 148 LEU B O 1
ATOM 2616 N N . LYS B 2 149 ? 18.665 48.353 11.271 1.00 57.12 149 LYS B N 1
ATOM 2617 C CA . LYS B 2 149 ? 18.316 47.045 10.712 1.00 59.35 149 LYS B CA 1
ATOM 2618 C C . LYS B 2 149 ? 17.275 47.128 9.592 1.00 61.42 149 LYS B C 1
ATOM 2619 O O . LYS B 2 149 ? 16.505 48.085 9.511 1.00 59.06 149 LYS B O 1
ATOM 2625 N N . PRO B 2 150 ? 17.250 46.122 8.698 1.00 63.87 150 PRO B N 1
ATOM 2626 C CA . PRO B 2 150 ? 16.270 46.129 7.605 1.00 64.65 150 PRO B CA 1
ATOM 2627 C C . PRO B 2 150 ? 14.906 45.808 8.197 1.00 66.29 150 PRO B C 1
ATOM 2628 O O . PRO B 2 150 ? 14.837 45.045 9.160 1.00 65.08 150 PRO B O 1
ATOM 2632 N N . GLU B 2 151 ? 13.839 46.400 7.641 1.00 69.02 151 GLU B N 1
ATOM 2633 C CA . GLU B 2 151 ? 12.466 46.185 8.127 1.00 71.66 151 GLU B CA 1
ATOM 2634 C C . GLU B 2 151 ? 12.206 44.692 8.237 1.00 73.09 151 GLU B C 1
ATOM 2635 O O . GLU B 2 151 ? 11.671 44.210 9.227 1.00 72.19 151 GLU B O 1
ATOM 2641 N N . GLU B 2 152 ? 12.589 43.966 7.196 1.00 75.63 152 GLU B N 1
ATOM 2642 C CA . GLU B 2 152 ? 12.423 42.522 7.155 1.00 77.96 152 GLU B CA 1
ATOM 2643 C C . GLU B 2 152 ? 13.616 41.878 7.871 1.00 78.95 152 GLU B C 1
ATOM 2644 O O . GLU B 2 152 ? 14.505 41.294 7.232 1.00 79.78 152 GLU B O 1
ATOM 2650 N N . ALA B 2 153 ? 13.642 42.004 9.197 1.00 78.66 153 ALA B N 1
ATOM 2651 C CA . ALA B 2 153 ? 14.728 41.439 10.005 1.00 78.72 153 ALA B CA 1
ATOM 2652 C C . ALA B 2 153 ? 14.324 41.265 11.458 1.00 78.26 153 ALA B C 1
ATOM 2653 O O . ALA B 2 153 ? 13.327 41.829 11.910 1.00 77.93 153 ALA B O 1
ATOM 2655 N N . GLU B 2 154 ? 15.113 40.500 12.199 1.00 77.62 154 GLU B N 1
ATOM 2656 C CA . GLU B 2 154 ? 14.783 40.270 13.595 1.00 78.50 154 GLU B CA 1
ATOM 2657 C C . GLU B 2 154 ? 15.866 40.716 14.577 1.00 75.48 154 GLU B C 1
ATOM 2658 O O . GLU B 2 154 ? 15.651 40.699 15.787 1.00 77.04 154 GLU B O 1
ATOM 2664 N N . GLU B 2 155 ? 17.020 41.130 14.072 1.00 69.91 155 GLU B N 1
ATOM 2665 C CA . GLU B 2 155 ? 18.089 41.547 14.963 1.00 65.02 155 GLU B CA 1
ATOM 2666 C C . GLU B 2 155 ? 18.661 42.923 14.608 1.00 60.89 155 GLU B C 1
ATOM 2667 O O . GLU B 2 155 ? 18.906 43.223 13.422 1.00 59.02 155 GLU B O 1
ATOM 2673 N N . TRP B 2 156 ? 18.863 43.758 15.632 1.00 52.58 156 TRP B N 1
ATOM 2674 C CA . TRP B 2 156 ? 19.452 45.084 15.421 1.00 50.52 156 TRP B CA 1
ATOM 2675 C C . TRP B 2 156 ? 20.959 45.023 15.526 1.00 49.91 156 TRP B C 1
ATOM 2676 O O . TRP B 2 156 ? 21.495 44.158 16.210 1.00 50.45 156 TRP B O 1
ATOM 2687 N N . GLU B 2 157 ? 21.629 45.970 14.868 1.00 51.75 157 GLU B N 1
ATOM 2688 C CA . GLU B 2 157 ? 23.085 46.095 14.933 1.00 52.83 157 GLU B CA 1
ATOM 2689 C C . GLU B 2 157 ? 23.393 47.450 15.625 1.00 51.31 157 GLU B C 1
ATOM 2690 O O . GLU B 2 157 ? 22.929 48.513 15.169 1.00 47.42 157 GLU B O 1
ATOM 2696 N N . ILE B 2 158 ? 24.176 47.398 16.710 1.00 48.18 158 ILE B N 1
ATOM 2697 C CA . ILE B 2 158 ? 24.518 48.588 17.495 1.00 44.64 158 ILE B CA 1
ATOM 2698 C C . ILE B 2 158 ? 25.903 49.109 17.219 1.00 40.91 158 ILE B C 1
ATOM 2699 O O . ILE B 2 158 ? 26.833 48.343 17.023 1.00 40.60 158 ILE B O 1
ATOM 2704 N N . HIS B 2 159 ? 26.029 50.427 17.188 1.00 42.09 159 HIS B N 1
ATOM 2705 C CA . HIS B 2 159 ? 27.319 51.089 16.971 1.00 44.79 159 HIS B CA 1
ATOM 2706 C C . HIS B 2 159 ? 27.484 52.251 17.984 1.00 45.25 159 HIS B C 1
ATOM 2707 O O . HIS B 2 159 ? 26.620 53.136 18.070 1.00 40.92 159 HIS B O 1
ATOM 2714 N N . PHE B 2 160 ? 28.573 52.252 18.751 1.00 43.48 160 PHE B N 1
ATOM 2715 C CA . PHE B 2 160 ? 28.804 53.335 19.704 1.00 43.82 160 PHE B CA 1
ATOM 2716 C C . PHE B 2 160 ? 29.584 54.444 18.989 1.00 42.00 160 PHE B C 1
ATOM 2717 O O . PHE B 2 160 ? 30.652 54.186 18.467 1.00 39.65 160 PHE B O 1
ATOM 2725 N N . THR B 2 161 ? 29.067 55.674 18.980 1.00 41.09 161 THR B N 1
ATOM 2726 C CA . THR B 2 161 ? 29.733 56.784 18.254 1.00 41.52 161 THR B CA 1
ATOM 2727 C C . THR B 2 161 ? 30.490 57.837 19.106 1.00 43.97 161 THR B C 1
ATOM 2728 O O . THR B 2 161 ? 30.903 58.898 18.601 1.00 40.48 161 THR B O 1
ATOM 2732 N N . GLY B 2 162 ? 30.652 57.567 20.400 1.00 46.42 162 GLY B N 1
ATOM 2733 C CA . GLY B 2 162 ? 31.322 58.530 21.252 1.00 44.29 162 GLY B CA 1
ATOM 2734 C C . GLY B 2 162 ? 30.567 59.850 21.358 1.00 43.56 162 GLY B C 1
ATOM 2735 O O . GLY B 2 162 ? 29.354 59.851 21.562 1.00 41.83 162 GLY B O 1
ATOM 2736 N N . HIS B 2 163 ? 31.304 60.953 21.210 1.00 44.02 163 HIS B N 1
ATOM 2737 C CA . HIS B 2 163 ? 30.804 62.334 21.299 1.00 47.34 163 HIS B CA 1
ATOM 2738 C C . HIS B 2 163 ? 30.250 62.934 20.005 1.00 47.50 163 HIS B C 1
ATOM 2739 O O . HIS B 2 163 ? 29.652 63.990 20.040 1.00 48.23 163 HIS B O 1
ATOM 2746 N N . GLN B 2 164 ? 30.451 62.245 18.879 1.00 48.08 164 GLN B N 1
ATOM 2747 C CA . GLN B 2 164 ? 30.001 62.673 17.544 1.00 45.04 164 GLN B CA 1
ATOM 2748 C C . GLN B 2 164 ? 28.484 62.638 17.341 1.00 41.54 164 GLN B C 1
ATOM 2749 O O . GLN B 2 164 ? 27.833 61.721 17.817 1.00 39.41 164 GLN B O 1
ATOM 2755 N N . THR B 2 165 ? 27.931 63.611 16.611 1.00 41.52 165 THR B N 1
ATOM 2756 C CA . THR B 2 165 ? 26.490 63.654 16.336 1.00 41.56 165 THR B CA 1
ATOM 2757 C C . THR B 2 165 ? 26.161 63.230 14.897 1.00 43.89 165 THR B C 1
ATOM 2758 O O . THR B 2 165 ? 25.088 63.524 14.376 1.00 44.55 165 THR B O 1
ATOM 2762 N N . GLN B 2 166 ? 27.102 62.525 14.274 1.00 45.67 166 GLN B N 1
ATOM 2763 C CA . GLN B 2 166 ? 26.941 61.965 12.929 1.00 48.78 166 GLN B CA 1
ATOM 2764 C C . GLN B 2 166 ? 27.778 60.668 12.842 1.00 48.99 166 GLN B C 1
ATOM 2765 O O . GLN B 2 166 ? 28.739 60.483 13.603 1.00 49.04 166 GLN B O 1
ATOM 2771 N N . PHE B 2 167 ? 27.402 59.762 11.947 1.00 46.95 167 PHE B N 1
ATOM 2772 C CA . PHE B 2 167 ? 28.119 58.480 11.803 1.00 47.32 167 PHE B CA 1
ATOM 2773 C C . PHE B 2 167 ? 28.003 57.955 10.358 1.00 46.95 167 PHE B C 1
ATOM 2774 O O . PHE B 2 167 ? 26.990 58.157 9.674 1.00 45.10 167 PHE B O 1
ATOM 2782 N N . LYS B 2 168 ? 29.052 57.298 9.891 1.00 47.03 168 LYS B N 1
ATOM 2783 C CA . LYS B 2 168 ? 29.051 56.745 8.543 1.00 49.28 168 LYS B CA 1
ATOM 2784 C C . LYS B 2 168 ? 29.021 55.223 8.643 1.00 50.71 168 LYS B C 1
ATOM 2785 O O . LYS B 2 168 ? 29.951 54.627 9.176 1.00 49.21 168 LYS B O 1
ATOM 2791 N N . VAL B 2 169 ? 27.942 54.604 8.157 1.00 51.28 169 VAL B N 1
ATOM 2792 C CA . VAL B 2 169 ? 27.810 53.143 8.190 1.00 52.01 169 VAL B CA 1
ATOM 2793 C C . VAL B 2 169 ? 28.214 52.557 6.834 1.00 50.86 169 VAL B C 1
ATOM 2794 O O . VAL B 2 169 ? 27.728 52.995 5.786 1.00 50.45 169 VAL B O 1
ATOM 2798 N N . PHE B 2 170 ? 29.104 51.566 6.870 1.00 51.99 170 PHE B N 1
ATOM 2799 C CA . PHE B 2 170 ? 29.659 50.962 5.651 1.00 54.15 170 PHE B CA 1
ATOM 2800 C C . PHE B 2 170 ? 29.256 49.566 5.188 1.00 55.30 170 PHE B C 1
ATOM 2801 O O . PHE B 2 170 ? 29.613 49.169 4.071 1.00 57.39 170 PHE B O 1
ATOM 2809 N N . ASP B 2 171 ? 28.537 48.819 6.007 1.00 54.98 171 ASP B N 1
ATOM 2810 C CA . ASP B 2 171 ? 28.195 47.451 5.625 1.00 56.72 171 ASP B CA 1
ATOM 2811 C C . ASP B 2 171 ? 26.704 47.181 5.415 1.00 58.14 171 ASP B C 1
ATOM 2812 O O . ASP B 2 171 ? 26.195 46.117 5.781 1.00 58.74 171 ASP B O 1
ATOM 2817 N N . LEU B 2 172 ? 25.996 48.134 4.825 1.00 60.85 172 LEU B N 1
ATOM 2818 C CA . LEU B 2 172 ? 24.573 47.925 4.588 1.00 63.94 172 LEU B CA 1
ATOM 2819 C C . LEU B 2 172 ? 24.353 47.166 3.279 1.00 64.84 172 LEU B C 1
ATOM 2820 O O . LEU B 2 172 ? 25.008 47.445 2.276 1.00 63.02 172 LEU B O 1
ATOM 2825 N N . TYR B 2 173 ? 23.432 46.204 3.320 1.00 67.81 173 TYR B N 1
ATOM 2826 C CA . TYR B 2 173 ? 23.077 45.353 2.177 1.00 71.52 173 TYR B CA 1
ATOM 2827 C C . TYR B 2 173 ? 22.178 46.096 1.176 1.00 71.51 173 TYR B C 1
ATOM 2828 O O . TYR B 2 173 ? 21.079 46.540 1.515 1.00 69.78 173 TYR B O 1
ATOM 2837 N N . PRO B 2 174 ? 22.634 46.229 -0.080 1.00 72.02 174 PRO B N 1
ATOM 2838 C CA . PRO B 2 174 ? 21.880 46.924 -1.133 1.00 72.50 174 PRO B CA 1
ATOM 2839 C C . PRO B 2 174 ? 20.505 46.344 -1.458 1.00 72.46 174 PRO B C 1
ATOM 2840 O O . PRO B 2 174 ? 20.299 45.135 -1.424 1.00 71.78 174 PRO B O 1
ATOM 2844 N N . GLY B 2 175 ? 19.566 47.225 -1.774 1.00 73.14 175 GLY B N 1
ATOM 2845 C CA . GLY B 2 175 ? 18.236 46.775 -2.121 1.00 72.86 175 GLY B CA 1
ATOM 2846 C C . GLY B 2 175 ? 17.177 46.877 -1.046 1.00 73.87 175 GLY B C 1
ATOM 2847 O O . GLY B 2 175 ? 15.988 46.944 -1.367 1.00 74.87 175 GLY B O 1
ATOM 2848 N N . GLN B 2 176 ? 17.577 46.908 0.222 1.00 73.40 176 GLN B N 1
ATOM 2849 C CA . GLN B 2 176 ? 16.586 46.966 1.296 1.00 73.20 176 GLN B CA 1
ATOM 2850 C C . GLN B 2 176 ? 16.320 48.303 1.981 1.00 70.03 176 GLN B C 1
ATOM 2851 O O . GLN B 2 176 ? 17.035 49.300 1.799 1.00 68.31 176 GLN B O 1
ATOM 2857 N N . LYS B 2 177 ? 15.248 48.303 2.760 1.00 66.63 177 LYS B N 1
ATOM 2858 C CA . LYS B 2 177 ? 14.863 49.471 3.512 1.00 65.36 177 LYS B CA 1
ATOM 2859 C C . LYS B 2 177 ? 15.385 49.267 4.937 1.00 64.59 177 LYS B C 1
ATOM 2860 O O . LYS B 2 177 ? 15.300 48.160 5.488 1.00 63.47 177 LYS B O 1
ATOM 2866 N N . TYR B 2 178 ? 15.931 50.331 5.524 1.00 61.25 178 TYR B N 1
ATOM 2867 C CA . TYR B 2 178 ? 16.474 50.275 6.881 1.00 57.51 178 TYR B CA 1
ATOM 2868 C C . TYR B 2 178 ? 15.777 51.211 7.864 1.00 56.03 178 TYR B C 1
ATOM 2869 O O . TYR B 2 178 ? 15.345 52.314 7.514 1.00 54.14 178 TYR B O 1
ATOM 2878 N N . LEU B 2 179 ? 15.680 50.736 9.102 1.00 56.70 179 LEU B N 1
ATOM 2879 C CA . LEU B 2 179 ? 15.080 51.471 10.216 1.00 55.49 179 LEU B CA 1
ATOM 2880 C C . LEU B 2 179 ? 16.215 51.879 11.155 1.00 55.28 179 LEU B C 1
ATOM 2881 O O . LEU B 2 179 ? 17.075 51.044 11.465 1.00 56.57 179 LEU B O 1
ATOM 2886 N N . VAL B 2 180 ? 16.244 53.137 11.601 1.00 52.87 180 VAL B N 1
ATOM 2887 C CA . VAL B 2 180 ? 17.302 53.562 12.526 1.00 51.25 180 VAL B CA 1
ATOM 2888 C C . VAL B 2 180 ? 16.844 54.404 13.731 1.00 50.36 180 VAL B C 1
ATOM 2889 O O . VAL B 2 180 ? 15.974 55.265 13.606 1.00 49.61 180 VAL B O 1
ATOM 2893 N N . GLN B 2 181 ? 17.425 54.110 14.902 1.00 47.43 181 GLN B N 1
ATOM 2894 C CA . GLN B 2 181 ? 17.140 54.810 16.168 1.00 43.15 181 GLN B CA 1
ATOM 2895 C C . GLN B 2 181 ? 18.465 55.210 16.844 1.00 44.48 181 GLN B C 1
ATOM 2896 O O . GLN B 2 181 ? 19.537 54.660 16.533 1.00 40.26 181 GLN B O 1
ATOM 2902 N N . THR B 2 182 ? 18.390 56.194 17.744 1.00 42.67 182 THR B N 1
ATOM 2903 C CA . THR B 2 182 ? 19.566 56.657 18.486 1.00 42.95 182 THR B CA 1
ATOM 2904 C C . THR B 2 182 ? 19.219 56.951 19.926 1.00 40.01 182 THR B C 1
ATOM 2905 O O . THR B 2 182 ? 18.060 57.210 20.262 1.00 36.05 182 THR B O 1
ATOM 2909 N N . ARG B 2 183 ? 20.250 56.910 20.771 1.00 37.36 183 ARG B N 1
ATOM 2910 C CA . ARG B 2 183 ? 20.099 57.199 22.179 1.00 33.96 183 ARG B CA 1
ATOM 2911 C C . ARG B 2 183 ? 21.382 57.861 22.709 1.00 35.95 183 ARG B C 1
ATOM 2912 O O . ARG B 2 183 ? 22.460 57.781 22.082 1.00 33.29 183 ARG B O 1
ATOM 2920 N N . CYS B 2 184 ? 21.257 58.538 23.855 1.00 36.08 184 CYS B N 1
ATOM 2921 C CA . CYS B 2 184 ? 22.394 59.245 24.443 1.00 35.94 184 CYS B CA 1
ATOM 2922 C C . CYS B 2 184 ? 22.488 59.085 25.940 1.00 33.33 184 CYS B C 1
ATOM 2923 O O . CYS B 2 184 ? 21.517 58.793 26.626 1.00 35.84 184 CYS B O 1
ATOM 2926 N N . LYS B 2 185 ? 23.686 59.340 26.432 1.00 36.98 185 LYS B N 1
ATOM 2927 C CA . LYS B 2 185 ? 24.029 59.193 27.839 1.00 35.93 185 LYS B CA 1
ATOM 2928 C C . LYS B 2 185 ? 24.942 60.354 28.218 1.00 35.25 185 LYS B C 1
ATOM 2929 O O . LYS B 2 185 ? 25.686 60.822 27.356 1.00 33.38 185 LYS B O 1
ATOM 2935 N N . PRO B 2 186 ? 24.889 60.846 29.494 1.00 35.51 186 PRO B N 1
ATOM 2936 C CA . PRO B 2 186 ? 25.784 61.948 29.898 1.00 39.77 186 PRO B CA 1
ATOM 2937 C C . PRO B 2 186 ? 27.098 61.198 30.116 1.00 44.16 186 PRO B C 1
ATOM 2938 O O . PRO B 2 186 ? 27.110 59.978 30.006 1.00 46.05 186 PRO B O 1
ATOM 2942 N N . ASP B 2 187 ? 28.198 61.865 30.428 1.00 49.29 187 ASP B N 1
ATOM 2943 C CA . ASP B 2 187 ? 29.436 61.112 30.649 1.00 54.44 187 ASP B CA 1
ATOM 2944 C C . ASP B 2 187 ? 29.312 60.112 31.818 1.00 56.94 187 ASP B C 1
ATOM 2945 O O . ASP B 2 187 ? 29.922 59.032 31.775 1.00 56.78 187 ASP B O 1
ATOM 2950 N N . HIS B 2 188 ? 28.511 60.448 32.836 1.00 57.55 188 HIS B N 1
ATOM 2951 C CA . HIS B 2 188 ? 28.345 59.557 33.988 1.00 59.59 188 HIS B CA 1
ATOM 2952 C C . HIS B 2 188 ? 26.914 59.155 34.439 1.00 59.67 188 HIS B C 1
ATOM 2953 O O . HIS B 2 188 ? 26.759 58.527 35.498 1.00 63.50 188 HIS B O 1
ATOM 2960 N N . GLY B 2 189 ? 25.873 59.469 33.675 1.00 53.48 189 GLY B N 1
ATOM 2961 C CA . GLY B 2 189 ? 24.543 59.077 34.128 1.00 48.37 189 GLY B CA 1
ATOM 2962 C C . GLY B 2 189 ? 23.883 57.845 33.506 1.00 45.97 189 GLY B C 1
ATOM 2963 O O . GLY B 2 189 ? 24.519 56.823 33.244 1.00 43.62 189 GLY B O 1
ATOM 2964 N N . TYR B 2 190 ? 22.580 57.960 33.278 1.00 43.58 190 TYR B N 1
ATOM 2965 C CA . TYR B 2 190 ? 21.745 56.905 32.694 1.00 40.76 190 TYR B CA 1
ATOM 2966 C C . TYR B 2 190 ? 21.462 57.149 31.215 1.00 40.22 190 TYR B C 1
ATOM 2967 O O . TYR B 2 190 ? 21.409 58.310 30.778 1.00 36.23 190 TYR B O 1
ATOM 2976 N N . TRP B 2 191 ? 21.267 56.061 30.455 1.00 38.26 191 TRP B N 1
ATOM 2977 C CA . TRP B 2 191 ? 20.922 56.145 29.027 1.00 34.16 191 TRP B CA 1
ATOM 2978 C C . TRP B 2 191 ? 19.485 56.622 28.884 1.00 33.99 191 TRP B C 1
ATOM 2979 O O . TRP B 2 191 ? 18.624 56.243 29.669 1.00 34.56 191 TRP B O 1
ATOM 2990 N N . SER B 2 192 ? 19.222 57.434 27.865 1.00 35.53 192 SER B N 1
ATOM 2991 C CA . SER B 2 192 ? 17.854 57.876 27.579 1.00 36.90 192 SER B CA 1
ATOM 2992 C C . SER B 2 192 ? 17.118 56.727 26.876 1.00 38.35 192 SER B C 1
ATOM 2993 O O . SER B 2 192 ? 17.706 55.682 26.585 1.00 35.79 192 SER B O 1
ATOM 2996 N N . ARG B 2 193 ? 15.831 56.924 26.602 1.00 40.02 193 ARG B N 1
ATOM 2997 C CA . ARG B 2 193 ? 15.051 55.927 25.863 1.00 41.06 193 ARG B CA 1
ATOM 2998 C C . ARG B 2 193 ? 15.552 56.048 24.414 1.00 40.97 193 ARG B C 1
ATOM 2999 O O . ARG B 2 193 ? 16.278 57.001 24.092 1.00 35.82 193 ARG B O 1
ATOM 3007 N N . TRP B 2 194 ? 15.192 55.107 23.534 1.00 41.09 194 TRP B N 1
ATOM 3008 C CA . TRP B 2 194 ? 15.600 55.240 22.126 1.00 37.98 194 TRP B CA 1
ATOM 3009 C C . TRP B 2 194 ? 14.699 56.283 21.421 1.00 37.92 194 TRP B C 1
ATOM 3010 O O . TRP B 2 194 ? 13.500 56.335 21.651 1.00 39.26 194 TRP B O 1
ATOM 3021 N N . SER B 2 195 ? 15.262 57.108 20.555 1.00 40.34 195 SER B N 1
ATOM 3022 C CA . SER B 2 195 ? 14.456 58.102 19.845 1.00 46.32 195 SER B CA 1
ATOM 3023 C C . SER B 2 195 ? 13.458 57.422 18.904 1.00 51.37 195 SER B C 1
ATOM 3024 O O . SER B 2 195 ? 13.423 56.196 18.800 1.00 50.75 195 SER B O 1
ATOM 3027 N N . GLN B 2 196 ? 12.634 58.198 18.208 1.00 55.10 196 GLN B N 1
ATOM 3028 C CA . GLN B 2 196 ? 11.711 57.524 17.313 1.00 59.37 196 GLN B CA 1
ATOM 3029 C C . GLN B 2 196 ? 12.482 57.127 16.047 1.00 61.70 196 GLN B C 1
ATOM 3030 O O . GLN B 2 196 ? 13.459 57.795 15.652 1.00 55.42 196 GLN B O 1
ATOM 3036 N N . GLU B 2 197 ? 12.026 56.034 15.426 1.00 64.07 197 GLU B N 1
ATOM 3037 C CA . GLU B 2 197 ? 12.647 55.475 14.229 1.00 64.95 197 GLU B CA 1
ATOM 3038 C C . GLU B 2 197 ? 12.487 56.284 12.968 1.00 64.86 197 GLU B C 1
ATOM 3039 O O . GLU B 2 197 ? 11.465 56.925 12.749 1.00 68.47 197 GLU B O 1
ATOM 3045 N N . SER B 2 198 ? 13.525 56.253 12.146 1.00 63.77 198 SER B N 1
ATOM 3046 C CA . SER B 2 198 ? 13.515 56.907 10.852 1.00 64.97 198 SER B CA 1
ATOM 3047 C C . SER B 2 198 ? 13.779 55.772 9.864 1.00 64.73 198 SER B C 1
ATOM 3048 O O . SER B 2 198 ? 14.284 54.701 10.248 1.00 61.49 198 SER B O 1
ATOM 3051 N N . SER B 2 199 ? 13.420 56.003 8.603 1.00 65.36 199 SER B N 1
ATOM 3052 C CA . SER B 2 199 ? 13.586 55.002 7.548 1.00 63.76 199 SER B CA 1
ATOM 3053 C C . SER B 2 199 ? 14.385 55.498 6.379 1.00 63.85 199 SER B C 1
ATOM 3054 O O . SER B 2 199 ? 14.470 56.699 6.130 1.00 64.34 199 SER B O 1
ATOM 3057 N N . VAL B 2 200 ? 14.974 54.553 5.662 1.00 64.05 200 VAL B N 1
ATOM 3058 C CA . VAL B 2 200 ? 15.736 54.864 4.473 1.00 66.45 200 VAL B CA 1
ATOM 3059 C C . VAL B 2 200 ? 15.811 53.585 3.624 1.00 68.71 200 VAL B C 1
ATOM 3060 O O . VAL B 2 200 ? 15.782 52.472 4.156 1.00 67.95 200 VAL B O 1
ATOM 3064 N N . GLU B 2 201 ? 15.852 53.757 2.305 1.00 71.79 201 GLU B N 1
ATOM 3065 C CA . GLU B 2 201 ? 15.948 52.635 1.357 1.00 73.97 201 GLU B CA 1
ATOM 3066 C C . GLU B 2 201 ? 17.291 52.751 0.644 1.00 74.77 201 GLU B C 1
ATOM 3067 O O . GLU B 2 201 ? 17.522 53.698 -0.125 1.00 73.54 201 GLU B O 1
ATOM 3073 N N . MET B 2 202 ? 18.189 51.808 0.911 1.00 75.07 202 MET B N 1
ATOM 3074 C CA . MET B 2 202 ? 19.488 51.866 0.271 1.00 77.66 202 MET B CA 1
ATOM 3075 C C . MET B 2 202 ? 19.364 51.809 -1.253 1.00 79.05 202 MET B C 1
ATOM 3076 O O . MET B 2 202 ? 18.471 51.149 -1.791 1.00 78.51 202 MET B O 1
ATOM 3081 N N . PRO B 2 203 ? 20.250 52.520 -1.972 1.00 79.92 203 PRO B N 1
ATOM 3082 C CA . PRO B 2 203 ? 20.145 52.483 -3.432 1.00 80.61 203 PRO B CA 1
ATOM 3083 C C . PRO B 2 203 ? 20.147 51.059 -3.976 1.00 81.30 203 PRO B C 1
ATOM 3084 O O . PRO B 2 203 ? 20.573 50.131 -3.239 1.00 81.55 203 PRO B O 1
ATOM 3088 N N . LYS C 2 6 ? 75.277 64.711 2.603 1.00 78.54 6 LYS C N 1
ATOM 3089 C CA . LYS C 2 6 ? 74.569 65.275 3.788 1.00 77.59 6 LYS C CA 1
ATOM 3090 C C . LYS C 2 6 ? 73.695 64.200 4.449 1.00 77.26 6 LYS C C 1
ATOM 3091 O O . LYS C 2 6 ? 73.135 63.332 3.770 1.00 76.65 6 LYS C O 1
ATOM 3097 N N . PRO C 2 7 ? 73.582 64.237 5.790 1.00 75.31 7 PRO C N 1
ATOM 3098 C CA . PRO C 2 7 ? 72.780 63.263 6.535 1.00 73.76 7 PRO C CA 1
ATOM 3099 C C . PRO C 2 7 ? 71.310 63.573 6.372 1.00 73.52 7 PRO C C 1
ATOM 3100 O O . PRO C 2 7 ? 70.921 64.737 6.276 1.00 72.24 7 PRO C O 1
ATOM 3104 N N . GLU C 2 8 ? 70.485 62.540 6.343 1.00 74.55 8 GLU C N 1
ATOM 3105 C CA . GLU C 2 8 ? 69.063 62.766 6.208 1.00 76.17 8 GLU C CA 1
ATOM 3106 C C . GLU C 2 8 ? 68.300 61.941 7.207 1.00 74.75 8 GLU C C 1
ATOM 3107 O O . GLU C 2 8 ? 68.653 60.797 7.494 1.00 73.20 8 GLU C O 1
ATOM 3113 N N . ILE C 2 9 ? 67.242 62.549 7.722 1.00 73.96 9 ILE C N 1
ATOM 3114 C CA . ILE C 2 9 ? 66.368 61.910 8.681 1.00 74.90 9 ILE C CA 1
ATOM 3115 C C . ILE C 2 9 ? 65.402 60.996 7.900 1.00 74.71 9 ILE C C 1
ATOM 3116 O O . ILE C 2 9 ? 64.623 61.456 7.059 1.00 75.06 9 ILE C O 1
ATOM 3121 N N . HIS C 2 10 ? 65.480 59.696 8.173 1.00 73.94 10 HIS C N 1
ATOM 3122 C CA . HIS C 2 10 ? 64.647 58.699 7.506 1.00 73.23 10 HIS C CA 1
ATOM 3123 C C . HIS C 2 10 ? 63.189 58.755 7.951 1.00 71.91 10 HIS C C 1
ATOM 3124 O O . HIS C 2 10 ? 62.292 58.952 7.120 1.00 71.82 10 HIS C O 1
ATOM 3131 N N . LYS C 2 11 ? 62.963 58.587 9.257 1.00 68.23 11 LYS C N 1
ATOM 3132 C CA . LYS C 2 11 ? 61.615 58.597 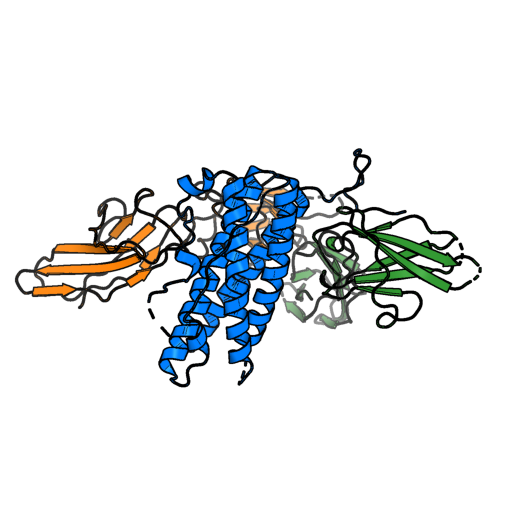9.823 1.00 63.79 11 LYS C CA 1
ATOM 3133 C C . LYS C 2 11 ? 61.551 58.489 11.363 1.00 62.07 11 LYS C C 1
ATOM 3134 O O . LYS C 2 11 ? 62.393 57.833 11.978 1.00 60.96 11 LYS C O 1
ATOM 3140 N N . CYS C 2 12 ? 60.541 59.123 11.968 1.00 58.54 12 CYS C N 1
ATOM 3141 C CA . CYS C 2 12 ? 60.308 59.035 13.411 1.00 55.49 12 CYS C CA 1
ATOM 3142 C C . CYS C 2 12 ? 58.959 58.346 13.582 1.00 52.84 12 CYS C C 1
ATOM 3143 O O . CYS C 2 12 ? 58.054 58.579 12.799 1.00 54.51 12 CYS C O 1
ATOM 3146 N N . ARG C 2 13 ? 58.825 57.518 14.608 1.00 49.27 13 ARG C N 1
ATOM 3147 C CA . ARG C 2 13 ? 57.587 56.808 14.871 1.00 49.22 13 ARG C CA 1
ATOM 3148 C C . ARG C 2 13 ? 57.330 56.603 16.370 1.00 49.22 13 ARG C C 1
ATOM 3149 O O . ARG C 2 13 ? 58.252 56.485 17.167 1.00 46.38 13 ARG C O 1
ATOM 3157 N N . SER C 2 14 ? 56.060 56.558 16.742 1.00 48.69 14 SER C N 1
ATOM 3158 C CA . SER C 2 14 ? 55.672 56.350 18.126 1.00 48.01 14 SER C CA 1
ATOM 3159 C C . SER C 2 14 ? 54.582 55.280 18.197 1.00 50.15 14 SER C C 1
ATOM 3160 O O . SER C 2 14 ? 53.581 55.343 17.494 1.00 53.27 14 SER C O 1
ATOM 3163 N N . PRO C 2 15 ? 54.761 54.278 19.051 1.00 51.19 15 PRO C N 1
ATOM 3164 C CA . PRO C 2 15 ? 53.730 53.241 19.143 1.00 51.14 15 PRO C CA 1
ATOM 3165 C C . PRO C 2 15 ? 52.525 53.512 20.067 1.00 53.95 15 PRO C C 1
ATOM 3166 O O . PRO C 2 15 ? 51.517 52.814 19.968 1.00 54.09 15 PRO C O 1
ATOM 3170 N N . ASP C 2 16 ? 52.598 54.537 20.923 1.00 55.08 16 ASP C N 1
ATOM 3171 C CA . ASP C 2 16 ? 51.534 54.803 21.895 1.00 54.20 16 ASP C CA 1
ATOM 3172 C C . ASP C 2 16 ? 51.432 56.253 22.408 1.00 53.91 16 ASP C C 1
ATOM 3173 O O . ASP C 2 16 ? 50.767 56.506 23.409 1.00 48.61 16 ASP C O 1
ATOM 3178 N N . LYS C 2 17 ? 52.092 57.192 21.742 1.00 54.40 17 LYS C N 1
ATOM 3179 C CA . LYS C 2 17 ? 52.080 58.584 22.177 1.00 54.47 17 LYS C CA 1
ATOM 3180 C C . LYS C 2 17 ? 52.786 58.790 23.515 1.00 53.74 17 LYS C C 1
ATOM 3181 O O . LYS C 2 17 ? 52.718 59.880 24.065 1.00 56.56 17 LYS C O 1
ATOM 3187 N N . GLU C 2 18 ? 53.454 57.759 24.033 1.00 50.18 18 GLU C N 1
ATOM 3188 C CA . GLU C 2 18 ? 54.159 57.852 25.319 1.00 48.04 18 GLU C CA 1
ATOM 3189 C C . GLU C 2 18 ? 55.685 57.836 25.174 1.00 43.23 18 GLU C C 1
ATOM 3190 O O . GLU C 2 18 ? 56.390 58.255 26.068 1.00 41.12 18 GLU C O 1
ATOM 3196 N N . THR C 2 19 ? 56.172 57.311 24.056 1.00 41.13 19 THR C N 1
ATOM 3197 C CA . THR C 2 19 ? 57.597 57.272 23.738 1.00 38.73 19 THR C CA 1
ATOM 3198 C C . THR C 2 19 ? 57.690 57.363 22.201 1.00 39.79 19 THR C C 1
ATOM 3199 O O . THR C 2 19 ? 56.689 57.191 21.518 1.00 40.30 19 THR C O 1
ATOM 3203 N N . PHE C 2 20 ? 58.867 57.657 21.658 1.00 39.12 20 PHE C N 1
ATOM 3204 C CA . PHE C 2 20 ? 59.044 57.676 20.221 1.00 37.38 20 PHE C CA 1
ATOM 3205 C C . PHE C 2 20 ? 60.489 57.431 19.821 1.00 40.16 20 PHE C C 1
ATOM 3206 O O . PHE C 2 20 ? 61.371 57.476 20.652 1.00 37.39 20 PHE C O 1
ATOM 3214 N N . THR C 2 21 ? 60.712 57.148 18.541 1.00 42.41 21 THR C N 1
ATOM 3215 C CA . THR C 2 21 ? 62.035 56.833 18.004 1.00 41.94 21 THR C CA 1
ATOM 3216 C C . THR C 2 21 ? 62.240 57.451 16.598 1.00 43.76 21 THR C C 1
ATOM 3217 O O . THR C 2 21 ? 61.339 57.428 15.774 1.00 44.31 21 THR C O 1
ATOM 3221 N N . CYS C 2 22 ? 63.414 58.013 16.342 1.00 43.28 22 CYS C N 1
ATOM 3222 C CA . CYS C 2 22 ? 63.734 58.583 15.046 1.00 46.51 22 CYS C CA 1
ATOM 3223 C C . CYS C 2 22 ? 64.932 57.776 14.542 1.00 49.94 22 CYS C C 1
ATOM 3224 O O . CYS C 2 22 ? 65.794 57.390 15.337 1.00 51.87 22 CYS C O 1
ATOM 3227 N N . TRP C 2 23 ? 64.964 57.510 13.232 1.00 51.24 23 TRP C N 1
ATOM 3228 C CA . TRP C 2 23 ? 66.034 56.749 12.560 1.00 50.60 23 TRP C CA 1
ATOM 3229 C C . TRP C 2 23 ? 66.674 57.638 11.503 1.00 53.10 23 TRP C C 1
ATOM 3230 O O . TRP C 2 23 ? 66.033 58.538 10.987 1.00 53.35 23 TRP C O 1
ATOM 3241 N N . TRP C 2 24 ? 67.939 57.405 11.183 1.00 55.30 24 TRP C N 1
ATOM 3242 C CA . TRP C 2 24 ? 68.574 58.224 10.168 1.00 59.68 24 TRP C CA 1
ATOM 3243 C C . TRP C 2 24 ? 69.441 57.390 9.245 1.00 63.92 24 TRP C C 1
ATOM 3244 O O . TRP C 2 24 ? 69.633 56.189 9.468 1.00 61.46 24 TRP C O 1
ATOM 3255 N N . ASN C 2 25 ? 69.931 58.049 8.194 1.00 69.38 25 ASN C N 1
ATOM 3256 C CA . ASN C 2 25 ? 70.788 57.441 7.183 1.00 74.71 25 ASN C CA 1
ATOM 3257 C C . ASN C 2 25 ? 72.094 58.211 7.013 1.00 77.63 25 ASN C C 1
ATOM 3258 O O . ASN C 2 25 ? 72.096 59.439 6.830 1.00 76.99 25 ASN C O 1
ATOM 3263 N N . PRO C 2 26 ? 73.225 57.487 7.053 1.00 81.15 26 PRO C N 1
ATOM 3264 C CA . PRO C 2 26 ? 74.590 58.015 6.911 1.00 84.31 26 PRO C CA 1
ATOM 3265 C C . PRO C 2 26 ? 74.761 59.061 5.790 1.00 87.69 26 PRO C C 1
ATOM 3266 O O . PRO C 2 26 ? 74.249 58.885 4.678 1.00 88.13 26 PRO C O 1
ATOM 3270 N N . GLY C 2 27 ? 75.499 60.133 6.087 1.00 89.87 27 GLY C N 1
ATOM 3271 C CA . GLY C 2 27 ? 75.723 61.205 5.122 1.00 93.64 27 GLY C CA 1
ATOM 3272 C C . GLY C 2 27 ? 76.545 60.954 3.858 1.00 95.55 27 GLY C C 1
ATOM 3273 O O . GLY C 2 27 ? 76.189 61.446 2.782 1.00 95.95 27 GLY C O 1
ATOM 3274 N N . THR C 2 28 ? 77.649 60.218 3.979 1.00 97.09 28 THR C N 1
ATOM 3275 C CA . THR C 2 28 ? 78.515 59.918 2.831 1.00 98.50 28 THR C CA 1
ATOM 3276 C C . THR C 2 28 ? 79.281 58.601 3.016 1.00 98.36 28 THR C C 1
ATOM 3277 O O . THR C 2 28 ? 80.483 58.511 2.735 1.00 97.86 28 THR C O 1
ATOM 3281 N N . THR C 2 34 ? 83.376 58.953 10.490 1.00 70.89 34 THR C N 1
ATOM 3282 C CA . THR C 2 34 ? 82.299 59.912 10.753 1.00 70.03 34 THR C CA 1
ATOM 3283 C C . THR C 2 34 ? 81.455 59.505 11.978 1.00 68.59 34 THR C C 1
ATOM 3284 O O . THR C 2 34 ? 80.930 58.388 12.036 1.00 66.96 34 THR C O 1
ATOM 3288 N N . ASN C 2 35 ? 81.338 60.414 12.951 1.00 67.08 35 ASN C N 1
ATOM 3289 C CA . ASN C 2 35 ? 80.535 60.178 14.155 1.00 63.66 35 ASN C CA 1
ATOM 3290 C C . ASN C 2 35 ? 79.175 60.870 13.971 1.00 62.62 35 ASN C C 1
ATOM 3291 O O . ASN C 2 35 ? 79.118 62.074 13.690 1.00 63.10 35 ASN C O 1
ATOM 3296 N N . TYR C 2 36 ? 78.089 60.115 14.117 1.00 60.70 36 TYR C N 1
ATOM 3297 C CA . TYR C 2 36 ? 76.740 60.675 13.980 1.00 60.80 36 TYR C CA 1
ATOM 3298 C C . TYR C 2 36 ? 76.103 61.010 15.325 1.00 57.89 36 TYR C C 1
ATOM 3299 O O . TYR C 2 36 ? 76.059 60.164 16.207 1.00 55.29 36 TYR C O 1
ATOM 3308 N N . SER C 2 37 ? 75.612 62.235 15.485 1.00 54.31 37 SER C N 1
ATOM 3309 C CA . SER C 2 37 ? 74.940 62.595 16.731 1.00 52.91 37 SER C CA 1
ATOM 3310 C C . SER C 2 37 ? 73.594 63.250 16.397 1.00 51.80 37 SER C C 1
ATOM 3311 O O . SER C 2 37 ? 73.400 63.751 15.286 1.00 52.46 37 SER C O 1
ATOM 3314 N N . LEU C 2 38 ? 72.665 63.243 17.345 1.00 48.30 38 LEU C N 1
ATOM 3315 C CA . LEU C 2 38 ? 71.355 63.846 17.115 1.00 46.34 38 LEU C CA 1
ATOM 3316 C C . LEU C 2 38 ? 71.027 64.827 18.211 1.00 45.93 38 LEU C C 1
ATOM 3317 O O . LEU C 2 38 ? 71.149 64.499 19.376 1.00 47.95 38 LEU C O 1
ATOM 3322 N N . THR C 2 39 ? 70.594 66.022 17.827 1.00 45.72 39 THR C N 1
ATOM 3323 C CA . THR C 2 39 ? 70.229 67.059 18.783 1.00 47.63 39 THR C CA 1
ATOM 3324 C C . THR C 2 39 ? 68.850 67.623 18.464 1.00 45.98 39 THR C C 1
ATOM 3325 O O . THR C 2 39 ? 68.332 67.448 17.363 1.00 46.37 39 THR C O 1
ATOM 3329 N N . TYR C 2 40 ? 68.251 68.292 19.441 1.00 45.38 40 TYR C N 1
ATOM 3330 C CA . TYR C 2 40 ? 66.939 68.857 19.249 1.00 42.44 40 TYR C CA 1
ATOM 3331 C C . TYR C 2 40 ? 66.660 70.006 20.171 1.00 44.27 40 TYR C C 1
ATOM 3332 O O . TYR C 2 40 ? 67.464 70.330 21.040 1.00 45.52 40 TYR C O 1
ATOM 3341 N N . SER C 2 41 ? 65.511 70.636 19.945 1.00 43.52 41 SER C N 1
ATOM 3342 C CA . SER C 2 41 ? 65.034 71.725 20.769 1.00 42.83 41 SER C CA 1
ATOM 3343 C C . SER C 2 41 ? 63.525 71.722 20.644 1.00 43.09 41 SER C C 1
ATOM 3344 O O . SER C 2 41 ? 62.966 70.959 19.869 1.00 39.36 41 SER C O 1
ATOM 3347 N N . LYS C 2 42 ? 62.863 72.537 21.442 1.00 47.31 42 LYS C N 1
ATOM 3348 C CA . LYS C 2 42 ? 61.422 72.623 21.396 1.00 53.84 42 LYS C CA 1
ATOM 3349 C C . LYS C 2 42 ? 61.058 73.989 20.832 1.00 58.04 42 LYS C C 1
ATOM 3350 O O . LYS C 2 42 ? 61.704 74.989 21.147 1.00 58.64 42 LYS C O 1
ATOM 3356 N N . GLU C 2 43 ? 60.035 74.018 19.981 1.00 62.35 43 GLU C N 1
ATOM 3357 C CA . GLU C 2 43 ? 59.546 75.257 19.377 1.00 63.90 43 GLU C CA 1
ATOM 3358 C C . GLU C 2 43 ? 59.412 76.325 20.449 1.00 65.44 43 GLU C C 1
ATOM 3359 O O . GLU C 2 43 ? 59.677 77.501 20.208 1.00 65.30 43 GLU C O 1
ATOM 3365 N N . GLY C 2 44 ? 58.998 75.916 21.642 1.00 67.47 44 GLY C N 1
ATOM 3366 C CA . GLY C 2 44 ? 58.856 76.879 22.722 1.00 72.22 44 GLY C CA 1
ATOM 3367 C C . GLY C 2 44 ? 60.094 77.715 23.079 1.00 74.20 44 GLY C C 1
ATOM 3368 O O . GLY C 2 44 ? 60.174 78.902 22.755 1.00 72.69 44 GLY C O 1
ATOM 3369 N N . GLU C 2 45 ? 61.068 77.082 23.730 1.00 75.89 45 GLU C N 1
ATOM 3370 C CA . GLU C 2 45 ? 62.276 77.755 24.196 1.00 77.91 45 GLU C CA 1
ATOM 3371 C C . GLU C 2 45 ? 63.514 77.758 23.279 1.00 77.24 45 GLU C C 1
ATOM 3372 O O . GLU C 2 45 ? 63.493 77.217 22.174 1.00 76.77 45 GLU C O 1
ATOM 3378 N N . LYS C 2 46 ? 64.590 78.384 23.757 1.00 76.08 46 LYS C N 1
ATOM 3379 C CA . LYS C 2 46 ? 65.839 78.478 23.005 1.00 76.58 46 LYS C CA 1
ATOM 3380 C C . LYS C 2 46 ? 66.989 77.633 23.547 1.00 73.83 46 LYS C C 1
ATOM 3381 O O . LYS C 2 46 ? 68.155 77.964 23.330 1.00 73.91 46 LYS C O 1
ATOM 3387 N N . THR C 2 47 ? 66.667 76.560 24.261 1.00 70.59 47 THR C N 1
ATOM 3388 C CA . THR C 2 47 ? 67.692 75.665 24.788 1.00 68.31 47 THR C CA 1
ATOM 3389 C C . THR C 2 47 ? 67.860 74.468 23.847 1.00 63.86 47 THR C C 1
ATOM 3390 O O . THR C 2 47 ? 66.892 73.943 23.310 1.00 62.55 47 THR C O 1
ATOM 3394 N N . THR C 2 48 ? 69.098 74.053 23.635 1.00 59.35 48 THR C N 1
ATOM 3395 C CA . THR C 2 48 ? 69.384 72.921 22.767 1.00 56.68 48 THR C CA 1
ATOM 3396 C C . THR C 2 48 ? 69.647 71.652 23.615 1.00 51.94 48 THR C C 1
ATOM 3397 O O . THR C 2 48 ? 70.053 71.759 24.754 1.00 52.14 48 THR C O 1
ATOM 3401 N N . TYR C 2 49 ? 69.384 70.467 23.073 1.00 49.52 49 TYR C N 1
ATOM 3402 C CA . TYR C 2 49 ? 69.598 69.203 23.804 1.00 46.80 49 TYR C CA 1
ATOM 3403 C C . TYR C 2 49 ? 70.202 68.135 22.899 1.00 45.19 49 TYR C C 1
ATOM 3404 O O . TYR C 2 49 ? 70.157 68.242 21.679 1.00 44.31 49 TYR C O 1
ATOM 3413 N N . GLU C 2 50 ? 70.761 67.093 23.504 1.00 45.49 50 GLU C N 1
ATOM 3414 C CA . GLU C 2 50 ? 71.337 65.984 22.744 1.00 45.08 50 GLU C CA 1
ATOM 3415 C C . GLU C 2 50 ? 70.496 64.731 22.953 1.00 40.94 50 GLU C C 1
ATOM 3416 O O . GLU C 2 50 ? 69.791 64.599 23.962 1.00 38.97 50 GLU C O 1
ATOM 3422 N N . CYS C 2 51 ? 70.556 63.819 21.990 1.00 39.91 51 CYS C N 1
ATOM 3423 C CA . CYS C 2 51 ? 69.805 62.574 22.061 1.00 36.89 51 CYS C CA 1
ATOM 3424 C C . CYS C 2 51 ? 69.971 61.894 23.438 1.00 37.81 51 CYS C C 1
ATOM 3425 O O . CYS C 2 51 ? 71.093 61.682 23.923 1.00 37.36 51 CYS C O 1
ATOM 3428 N N . PRO C 2 52 ? 68.857 61.508 24.071 1.00 36.75 52 PRO C N 1
ATOM 3429 C CA . PRO C 2 52 ? 69.042 60.877 25.369 1.00 40.37 52 PRO C CA 1
ATOM 3430 C C . PRO C 2 52 ? 69.349 59.370 25.394 1.00 42.60 52 PRO C C 1
ATOM 3431 O O . PRO C 2 52 ? 69.535 58.830 26.472 1.00 46.33 52 PRO C O 1
ATOM 3435 N N . ASP C 2 53 ? 69.415 58.696 24.243 1.00 41.86 53 ASP C N 1
ATOM 3436 C CA . ASP C 2 53 ? 69.659 57.247 24.245 1.00 40.98 53 ASP C CA 1
ATOM 3437 C C . ASP C 2 53 ? 69.881 56.670 22.836 1.00 42.77 53 ASP C C 1
ATOM 3438 O O . ASP C 2 53 ? 68.944 56.633 22.047 1.00 44.48 53 ASP C O 1
ATOM 3443 N N . TYR C 2 54 ? 71.118 56.249 22.526 1.00 42.61 54 TYR C N 1
ATOM 3444 C CA . TYR C 2 54 ? 71.463 55.670 21.225 1.00 40.98 54 TYR C CA 1
ATOM 3445 C C . TYR C 2 54 ? 71.496 54.137 21.301 1.00 42.48 54 TYR C C 1
ATOM 3446 O O . TYR C 2 54 ? 71.947 53.481 20.374 1.00 42.27 54 TYR C O 1
ATOM 3455 N N . LYS C 2 55 ? 71.026 53.560 22.395 1.00 43.95 55 LYS C N 1
ATOM 3456 C CA . LYS C 2 55 ? 71.082 52.118 22.527 1.00 48.61 55 LYS C CA 1
ATOM 3457 C C . LYS C 2 55 ? 69.789 51.316 22.346 1.00 50.04 55 LYS C C 1
ATOM 3458 O O . LYS C 2 55 ? 69.666 50.572 21.379 1.00 52.34 55 LYS C O 1
ATOM 3464 N N . THR C 2 56 ? 68.817 51.484 23.239 1.00 48.41 56 THR C N 1
ATOM 3465 C CA . THR C 2 56 ? 67.603 50.687 23.175 1.00 50.71 56 THR C CA 1
ATOM 3466 C C . THR C 2 56 ? 66.813 50.580 21.852 1.00 52.68 56 THR C C 1
ATOM 3467 O O . THR C 2 56 ? 65.908 49.762 21.736 1.00 52.09 56 THR C O 1
ATOM 3471 N N . SER C 2 57 ? 67.167 51.357 20.847 1.00 53.06 57 SER C N 1
ATOM 3472 C CA . SER C 2 57 ? 66.436 51.298 19.594 1.00 56.10 57 SER C CA 1
ATOM 3473 C C . SER C 2 57 ? 67.293 50.745 18.454 1.00 56.63 57 SER C C 1
ATOM 3474 O O . SER C 2 57 ? 66.905 50.790 17.286 1.00 56.32 57 SER C O 1
ATOM 3477 N N . GLY C 2 58 ? 68.467 50.239 18.795 1.00 57.74 58 GLY C N 1
ATOM 3478 C CA . GLY C 2 58 ? 69.342 49.693 17.779 1.00 58.04 58 GLY C CA 1
ATOM 3479 C C . GLY C 2 58 ? 70.149 50.752 17.056 1.00 58.42 58 GLY C C 1
ATOM 3480 O O . GLY C 2 58 ? 69.995 51.948 17.325 1.00 58.80 58 GLY C O 1
ATOM 3481 N N . PRO C 2 59 ? 71.031 50.337 16.131 1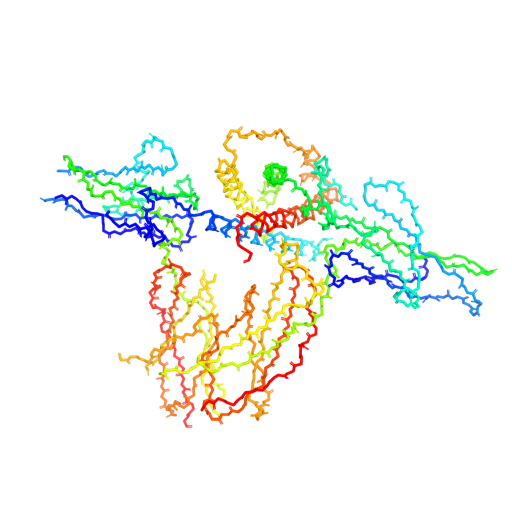.00 57.20 59 PRO C N 1
ATOM 3482 C CA . PRO C 2 59 ? 71.878 51.241 15.355 1.00 55.77 59 PRO C CA 1
ATOM 3483 C C . PRO C 2 59 ? 71.202 52.363 14.575 1.00 55.60 59 PRO C C 1
ATOM 3484 O O . PRO C 2 59 ? 70.094 52.235 14.047 1.00 54.64 59 PRO C O 1
ATOM 3488 N N . ASN C 2 60 ? 71.911 53.477 14.521 1.00 55.47 60 ASN C N 1
ATOM 3489 C CA . ASN C 2 60 ? 71.470 54.665 13.824 1.00 55.28 60 ASN C CA 1
ATOM 3490 C C . ASN C 2 60 ? 70.160 55.269 14.302 1.00 53.01 60 ASN C C 1
ATOM 3491 O O . ASN C 2 60 ? 69.475 55.942 13.538 1.00 52.41 60 ASN C O 1
ATOM 3496 N N . SER C 2 61 ? 69.817 55.051 15.565 1.00 49.58 61 SER C N 1
ATOM 3497 C CA . SER C 2 61 ? 68.582 55.618 16.074 1.00 49.34 61 SER C CA 1
ATOM 3498 C C . SER C 2 61 ? 68.677 56.315 17.432 1.00 48.38 61 SER C C 1
ATOM 3499 O O . SER C 2 61 ? 69.681 56.212 18.146 1.00 48.06 61 SER C O 1
ATOM 3502 N N . CYS C 2 62 ? 67.612 57.047 17.758 1.00 44.99 62 CYS C N 1
ATOM 3503 C CA . CYS C 2 62 ? 67.502 57.726 19.020 1.00 39.38 62 CYS C CA 1
ATOM 3504 C C . CYS C 2 62 ? 66.131 57.367 19.603 1.00 38.88 62 CYS C C 1
ATOM 3505 O O . CYS C 2 62 ? 65.127 57.504 18.940 1.00 40.81 62 CYS C O 1
ATOM 3508 N N . PHE C 2 63 ? 66.113 56.902 20.849 1.00 34.86 63 PHE C N 1
ATOM 3509 C CA . PHE C 2 63 ? 64.907 56.535 21.580 1.00 34.61 63 PHE C CA 1
ATOM 3510 C C . PHE C 2 63 ? 64.629 57.612 22.667 1.00 35.29 63 PHE C C 1
ATOM 3511 O O . PHE C 2 63 ? 65.547 58.031 23.384 1.00 36.50 63 PHE C O 1
ATOM 3519 N N . PHE C 2 64 ? 63.373 58.054 22.754 1.00 33.71 64 PHE C N 1
ATOM 3520 C CA . PHE C 2 64 ? 62.897 59.049 23.724 1.00 33.37 64 PHE C CA 1
ATOM 3521 C C . PHE C 2 64 ? 61.936 58.362 24.686 1.00 34.92 64 PHE C C 1
ATOM 3522 O O . PHE C 2 64 ? 60.836 57.999 24.304 1.00 33.49 64 PHE C O 1
ATOM 3530 N N . SER C 2 65 ? 62.337 58.187 25.940 1.00 36.18 65 SER C N 1
ATOM 3531 C CA . SER C 2 65 ? 61.449 57.542 26.904 1.00 39.38 65 SER C CA 1
ATOM 3532 C C . SER C 2 65 ? 60.373 58.493 27.385 1.00 39.99 65 SER C C 1
ATOM 3533 O O . SER C 2 65 ? 60.267 59.622 26.913 1.00 38.23 65 SER C O 1
ATOM 3536 N N . LYS C 2 66 ? 59.592 58.033 28.357 1.00 40.51 66 LYS C N 1
ATOM 3537 C CA . LYS C 2 66 ? 58.531 58.841 28.940 1.00 43.22 66 LYS C CA 1
ATOM 3538 C C . LYS C 2 66 ? 59.072 60.138 29.547 1.00 44.72 66 LYS C C 1
ATOM 3539 O O . LYS C 2 66 ? 58.417 61.158 29.517 1.00 42.74 66 LYS C O 1
ATOM 3545 N N . GLN C 2 67 ? 60.270 60.084 30.107 1.00 44.99 67 GLN C N 1
ATOM 3546 C CA . GLN C 2 67 ? 60.862 61.256 30.705 1.00 46.45 67 GLN C CA 1
ATOM 3547 C C . GLN C 2 67 ? 61.151 62.382 29.683 1.00 43.98 67 GLN C C 1
ATOM 3548 O O . GLN C 2 67 ? 61.153 63.558 30.045 1.00 41.07 67 GLN C O 1
ATOM 3554 N N . TYR C 2 68 ? 61.364 62.018 28.418 1.00 41.01 68 TYR C N 1
ATOM 3555 C CA . TYR C 2 68 ? 61.682 62.982 27.375 1.00 38.15 68 TYR C CA 1
ATOM 3556 C C . TYR C 2 68 ? 60.631 63.186 26.276 1.00 36.18 68 TYR C C 1
ATOM 3557 O O . TYR C 2 68 ? 60.880 63.891 25.307 1.00 34.33 68 TYR C O 1
ATOM 3566 N N . THR C 2 69 ? 59.457 62.604 26.456 1.00 37.49 69 THR C N 1
ATOM 3567 C CA . THR C 2 69 ? 58.372 62.683 25.495 1.00 38.14 69 THR C CA 1
ATOM 3568 C C . THR C 2 69 ? 57.245 63.580 25.990 1.00 40.54 69 THR C C 1
ATOM 3569 O O . THR C 2 69 ? 56.757 63.413 27.102 1.00 39.14 69 THR C O 1
ATOM 3573 N N . SER C 2 70 ? 56.821 64.513 25.142 1.00 39.24 70 SER C N 1
ATOM 3574 C CA . SER C 2 70 ? 55.734 65.429 25.486 1.00 39.86 70 SER C CA 1
ATOM 3575 C C . SER C 2 70 ? 54.841 65.602 24.296 1.00 35.72 70 SER C C 1
ATOM 3576 O O . SER C 2 70 ? 55.342 65.809 23.211 1.00 35.80 70 SER C O 1
ATOM 3579 N N . ILE C 2 71 ? 53.534 65.556 24.502 1.00 33.46 71 ILE C N 1
ATOM 3580 C CA . ILE C 2 71 ? 52.585 65.757 23.405 1.00 35.42 71 ILE C CA 1
ATOM 3581 C C . ILE C 2 71 ? 52.126 67.236 23.361 1.00 35.67 71 ILE C C 1
ATOM 3582 O O . ILE C 2 71 ? 51.119 67.560 22.735 1.00 38.57 71 ILE C O 1
ATOM 3587 N N . TRP C 2 72 ? 52.847 68.124 24.031 1.00 33.12 72 TRP C N 1
ATOM 3588 C CA . TRP C 2 72 ? 52.423 69.505 24.136 1.00 32.39 72 TRP C CA 1
ATOM 3589 C C . TRP C 2 72 ? 53.306 70.459 23.397 1.00 35.36 72 TRP C C 1
ATOM 3590 O O . TRP C 2 72 ? 53.096 71.671 23.441 1.00 34.25 72 TRP C O 1
ATOM 3601 N N . LYS C 2 73 ? 54.301 69.915 22.718 1.00 36.25 73 LYS C N 1
ATOM 3602 C CA . LYS C 2 73 ? 55.205 70.761 21.992 1.00 38.73 73 LYS C CA 1
ATOM 3603 C C . LYS C 2 73 ? 55.785 70.099 20.749 1.00 38.05 73 LYS C C 1
ATOM 3604 O O . LYS C 2 73 ? 55.804 68.867 20.628 1.00 35.07 73 LYS C O 1
ATOM 3610 N N . ILE C 2 74 ? 56.236 70.947 19.825 1.00 35.51 74 ILE C N 1
ATOM 3611 C CA . ILE C 2 74 ? 56.854 70.519 18.579 1.00 35.21 74 ILE C CA 1
ATOM 3612 C C . ILE C 2 74 ? 58.357 70.373 18.782 1.00 35.54 74 ILE C C 1
ATOM 3613 O O . ILE C 2 74 ? 58.994 71.273 19.288 1.00 35.54 74 ILE C O 1
ATOM 3618 N N . TYR C 2 75 ? 58.914 69.238 18.371 1.00 36.37 75 TYR C N 1
ATOM 3619 C CA . TYR C 2 75 ? 60.348 69.000 18.470 1.00 38.40 75 TYR C CA 1
ATOM 3620 C C . TYR C 2 75 ? 61.003 69.373 17.135 1.00 39.94 75 TYR C C 1
ATOM 3621 O O . TYR C 2 75 ? 60.502 69.002 16.062 1.00 40.48 75 TYR C O 1
ATOM 3630 N N . ILE C 2 76 ? 62.121 70.086 17.203 1.00 38.88 76 ILE C N 1
ATOM 3631 C CA . ILE C 2 76 ? 62.863 70.462 16.015 1.00 38.82 76 ILE C CA 1
ATOM 3632 C C . ILE C 2 76 ? 64.158 69.657 16.051 1.00 41.77 76 ILE C C 1
ATOM 3633 O O . ILE C 2 76 ? 65.131 70.045 16.701 1.00 42.04 76 ILE C O 1
ATOM 3638 N N . ILE C 2 77 ? 64.155 68.552 15.318 1.00 42.60 77 ILE C N 1
ATOM 3639 C CA . ILE C 2 77 ? 65.257 67.607 15.256 1.00 44.29 77 ILE C CA 1
ATOM 3640 C C . ILE C 2 77 ? 66.230 67.749 14.088 1.00 47.98 77 ILE C C 1
ATOM 3641 O O . ILE C 2 77 ? 65.826 68.008 12.953 1.00 49.56 77 ILE C O 1
ATOM 3646 N N . THR C 2 78 ? 67.517 67.570 14.359 1.00 49.61 78 THR C N 1
ATOM 3647 C CA . THR C 2 78 ? 68.509 67.637 13.293 1.00 52.17 78 THR C CA 1
ATOM 3648 C C . THR C 2 78 ? 69.686 66.700 13.557 1.00 54.26 78 THR C C 1
ATOM 3649 O O . THR C 2 78 ? 70.203 66.640 14.676 1.00 53.48 78 THR C O 1
ATOM 3653 N N . VAL C 2 79 ? 70.112 65.980 12.519 1.00 55.93 79 VAL C N 1
ATOM 3654 C CA . VAL C 2 79 ? 71.235 65.062 12.635 1.00 56.26 79 VAL C CA 1
ATOM 3655 C C . VAL C 2 79 ? 72.522 65.708 12.155 1.00 57.97 79 VAL C C 1
ATOM 3656 O O . VAL C 2 79 ? 72.524 66.426 11.161 1.00 58.99 79 VAL C O 1
ATOM 3660 N N . ASN C 2 80 ? 73.608 65.457 12.886 1.00 60.62 80 ASN C N 1
ATOM 3661 C CA . ASN C 2 80 ? 74.937 66.002 12.588 1.00 61.83 80 ASN C CA 1
ATOM 3662 C C . ASN C 2 80 ? 75.973 64.902 12.306 1.00 63.92 80 ASN C C 1
ATOM 3663 O O . ASN C 2 80 ? 75.887 63.798 12.842 1.00 64.30 80 ASN C O 1
ATOM 3668 N N . ALA C 2 81 ? 76.952 65.225 11.461 1.00 66.54 81 ALA C N 1
ATOM 3669 C CA . ALA C 2 81 ? 78.034 64.299 11.096 1.00 67.07 81 ALA C CA 1
ATOM 3670 C C . ALA C 2 81 ? 79.370 65.059 11.091 1.00 68.14 81 ALA C C 1
ATOM 3671 O O . ALA C 2 81 ? 79.488 66.122 10.467 1.00 66.65 81 ALA C O 1
ATOM 3673 N N . THR C 2 82 ? 80.359 64.523 11.807 1.00 68.53 82 THR C N 1
ATOM 3674 C CA . THR C 2 82 ? 81.677 65.149 11.894 1.00 69.77 82 THR C CA 1
ATOM 3675 C C . THR C 2 82 ? 82.802 64.142 11.719 1.00 68.61 82 THR C C 1
ATOM 3676 O O . THR C 2 82 ? 82.561 62.940 11.673 1.00 69.35 82 THR C O 1
ATOM 3680 N N . SER C 2 88 ? 78.216 69.786 9.422 1.00 72.64 88 SER C N 1
ATOM 3681 C CA . SER C 2 88 ? 77.472 69.240 8.287 1.00 72.01 88 SER C CA 1
ATOM 3682 C C . SER C 2 88 ? 76.098 68.729 8.733 1.00 70.89 88 SER C C 1
ATOM 3683 O O . SER C 2 88 ? 75.799 67.536 8.643 1.00 70.70 88 SER C O 1
ATOM 3686 N N . SER C 2 89 ? 75.266 69.649 9.209 1.00 69.47 89 SER C N 1
ATOM 3687 C CA . SER C 2 89 ? 73.929 69.311 9.682 1.00 69.44 89 SER C CA 1
ATOM 3688 C C . SER C 2 89 ? 73.027 68.754 8.584 1.00 67.97 89 SER C C 1
ATOM 3689 O O . SER C 2 89 ? 73.447 68.596 7.447 1.00 69.78 89 SER C O 1
ATOM 3692 N N . SER C 2 90 ? 71.789 68.436 8.933 1.00 66.16 90 SER C N 1
ATOM 3693 C CA . SER C 2 90 ? 70.828 67.932 7.958 1.00 64.65 90 SER C CA 1
ATOM 3694 C C . SER C 2 90 ? 69.711 68.968 7.941 1.00 63.40 90 SER C C 1
ATOM 3695 O O . SER C 2 90 ? 69.794 69.977 8.638 1.00 62.24 90 SER C O 1
ATOM 3698 N N . ASP C 2 91 ? 68.670 68.744 7.149 1.00 63.26 91 ASP C N 1
ATOM 3699 C CA . ASP C 2 91 ? 67.572 69.708 7.127 1.00 63.82 91 ASP C CA 1
ATOM 3700 C C . ASP C 2 91 ? 66.787 69.506 8.423 1.00 61.03 91 ASP C C 1
ATOM 3701 O O . ASP C 2 91 ? 66.443 68.378 8.761 1.00 61.15 91 ASP C O 1
ATOM 3706 N N . PRO C 2 92 ? 66.499 70.585 9.166 1.00 57.81 92 PRO C N 1
ATOM 3707 C CA . PRO C 2 92 ? 65.748 70.435 10.419 1.00 56.86 92 PRO C CA 1
ATOM 3708 C C . PRO C 2 92 ? 64.364 69.835 10.199 1.00 55.03 92 PRO C C 1
ATOM 3709 O O . PRO C 2 92 ? 63.672 70.200 9.257 1.00 55.48 92 PRO C O 1
ATOM 3713 N N . LEU C 2 93 ? 63.974 68.914 11.077 1.00 54.13 93 LEU C N 1
ATOM 3714 C CA . LEU C 2 93 ? 62.684 68.240 10.997 1.00 51.09 93 LEU C CA 1
ATOM 3715 C C . LEU C 2 93 ? 61.770 68.594 12.186 1.00 51.46 93 LEU C C 1
ATOM 3716 O O . LEU C 2 93 ? 62.216 68.649 13.326 1.00 50.67 93 LEU C O 1
ATOM 3721 N N . TYR C 2 94 ? 60.490 68.831 11.903 1.00 51.24 94 TYR C N 1
ATOM 3722 C CA . TYR C 2 94 ? 59.510 69.207 12.910 1.00 48.83 94 TYR C CA 1
ATOM 3723 C C . TYR C 2 94 ? 58.614 68.034 13.247 1.00 50.52 94 TYR C C 1
ATOM 3724 O O . TYR C 2 94 ? 57.944 67.491 12.373 1.00 53.26 94 TYR C O 1
ATOM 3733 N N . VAL C 2 95 ? 58.601 67.649 14.520 1.00 47.92 95 VAL C N 1
ATOM 3734 C CA . VAL C 2 95 ? 57.828 66.501 14.960 1.00 46.57 95 VAL C CA 1
ATOM 3735 C C . VAL C 2 95 ? 56.809 66.787 16.067 1.00 48.51 95 VAL C C 1
ATOM 3736 O O . VAL C 2 95 ? 57.116 67.469 17.053 1.00 47.90 95 VAL C O 1
ATOM 3740 N N . ASP C 2 96 ? 55.598 66.257 15.874 1.00 47.55 96 ASP C N 1
ATOM 3741 C CA . ASP C 2 96 ? 54.499 66.359 16.823 1.00 46.47 96 ASP C CA 1
ATOM 3742 C C . ASP C 2 96 ? 54.264 64.889 17.085 1.00 46.81 96 ASP C C 1
ATOM 3743 O O . ASP C 2 96 ? 53.864 64.160 16.196 1.00 46.29 96 ASP C O 1
ATOM 3748 N N . VAL C 2 97 ? 54.540 64.451 18.306 1.00 47.87 97 VAL C N 1
ATOM 3749 C CA . VAL C 2 97 ? 54.388 63.058 18.668 1.00 46.29 97 VAL C CA 1
ATOM 3750 C C . VAL C 2 97 ? 52.988 62.502 18.377 1.00 48.16 97 VAL C C 1
ATOM 3751 O O . VAL C 2 97 ? 52.838 61.292 18.178 1.00 48.55 97 VAL C O 1
ATOM 3755 N N . THR C 2 98 ? 51.962 63.351 18.347 1.00 46.35 98 THR C N 1
ATOM 3756 C CA . THR C 2 98 ? 50.616 62.837 18.082 1.00 49.70 98 THR C CA 1
ATOM 3757 C C . THR C 2 98 ? 50.303 62.529 16.611 1.00 52.33 98 THR C C 1
ATOM 3758 O O . THR C 2 98 ? 49.274 61.927 16.334 1.00 55.85 98 THR C O 1
ATOM 3762 N N . TYR C 2 99 ? 51.168 62.942 15.683 1.00 50.53 99 TYR C N 1
ATOM 3763 C CA . TYR C 2 99 ? 50.975 62.688 14.258 1.00 48.99 99 TYR C CA 1
ATOM 3764 C C . TYR C 2 99 ? 51.883 61.578 13.708 1.00 50.40 99 TYR C C 1
ATOM 3765 O O . TYR C 2 99 ? 51.864 61.296 12.514 1.00 49.51 99 TYR C O 1
ATOM 3774 N N . ILE C 2 100 ? 52.682 60.947 14.561 1.00 49.08 100 ILE C N 1
ATOM 3775 C CA . ILE C 2 100 ? 53.579 59.898 14.070 1.00 45.48 100 ILE C CA 1
ATOM 3776 C C . ILE C 2 100 ? 53.334 58.536 14.679 1.00 44.23 100 ILE C C 1
ATOM 3777 O O . ILE C 2 100 ? 54.228 57.700 14.700 1.00 40.81 100 ILE C O 1
ATOM 3782 N N . VAL C 2 101 ? 52.109 58.322 15.148 1.00 45.25 101 VAL C N 1
ATOM 3783 C CA . VAL C 2 101 ? 51.709 57.057 15.752 1.00 49.19 101 VAL C CA 1
ATOM 3784 C C . VAL C 2 101 ? 51.413 55.953 14.713 1.00 53.82 101 VAL C C 1
ATOM 3785 O O . VAL C 2 101 ? 50.655 56.166 13.768 1.00 56.27 101 VAL C O 1
ATOM 3789 N N . GLU C 2 102 ? 52.017 54.784 14.892 1.00 55.99 102 GLU C N 1
ATOM 3790 C CA . GLU C 2 102 ? 51.797 53.636 14.019 1.00 60.02 102 GLU C CA 1
ATOM 3791 C C . GLU C 2 102 ? 51.519 52.472 14.971 1.00 61.10 102 GLU C C 1
ATOM 3792 O O . GLU C 2 102 ? 52.425 51.768 15.387 1.00 62.60 102 GLU C O 1
ATOM 3798 N N . PRO C 2 103 ? 50.249 52.247 15.300 1.00 60.55 103 PRO C N 1
ATOM 3799 C CA . PRO C 2 103 ? 49.797 51.198 16.209 1.00 60.54 103 PRO C CA 1
ATOM 3800 C C . PRO C 2 103 ? 50.123 49.740 15.928 1.00 60.72 103 PRO C C 1
ATOM 3801 O O . PRO C 2 103 ? 50.898 49.396 15.044 1.00 60.81 103 PRO C O 1
ATOM 3805 N N . GLU C 2 104 ? 49.494 48.894 16.729 1.00 61.81 104 GLU C N 1
ATOM 3806 C CA . GLU C 2 104 ? 49.625 47.451 16.663 1.00 63.92 104 GLU C CA 1
ATOM 3807 C C . GLU C 2 104 ? 48.341 46.937 16.013 1.00 64.73 104 GLU C C 1
ATOM 3808 O O . GLU C 2 104 ? 47.294 47.578 16.121 1.00 65.17 104 GLU C O 1
ATOM 3814 N N . PRO C 2 105 ? 48.389 45.763 15.367 1.00 63.59 105 PRO C N 1
ATOM 3815 C CA . PRO C 2 105 ? 47.201 45.201 14.717 1.00 63.94 105 PRO C CA 1
ATOM 3816 C C . PRO C 2 105 ? 46.006 45.085 15.658 1.00 64.50 105 PRO C C 1
ATOM 3817 O O . PRO C 2 105 ? 46.163 45.003 16.875 1.00 65.69 105 PRO C O 1
ATOM 3821 N N . PRO C 2 106 ? 44.787 45.082 15.105 1.00 64.91 106 PRO C N 1
ATOM 3822 C CA . PRO C 2 106 ? 43.643 44.965 16.013 1.00 64.30 106 PRO C CA 1
ATOM 3823 C C . PRO C 2 106 ? 43.737 43.592 16.668 1.00 65.19 106 PRO C C 1
ATOM 3824 O O . PRO C 2 106 ? 44.480 42.738 16.192 1.00 63.24 106 PRO C O 1
ATOM 3828 N N . ARG C 2 107 ? 43.003 43.373 17.754 1.00 67.53 107 ARG C N 1
ATOM 3829 C CA . ARG C 2 107 ? 43.065 42.084 18.430 1.00 69.16 107 ARG C CA 1
ATOM 3830 C C . ARG C 2 107 ? 41.713 41.433 18.703 1.00 68.53 107 ARG C C 1
ATOM 3831 O O . ARG C 2 107 ? 40.654 42.011 18.450 1.00 65.98 107 ARG C O 1
ATOM 3839 N N . ASN C 2 108 ? 41.774 40.209 19.217 1.00 68.65 108 ASN C N 1
ATOM 3840 C CA . ASN C 2 108 ? 40.590 39.437 19.547 1.00 68.37 108 ASN C CA 1
ATOM 3841 C C . ASN C 2 108 ? 39.752 39.207 18.289 1.00 67.13 108 ASN C C 1
ATOM 3842 O O . ASN C 2 108 ? 38.531 39.351 18.325 1.00 66.72 108 ASN C O 1
ATOM 3847 N N . LEU C 2 109 ? 40.397 38.863 17.175 1.00 65.72 109 LEU C N 1
ATOM 3848 C CA . LEU C 2 109 ? 39.651 38.628 15.940 1.00 62.75 109 LEU C CA 1
ATOM 3849 C C . LEU C 2 109 ? 38.836 37.342 15.989 1.00 62.19 109 LEU C C 1
ATOM 3850 O O . LEU C 2 109 ? 39.413 36.253 16.079 1.00 62.63 109 LEU C O 1
ATOM 3855 N N . THR C 2 110 ? 37.505 37.468 15.935 1.00 60.84 110 THR C N 1
ATOM 3856 C CA . THR C 2 110 ? 36.611 36.303 15.918 1.00 61.41 110 THR C CA 1
ATOM 3857 C C . THR C 2 110 ? 35.722 36.275 14.666 1.00 61.07 110 THR C C 1
ATOM 3858 O O . THR C 2 110 ? 35.265 37.308 14.189 1.00 60.60 110 THR C O 1
ATOM 3862 N N . LEU C 2 111 ? 35.485 35.081 14.137 1.00 62.82 111 LEU C N 1
ATOM 3863 C CA . LEU C 2 111 ? 34.654 34.905 12.943 1.00 64.06 111 LEU C CA 1
ATOM 3864 C C . LEU C 2 111 ? 33.491 33.946 13.218 1.00 64.71 111 LEU C C 1
ATOM 3865 O O . LEU C 2 111 ? 33.704 32.854 13.733 1.00 65.15 111 LEU C O 1
ATOM 3870 N N . GLU C 2 112 ? 32.271 34.337 12.859 1.00 66.34 112 GLU C N 1
ATOM 3871 C CA . GLU C 2 112 ? 31.113 33.475 13.085 1.00 68.44 112 GLU C CA 1
ATOM 3872 C C . GLU C 2 112 ? 30.131 33.492 11.905 1.00 68.77 112 GLU C C 1
ATOM 3873 O O . GLU C 2 112 ? 29.809 34.554 11.376 1.00 69.56 112 GLU C O 1
ATOM 3879 N N . VAL C 2 113 ? 29.664 32.316 11.488 1.00 67.78 113 VAL C N 1
ATOM 3880 C CA . VAL C 2 113 ? 28.699 32.231 10.393 1.00 67.07 113 VAL C CA 1
ATOM 3881 C C . VAL C 2 113 ? 27.305 32.467 10.976 1.00 67.85 113 VAL C C 1
ATOM 3882 O O . VAL C 2 113 ? 26.999 32.001 12.076 1.00 68.37 113 VAL C O 1
ATOM 3886 N N . LYS C 2 114 ? 26.472 33.203 10.242 1.00 68.12 114 LYS C N 1
ATOM 3887 C CA . LYS C 2 114 ? 25.114 33.510 10.679 1.00 68.99 114 LYS C CA 1
ATOM 3888 C C . LYS C 2 114 ? 24.107 33.259 9.563 1.00 68.80 114 LYS C C 1
ATOM 3889 O O . LYS C 2 114 ? 24.365 33.598 8.402 1.00 69.00 114 LYS C O 1
ATOM 3895 N N . LYS C 2 120 ? 20.527 35.440 4.737 1.00 85.91 120 LYS C N 1
ATOM 3896 C CA . LYS C 2 120 ? 20.511 33.994 4.553 1.00 84.84 120 LYS C CA 1
ATOM 3897 C C . LYS C 2 120 ? 21.695 33.423 5.327 1.00 83.35 120 LYS C C 1
ATOM 3898 O O . LYS C 2 120 ? 21.530 32.654 6.280 1.00 83.05 120 LYS C O 1
ATOM 3904 N N . THR C 2 121 ? 22.890 33.833 4.913 1.00 80.60 121 THR C N 1
ATOM 3905 C CA . THR C 2 121 ? 24.130 33.392 5.532 1.00 76.94 121 THR C CA 1
ATOM 3906 C C . THR C 2 121 ? 25.233 34.387 5.204 1.00 75.31 121 THR C C 1
ATOM 3907 O O . THR C 2 121 ? 25.607 34.547 4.041 1.00 75.73 121 THR C O 1
ATOM 3911 N N . TYR C 2 122 ? 25.745 35.054 6.234 1.00 72.47 122 TYR C N 1
ATOM 3912 C CA . TYR C 2 122 ? 26.812 36.043 6.076 1.00 69.25 122 TYR C CA 1
ATOM 3913 C C . TYR C 2 122 ? 27.878 35.787 7.125 1.00 66.70 122 TYR C C 1
ATOM 3914 O O . TYR C 2 122 ? 27.630 35.084 8.105 1.00 67.38 122 TYR C O 1
ATOM 3923 N N . LEU C 2 123 ? 29.067 36.338 6.901 1.00 63.56 123 LEU C N 1
ATOM 3924 C CA . LEU C 2 123 ? 30.170 36.192 7.839 1.00 60.75 123 LEU C CA 1
ATOM 3925 C C . LEU C 2 123 ? 30.225 37.418 8.754 1.00 61.41 123 LEU C C 1
ATOM 3926 O O . LEU C 2 123 ? 30.361 38.554 8.285 1.00 59.81 123 LEU C O 1
ATOM 3931 N N . TRP C 2 124 ? 30.094 37.185 10.056 1.00 61.67 124 TRP C N 1
ATOM 3932 C CA . TRP C 2 124 ? 30.147 38.262 11.040 1.00 61.68 124 TRP C CA 1
ATOM 3933 C C . TRP C 2 124 ? 31.597 38.321 11.492 1.00 60.68 124 TRP C C 1
ATOM 3934 O O . TRP C 2 124 ? 32.103 37.347 12.056 1.00 62.15 124 TRP C O 1
ATOM 3945 N N . VAL C 2 125 ? 32.271 39.439 11.221 1.00 58.06 125 VAL C N 1
ATOM 3946 C CA . VAL C 2 125 ? 33.679 39.613 11.591 1.00 56.64 125 VAL C CA 1
ATOM 3947 C C . VAL C 2 125 ? 33.768 40.561 12.786 1.00 57.36 125 VAL C C 1
ATOM 3948 O O . VAL C 2 125 ? 33.158 41.619 12.781 1.00 59.36 125 VAL C O 1
ATOM 3952 N N . LYS C 2 126 ? 34.516 40.189 13.815 1.00 59.34 126 LYS C N 1
ATOM 3953 C CA . LYS C 2 126 ? 34.614 41.053 15.004 1.00 62.68 126 LYS C CA 1
ATOM 3954 C C . LYS C 2 126 ? 36.009 41.180 15.595 1.00 61.04 126 LYS C C 1
ATOM 3955 O O . LYS C 2 126 ? 36.750 40.200 15.702 1.00 60.25 126 LYS C O 1
ATOM 3961 N N . TRP C 2 127 ? 36.355 42.400 15.978 1.00 59.68 127 TRP C N 1
ATOM 3962 C CA . TRP C 2 127 ? 37.656 42.661 16.568 1.00 62.27 127 TRP C CA 1
ATOM 3963 C C . TRP C 2 127 ? 37.559 43.658 17.734 1.00 63.86 127 TRP C C 1
ATOM 3964 O O . TRP C 2 127 ? 36.471 44.099 18.117 1.00 61.86 127 TRP C O 1
ATOM 3975 N N . SER C 2 128 ? 38.711 43.972 18.311 1.00 65.38 128 SER C N 1
ATOM 3976 C CA . SER C 2 128 ? 38.808 44.925 19.403 1.00 68.24 128 SER C CA 1
ATOM 3977 C C . SER C 2 128 ? 40.079 45.693 19.081 1.00 68.61 128 SER C C 1
ATOM 3978 O O . SER C 2 128 ? 40.967 45.185 18.394 1.00 66.64 128 SER C O 1
ATOM 3981 N N . PRO C 2 129 ? 40.181 46.934 19.554 1.00 70.58 129 PRO C N 1
ATOM 3982 C CA . PRO C 2 129 ? 41.399 47.689 19.254 1.00 73.10 129 PRO C CA 1
ATOM 3983 C C . PRO C 2 129 ? 42.581 47.274 20.120 1.00 74.63 129 PRO C C 1
ATOM 3984 O O . PRO C 2 129 ? 42.437 46.538 21.098 1.00 74.76 129 PRO C O 1
ATOM 3988 N N . PRO C 2 130 ? 43.778 47.722 19.747 1.00 75.87 130 PRO C N 1
ATOM 3989 C CA . PRO C 2 130 ? 45.000 47.409 20.498 1.00 76.98 130 PRO C CA 1
ATOM 3990 C C . PRO C 2 130 ? 45.145 48.339 21.721 1.00 77.53 130 PRO C C 1
ATOM 3991 O O . PRO C 2 130 ? 46.234 48.532 22.269 1.00 76.00 130 PRO C O 1
ATOM 3995 N N . THR C 2 141 ? 40.194 57.492 19.042 1.00 82.33 141 THR C N 1
ATOM 3996 C CA . THR C 2 141 ? 39.450 56.756 18.028 1.00 81.12 141 THR C CA 1
ATOM 3997 C C . THR C 2 141 ? 40.351 56.325 16.886 1.00 79.67 141 THR C C 1
ATOM 3998 O O . THR C 2 141 ? 41.448 56.854 16.701 1.00 79.20 141 THR C O 1
ATOM 4002 N N . MET C 2 142 ? 39.863 55.369 16.111 1.00 77.38 142 MET C N 1
ATOM 4003 C CA . MET C 2 142 ? 40.615 54.848 14.991 1.00 76.67 142 MET C CA 1
ATOM 4004 C C . MET C 2 142 ? 39.709 54.324 13.890 1.00 75.51 142 MET C C 1
ATOM 4005 O O . MET C 2 142 ? 38.557 53.962 14.137 1.00 75.60 142 MET C O 1
ATOM 4010 N N . GLU C 2 143 ? 40.243 54.284 12.676 1.00 72.63 143 GLU C N 1
ATOM 4011 C CA . GLU C 2 143 ? 39.510 53.769 11.533 1.00 70.46 143 GLU C CA 1
ATOM 4012 C C . GLU C 2 143 ? 40.083 52.379 11.353 1.00 66.93 143 GLU C C 1
ATOM 4013 O O . GLU C 2 143 ? 41.184 52.117 11.824 1.00 67.60 143 GLU C O 1
ATOM 4019 N N . TYR C 2 144 ? 39.354 51.493 10.684 1.00 62.55 144 TYR C N 1
ATOM 4020 C CA . TYR C 2 144 ? 39.840 50.142 10.466 1.00 60.37 144 TYR C CA 1
ATOM 4021 C C . TYR C 2 144 ? 39.682 49.696 9.012 1.00 60.02 144 TYR C C 1
ATOM 4022 O O . TYR C 2 144 ? 39.010 50.347 8.214 1.00 58.18 144 TYR C O 1
ATOM 4031 N N . GLU C 2 145 ? 40.308 48.569 8.694 1.00 58.36 145 GLU C N 1
ATOM 4032 C CA . GLU C 2 145 ? 40.258 47.966 7.376 1.00 58.57 145 GLU C CA 1
ATOM 4033 C C . GLU C 2 145 ? 40.424 46.443 7.488 1.00 59.92 145 GLU C C 1
ATOM 4034 O O . GLU C 2 145 ? 41.442 45.971 7.995 1.00 61.43 145 GLU C O 1
ATOM 4040 N N . ILE C 2 146 ? 39.442 45.673 7.019 1.00 60.04 146 ILE C N 1
ATOM 4041 C CA . ILE C 2 146 ? 39.538 44.205 7.047 1.00 59.77 146 ILE C CA 1
ATOM 4042 C C . ILE C 2 146 ? 39.729 43.691 5.623 1.00 59.23 146 ILE C C 1
ATOM 4043 O O . ILE C 2 146 ? 39.337 44.352 4.665 1.00 57.37 146 ILE C O 1
ATOM 4048 N N . ARG C 2 147 ? 40.334 42.521 5.477 1.00 58.12 147 ARG C N 1
ATOM 4049 C CA . ARG C 2 147 ? 40.504 41.955 4.147 1.00 60.25 147 ARG C CA 1
ATOM 4050 C C . ARG C 2 147 ? 40.415 40.421 4.180 1.00 63.25 147 ARG C C 1
ATOM 4051 O O . ARG C 2 147 ? 40.791 39.777 5.162 1.00 64.14 147 ARG C O 1
ATOM 4059 N N . LEU C 2 148 ? 39.898 39.840 3.100 1.00 67.04 148 LEU C N 1
ATOM 4060 C CA . LEU C 2 148 ? 39.721 38.393 3.011 1.00 66.30 148 LEU C CA 1
ATOM 4061 C C . LEU C 2 148 ? 39.884 37.819 1.612 1.00 66.25 148 LEU C C 1
ATOM 4062 O O . LEU C 2 148 ? 39.291 38.306 0.664 1.00 63.36 148 LEU C O 1
ATOM 4067 N N . LYS C 2 149 ? 40.696 36.768 1.518 1.00 70.40 149 LYS C N 1
ATOM 4068 C CA . LYS C 2 149 ? 40.955 36.041 0.271 1.00 71.38 149 LYS C CA 1
ATOM 4069 C C . LYS C 2 149 ? 40.481 34.608 0.534 1.00 73.42 149 LYS C C 1
ATOM 4070 O O . LYS C 2 149 ? 39.555 34.107 -0.115 1.00 76.89 149 LYS C O 1
ATOM 4076 N N . GLU C 2 155 ? 45.750 40.698 -3.931 1.00 77.77 155 GLU C N 1
ATOM 4077 C CA . GLU C 2 155 ? 44.832 39.627 -4.302 1.00 77.40 155 GLU C CA 1
ATOM 4078 C C . GLU C 2 155 ? 43.817 39.432 -3.184 1.00 75.98 155 GLU C C 1
ATOM 4079 O O . GLU C 2 155 ? 43.258 38.353 -2.989 1.00 74.43 155 GLU C O 1
ATOM 4085 N N . TRP C 2 156 ? 43.576 40.509 -2.450 1.00 75.07 156 TRP C N 1
ATOM 4086 C CA . TRP C 2 156 ? 42.619 40.462 -1.361 1.00 71.50 156 TRP C CA 1
ATOM 4087 C C . TRP C 2 156 ? 41.540 41.482 -1.627 1.00 69.12 156 TRP C C 1
ATOM 4088 O O . TRP C 2 156 ? 41.725 42.426 -2.391 1.00 66.59 156 TRP C O 1
ATOM 4099 N N . GLU C 2 157 ? 40.410 41.270 -0.976 1.00 68.37 157 GLU C N 1
ATOM 4100 C CA . GLU C 2 157 ? 39.264 42.151 -1.079 1.00 68.63 157 GLU C CA 1
ATOM 4101 C C . GLU C 2 157 ? 39.293 43.061 0.153 1.00 66.99 157 GLU C C 1
ATOM 4102 O O . GLU C 2 157 ? 38.961 42.623 1.252 1.00 68.79 157 GLU C O 1
ATOM 4108 N N . ILE C 2 158 ? 39.711 44.312 -0.036 1.00 65.22 158 ILE C N 1
ATOM 4109 C CA . ILE C 2 158 ? 39.796 45.274 1.051 1.00 62.21 158 ILE C CA 1
ATOM 4110 C C . ILE C 2 158 ? 38.430 45.861 1.364 1.00 62.37 158 ILE C C 1
ATOM 4111 O O . ILE C 2 158 ? 37.615 46.034 0.474 1.00 61.96 158 ILE C O 1
ATOM 4116 N N . HIS C 2 159 ? 38.191 46.170 2.638 1.00 62.98 159 HIS C N 1
ATOM 4117 C CA . HIS C 2 159 ? 36.923 46.753 3.102 1.00 61.37 159 HIS C CA 1
ATOM 4118 C C . HIS C 2 159 ? 37.164 47.871 4.140 1.00 60.14 159 HIS C C 1
ATOM 4119 O O . HIS C 2 159 ? 37.430 47.582 5.307 1.00 60.28 159 HIS C O 1
ATOM 4126 N N . PHE C 2 160 ? 37.072 49.133 3.743 1.00 55.82 160 PHE C N 1
ATOM 4127 C CA . PHE C 2 160 ? 37.241 50.190 4.717 1.00 54.86 160 PHE C CA 1
ATOM 4128 C C . PHE C 2 160 ? 35.996 50.138 5.599 1.00 54.80 160 PHE C C 1
ATOM 4129 O O . PHE C 2 160 ? 34.879 50.125 5.095 1.00 56.81 160 PHE C O 1
ATOM 4137 N N . THR C 2 161 ? 36.183 50.106 6.914 1.00 53.05 161 THR C N 1
ATOM 4138 C CA . THR C 2 161 ? 35.054 50.008 7.819 1.00 51.71 161 THR C CA 1
ATOM 4139 C C . THR C 2 161 ? 34.818 51.246 8.687 1.00 52.29 161 THR C C 1
ATOM 4140 O O . THR C 2 161 ? 33.847 51.305 9.447 1.00 52.50 161 THR C O 1
ATOM 4144 N N . GLY C 2 162 ? 35.693 52.238 8.567 1.00 51.62 162 GLY C N 1
ATOM 4145 C CA . GLY C 2 162 ? 35.513 53.453 9.347 1.00 50.93 162 GLY C CA 1
ATOM 4146 C C . GLY C 2 162 ? 35.738 53.272 10.837 1.00 49.43 162 GLY C C 1
ATOM 4147 O O . GLY C 2 162 ? 36.738 52.716 11.233 1.00 47.98 162 GLY C O 1
ATOM 4148 N N . HIS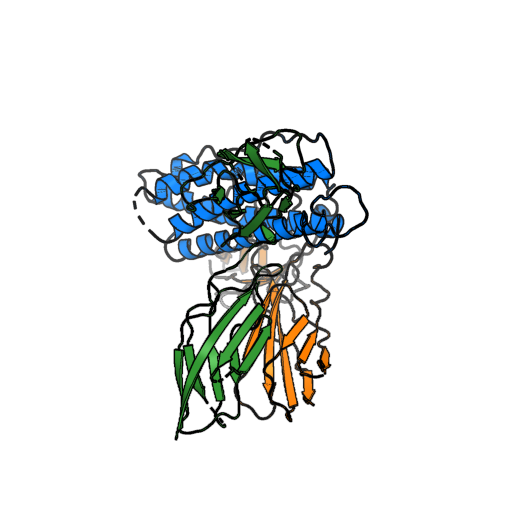 C 2 163 ? 34.807 53.738 11.660 1.00 48.76 163 HIS C N 1
ATOM 4149 C CA . HIS C 2 163 ? 34.933 53.619 13.101 1.00 50.69 163 HIS C CA 1
ATOM 4150 C C . HIS C 2 163 ? 34.263 52.392 13.691 1.00 52.29 163 HIS C C 1
ATOM 4151 O O . HIS C 2 163 ? 34.363 52.163 14.901 1.00 53.56 163 HIS C O 1
ATOM 4158 N N . GLN C 2 164 ? 33.588 51.606 12.851 1.00 51.70 164 GLN C N 1
ATOM 4159 C CA . GLN C 2 164 ? 32.901 50.390 13.300 1.00 52.71 164 GLN C CA 1
ATOM 4160 C C . GLN C 2 164 ? 33.946 49.369 13.758 1.00 52.13 164 GLN C C 1
ATOM 4161 O O . GLN C 2 164 ? 35.055 49.366 13.235 1.00 50.41 164 GLN C O 1
ATOM 4167 N N . THR C 2 165 ? 33.591 48.517 14.728 1.00 52.31 165 THR C N 1
ATOM 4168 C CA . THR C 2 165 ? 34.502 47.470 15.232 1.00 53.42 165 THR C CA 1
ATOM 4169 C C . THR C 2 165 ? 33.903 46.088 14.988 1.00 52.85 165 THR C C 1
ATOM 4170 O O . THR C 2 165 ? 34.313 45.105 15.587 1.00 50.72 165 THR C O 1
ATOM 4174 N N . GLN C 2 166 ? 32.892 46.053 14.130 1.00 55.57 166 GLN C N 1
ATOM 4175 C CA . GLN C 2 166 ? 32.206 44.824 13.720 1.00 57.52 166 GLN C CA 1
ATOM 4176 C C . GLN C 2 166 ? 31.800 45.085 12.251 1.00 57.20 166 GLN C C 1
ATOM 4177 O O . GLN C 2 166 ? 31.500 46.229 11.895 1.00 54.93 166 GLN C O 1
ATOM 4183 N N . PHE C 2 167 ? 31.766 44.039 11.422 1.00 56.84 167 PHE C N 1
ATOM 4184 C CA . PHE C 2 167 ? 31.447 44.208 10.003 1.00 57.80 167 PHE C CA 1
ATOM 4185 C C . PHE C 2 167 ? 30.742 43.006 9.329 1.00 58.45 167 PHE C C 1
ATOM 4186 O O . PHE C 2 167 ? 31.160 41.857 9.510 1.00 57.13 167 PHE C O 1
ATOM 4194 N N . LYS C 2 168 ? 29.686 43.271 8.551 1.00 57.12 168 LYS C N 1
ATOM 4195 C CA . LYS C 2 168 ? 28.973 42.201 7.825 1.00 58.64 168 LYS C CA 1
ATOM 4196 C C . LYS C 2 168 ? 29.419 42.061 6.354 1.00 58.79 168 LYS C C 1
ATOM 4197 O O . LYS C 2 168 ? 29.600 43.056 5.640 1.00 60.09 168 LYS C O 1
ATOM 4203 N N . VAL C 2 169 ? 29.585 40.812 5.925 1.00 56.99 169 VAL C N 1
ATOM 4204 C CA . VAL C 2 169 ? 30.005 40.464 4.577 1.00 54.80 169 VAL C CA 1
ATOM 4205 C C . VAL C 2 169 ? 29.027 39.435 4.015 1.00 58.51 169 VAL C C 1
ATOM 4206 O O . VAL C 2 169 ? 28.843 38.355 4.589 1.00 58.54 169 VAL C O 1
ATOM 4210 N N . PHE C 2 170 ? 28.394 39.773 2.891 1.00 62.11 170 PHE C N 1
ATOM 4211 C CA . PHE C 2 170 ? 27.420 38.881 2.258 1.00 63.79 170 PHE C CA 1
ATOM 4212 C C . PHE C 2 170 ? 27.888 38.227 0.963 1.00 64.17 170 PHE C C 1
ATOM 4213 O O . PHE C 2 170 ? 28.919 38.593 0.385 1.00 64.73 170 PHE C O 1
ATOM 4221 N N . ASP C 2 171 ? 27.102 37.251 0.519 1.00 63.99 171 ASP C N 1
ATOM 4222 C CA . ASP C 2 171 ? 27.373 36.542 -0.719 1.00 63.65 171 ASP C CA 1
ATOM 4223 C C . ASP C 2 171 ? 28.807 36.015 -0.883 1.00 63.74 171 ASP C C 1
ATOM 4224 O O . ASP C 2 171 ? 29.603 36.530 -1.680 1.00 61.15 171 ASP C O 1
ATOM 4229 N N . LEU C 2 172 ? 29.145 34.986 -0.115 1.00 66.95 172 LEU C N 1
ATOM 4230 C CA . LEU C 2 172 ? 30.473 34.379 -0.221 1.00 68.98 172 LEU C CA 1
ATOM 4231 C C . LEU C 2 172 ? 30.272 32.957 -0.749 1.00 69.10 172 LEU C C 1
ATOM 4232 O O . LEU C 2 172 ? 29.152 32.442 -0.724 1.00 67.54 172 LEU C O 1
ATOM 4237 N N . TYR C 2 173 ? 31.342 32.329 -1.226 1.00 72.61 173 TYR C N 1
ATOM 4238 C CA . TYR C 2 173 ? 31.260 30.968 -1.790 1.00 77.42 173 TYR C CA 1
ATOM 4239 C C . TYR C 2 173 ? 31.104 29.802 -0.797 1.00 78.44 173 TYR C C 1
ATOM 4240 O O . TYR C 2 173 ? 31.936 29.608 0.096 1.00 78.44 173 TYR C O 1
ATOM 4249 N N . PRO C 2 174 ? 30.020 29.016 -0.938 1.00 79.52 174 PRO C N 1
ATOM 4250 C CA . PRO C 2 174 ? 29.788 27.869 -0.049 1.00 80.15 174 PRO C CA 1
ATOM 4251 C C . PRO C 2 174 ? 30.875 26.787 -0.239 1.00 81.20 174 PRO C C 1
ATOM 4252 O O . PRO C 2 174 ? 31.251 26.453 -1.373 1.00 81.26 174 PRO C O 1
ATOM 4256 N N . GLY C 2 175 ? 31.385 26.259 0.874 1.00 81.48 175 GLY C N 1
ATOM 4257 C CA . GLY C 2 175 ? 32.414 25.236 0.816 1.00 80.47 175 GLY C CA 1
ATOM 4258 C C . GLY C 2 175 ? 33.827 25.712 0.497 1.00 81.69 175 GLY C C 1
ATOM 4259 O O . GLY C 2 175 ? 34.467 25.170 -0.411 1.00 83.00 175 GLY C O 1
ATOM 4260 N N . GLN C 2 176 ? 34.315 26.717 1.228 1.00 81.67 176 GLN C N 1
ATOM 4261 C CA . GLN C 2 176 ? 35.673 27.252 1.040 1.00 81.42 176 GLN C CA 1
ATOM 4262 C C . GLN C 2 176 ? 36.181 27.816 2.371 1.00 80.04 176 GLN C C 1
ATOM 4263 O O . GLN C 2 176 ? 35.403 28.382 3.135 1.00 79.31 176 GLN C O 1
ATOM 4269 N N . LYS C 2 177 ? 37.471 27.636 2.658 1.00 77.89 177 LYS C N 1
ATOM 4270 C CA . LYS C 2 177 ? 38.061 28.202 3.867 1.00 76.31 177 LYS C CA 1
ATOM 4271 C C . LYS C 2 177 ? 38.427 29.628 3.473 1.00 75.45 177 LYS C C 1
ATOM 4272 O O . LYS C 2 177 ? 38.977 29.849 2.392 1.00 76.05 177 LYS C O 1
ATOM 4278 N N . TYR C 2 178 ? 38.118 30.596 4.331 1.00 73.92 178 TYR C N 1
ATOM 4279 C CA . TYR C 2 178 ? 38.443 31.987 4.029 1.00 72.27 178 TYR C CA 1
ATOM 4280 C C . TYR C 2 178 ? 39.503 32.564 4.982 1.00 70.98 178 TYR C C 1
ATOM 4281 O O . TYR C 2 178 ? 39.481 32.304 6.188 1.00 71.08 178 TYR C O 1
ATOM 4290 N N . LEU C 2 179 ? 40.435 33.333 4.423 1.00 68.38 179 LEU C N 1
ATOM 4291 C CA . LEU C 2 179 ? 41.492 33.983 5.194 1.00 66.56 179 LEU C CA 1
ATOM 4292 C C . LEU C 2 179 ? 41.075 35.430 5.462 1.00 64.91 179 LEU C C 1
ATOM 4293 O O . LEU C 2 179 ? 40.631 36.123 4.552 1.00 62.79 179 LEU C O 1
ATOM 4298 N N . VAL C 2 180 ? 41.203 35.889 6.701 1.00 63.32 180 VAL C N 1
ATOM 4299 C CA . VAL C 2 180 ? 40.847 37.272 7.000 1.00 62.06 180 VAL C CA 1
ATOM 4300 C C . VAL C 2 180 ? 41.801 37.946 8.005 1.00 63.28 180 VAL C C 1
ATOM 4301 O O . VAL C 2 180 ? 42.255 37.337 8.993 1.00 60.44 180 VAL C O 1
ATOM 4305 N N . GLN C 2 181 ? 42.116 39.207 7.704 1.00 63.14 181 GLN C N 1
ATOM 4306 C CA . GLN C 2 181 ? 43.010 40.033 8.507 1.00 61.90 181 GLN C CA 1
ATOM 4307 C C . GLN C 2 181 ? 42.455 41.443 8.755 1.00 61.22 181 GLN C C 1
ATOM 4308 O O . GLN C 2 181 ? 41.474 41.859 8.142 1.00 60.23 181 GLN C O 1
ATOM 4314 N N . THR C 2 182 ? 43.088 42.169 9.667 1.00 61.06 182 THR C N 1
ATOM 4315 C CA . THR C 2 182 ? 42.670 43.521 9.989 1.00 60.55 182 THR C CA 1
ATOM 4316 C C . THR C 2 182 ? 43.859 44.489 10.094 1.00 59.61 182 THR C C 1
ATOM 4317 O O . THR C 2 182 ? 45.005 44.064 10.236 1.00 60.14 182 THR C O 1
ATOM 4321 N N . ARG C 2 183 ? 43.568 45.784 9.982 1.00 56.66 183 ARG C N 1
ATOM 4322 C CA . ARG C 2 183 ? 44.554 46.866 10.089 1.00 53.45 183 ARG C CA 1
ATOM 4323 C C . ARG C 2 183 ? 43.842 48.025 10.774 1.00 53.35 183 ARG C C 1
ATOM 4324 O O . ARG C 2 183 ? 42.613 48.099 10.756 1.00 52.09 183 ARG C O 1
ATOM 4332 N N . CYS C 2 184 ? 44.601 48.934 11.371 1.00 52.16 184 CYS C N 1
ATOM 4333 C CA . CYS C 2 184 ? 43.980 50.087 11.989 1.00 53.59 184 CYS C CA 1
ATOM 4334 C C . CYS C 2 184 ? 44.915 51.272 11.834 1.00 51.99 184 CYS C C 1
ATOM 4335 O O . CYS C 2 184 ? 46.098 51.092 11.569 1.00 49.91 184 CYS C O 1
ATOM 4338 N N . LYS C 2 185 ? 44.364 52.475 11.956 1.00 51.54 185 LYS C N 1
ATOM 4339 C CA . LYS C 2 185 ? 45.132 53.704 11.822 1.00 55.22 185 LYS C CA 1
ATOM 4340 C C . LYS C 2 185 ? 44.534 54.814 12.717 1.00 57.71 185 LYS C C 1
ATOM 4341 O O . LYS C 2 185 ? 43.321 54.988 12.776 1.00 58.58 185 LYS C O 1
ATOM 4347 N N . PRO C 2 186 ? 45.387 55.575 13.425 1.00 59.82 186 PRO C N 1
ATOM 4348 C CA . PRO C 2 186 ? 44.920 56.652 14.305 1.00 62.58 186 PRO C CA 1
ATOM 4349 C C . PRO C 2 186 ? 44.260 57.776 13.517 1.00 64.68 186 PRO C C 1
ATOM 4350 O O . PRO C 2 186 ? 44.146 57.706 12.299 1.00 65.69 186 PRO C O 1
ATOM 4354 N N . ASP C 2 187 ? 43.841 58.819 14.226 1.00 68.20 187 ASP C N 1
ATOM 4355 C CA . ASP C 2 187 ? 43.200 59.971 13.604 1.00 71.13 187 ASP C CA 1
ATOM 4356 C C . ASP C 2 187 ? 44.167 60.595 12.591 1.00 72.24 187 ASP C C 1
ATOM 4357 O O . ASP C 2 187 ? 43.775 60.957 11.477 1.00 71.76 187 ASP C O 1
ATOM 4362 N N . HIS C 2 188 ? 45.433 60.718 12.981 1.00 71.51 188 HIS C N 1
ATOM 4363 C CA . HIS C 2 188 ? 46.437 61.270 12.088 1.00 70.45 188 HIS C CA 1
ATOM 4364 C C . HIS C 2 188 ? 47.705 60.449 12.124 1.00 67.44 188 HIS C C 1
ATOM 4365 O O . HIS C 2 188 ? 48.779 60.998 12.310 1.00 68.37 188 HIS C O 1
ATOM 4372 N N . GLY C 2 189 ? 47.593 59.143 11.935 1.00 64.81 189 GLY C N 1
ATOM 4373 C CA . GLY C 2 189 ? 48.782 58.317 11.970 1.00 61.92 189 GLY C CA 1
ATOM 4374 C C . GLY C 2 189 ? 49.131 57.562 10.703 1.00 60.51 189 GLY C C 1
ATOM 4375 O O . GLY C 2 189 ? 48.818 57.987 9.598 1.00 58.53 189 GLY C O 1
ATOM 4376 N N . TYR C 2 190 ? 49.809 56.436 10.899 1.00 58.86 190 TYR C N 1
ATOM 4377 C CA . TYR C 2 190 ? 50.251 55.543 9.846 1.00 57.31 190 TYR C CA 1
ATOM 4378 C C . TYR C 2 190 ? 49.499 54.242 10.085 1.00 59.32 190 TYR C C 1
ATOM 4379 O O . TYR C 2 190 ? 49.039 54.001 11.197 1.00 58.00 190 TYR C O 1
ATOM 4388 N N . TRP C 2 191 ? 49.369 53.410 9.049 1.00 61.60 191 TRP C N 1
ATOM 4389 C CA . TRP C 2 191 ? 48.665 52.132 9.174 1.00 61.26 191 TRP C CA 1
ATOM 4390 C C . TRP C 2 191 ? 49.512 51.153 9.935 1.00 59.69 191 TRP C C 1
ATOM 4391 O O . TRP C 2 191 ? 50.731 51.154 9.818 1.00 58.52 191 TRP C O 1
ATOM 4402 N N . SER C 2 192 ? 48.840 50.308 10.701 1.00 61.13 192 SER C N 1
ATOM 4403 C CA . SER C 2 192 ? 49.495 49.265 11.468 1.00 62.37 192 SER C CA 1
ATOM 4404 C C . SER C 2 192 ? 49.730 48.129 10.497 1.00 62.80 192 SER C C 1
ATOM 4405 O O . SER C 2 192 ? 49.089 48.062 9.467 1.00 65.41 192 SER C O 1
ATOM 4408 N N . ARG C 2 193 ? 50.647 47.235 10.811 1.00 65.55 193 ARG C N 1
ATOM 4409 C CA . ARG C 2 193 ? 50.916 46.115 9.929 1.00 66.46 193 ARG C CA 1
ATOM 4410 C C . ARG C 2 193 ? 49.625 45.308 9.891 1.00 67.82 193 ARG C C 1
ATOM 4411 O O . ARG C 2 193 ? 48.698 45.589 10.660 1.00 66.35 193 ARG C O 1
ATOM 4419 N N . TRP C 2 194 ? 49.558 44.321 8.995 1.00 69.17 194 TRP C N 1
ATOM 4420 C CA . TRP C 2 194 ? 48.376 43.460 8.890 1.00 70.55 194 TRP C CA 1
ATOM 4421 C C . TRP C 2 194 ? 48.363 42.496 10.059 1.00 70.09 194 TRP C C 1
ATOM 4422 O O . TRP C 2 194 ? 49.410 42.013 10.461 1.00 71.44 194 TRP C O 1
ATOM 4433 N N . SER C 2 195 ? 47.186 42.203 10.598 1.00 70.27 195 SER C N 1
ATOM 4434 C CA . SER C 2 195 ? 47.100 41.272 11.714 1.00 70.57 195 SER C CA 1
ATOM 4435 C C . SER C 2 195 ? 47.515 39.879 11.249 1.00 71.76 195 SER C C 1
ATOM 4436 O O . SER C 2 195 ? 47.981 39.696 10.128 1.00 68.61 195 SER C O 1
ATOM 4439 N N . GLN C 2 196 ? 47.369 38.900 12.132 1.00 74.74 196 GLN C N 1
ATOM 4440 C CA . GLN C 2 196 ? 47.699 37.527 11.789 1.00 78.40 196 GLN C CA 1
ATOM 4441 C C . GLN C 2 196 ? 46.420 36.799 11.372 1.00 78.95 196 GLN C C 1
ATOM 4442 O O . GLN C 2 196 ? 45.370 36.933 12.009 1.00 79.29 196 GLN C O 1
ATOM 4448 N N . GLU C 2 197 ? 46.526 36.042 10.287 1.00 78.93 197 GLU C N 1
ATOM 4449 C CA . GLU C 2 197 ? 45.416 35.287 9.720 1.00 79.65 197 GLU C CA 1
ATOM 4450 C C . GLU C 2 197 ? 44.501 34.535 10.681 1.00 79.41 197 GLU C C 1
ATOM 4451 O O . GLU C 2 197 ? 44.934 34.002 11.705 1.00 79.72 197 GLU C O 1
ATOM 4457 N N . SER C 2 198 ? 43.224 34.506 10.315 1.00 77.70 198 SER C N 1
ATOM 4458 C CA . SER C 2 198 ? 42.179 33.801 11.042 1.00 76.80 198 SER C CA 1
ATOM 4459 C C . SER C 2 198 ? 41.404 33.118 9.923 1.00 77.54 198 SER C C 1
ATOM 4460 O O . SER C 2 198 ? 41.221 33.706 8.857 1.00 78.66 198 SER C O 1
ATOM 4463 N N . SER C 2 199 ? 40.959 31.884 10.136 1.00 77.39 199 SER C N 1
ATOM 4464 C CA . SER C 2 199 ? 40.191 31.195 9.106 1.00 76.93 199 SER C CA 1
ATOM 4465 C C . SER C 2 199 ? 38.806 30.801 9.580 1.00 77.27 199 SER C C 1
ATOM 4466 O O . SER C 2 199 ? 38.517 30.761 10.776 1.00 77.33 199 SER C O 1
ATOM 4469 N N . VAL C 2 200 ? 37.947 30.516 8.617 1.00 78.77 200 VAL C N 1
ATOM 4470 C CA . VAL C 2 200 ? 36.584 30.107 8.891 1.00 80.00 200 VAL C CA 1
ATOM 4471 C C . VAL C 2 200 ? 36.127 29.411 7.608 1.00 81.68 200 VAL C C 1
ATOM 4472 O O . VAL C 2 200 ? 36.683 29.671 6.532 1.00 79.73 200 VAL C O 1
ATOM 4476 N N . GLU C 2 201 ? 35.144 28.518 7.724 1.00 83.94 201 GLU C N 1
ATOM 4477 C CA . GLU C 2 201 ? 34.634 27.776 6.569 1.00 86.41 201 GLU C CA 1
ATOM 4478 C C . GLU C 2 201 ? 33.138 27.947 6.335 1.00 86.27 201 GLU C C 1
ATOM 4479 O O . GLU C 2 201 ? 32.324 27.671 7.215 1.00 86.24 201 GLU C O 1
ATOM 4485 N N . MET C 2 202 ? 32.788 28.398 5.135 1.00 86.96 202 MET C N 1
ATOM 4486 C CA . MET C 2 202 ? 31.394 28.610 4.767 1.00 88.10 202 MET C CA 1
ATOM 4487 C C . MET C 2 202 ? 30.697 27.277 4.518 1.00 88.89 202 MET C C 1
ATOM 4488 O O . MET C 2 202 ? 31.184 26.443 3.754 1.00 88.73 202 MET C O 1
ATOM 4493 N N . PRO C 2 203 ? 29.540 27.063 5.166 1.00 90.10 203 PRO C N 1
ATOM 4494 C CA . PRO C 2 203 ? 28.757 25.832 5.029 1.00 90.88 203 PRO C CA 1
ATOM 4495 C C . PRO C 2 203 ? 28.675 25.340 3.595 1.00 91.64 203 PRO C C 1
ATOM 4496 O O . PRO C 2 203 ? 28.617 26.140 2.655 1.00 90.72 203 PRO C O 1
ATOM 4500 N N . ASN C 2 204 ? 28.672 24.018 3.438 1.00 92.87 204 ASN C N 1
ATOM 4501 C CA . ASN C 2 204 ? 28.603 23.401 2.118 1.00 93.62 204 ASN C CA 1
ATOM 4502 C C . ASN C 2 204 ? 27.197 23.529 1.543 1.00 92.82 204 ASN C C 1
ATOM 4503 O O . ASN C 2 204 ? 26.271 23.897 2.308 1.00 91.61 204 ASN C O 1
#

Organism: Ovis aries (NCBI:txid9940)

Foldseek 3Di:
DDDDPVQPDDDPDRDDDLLVLLVVLLVLLVVLLVLLVVLLVVLVVPAPADDQQVVPDDDDDDVRLLPDDPLVLLLSLLQLLVACLVLLVLLLVQVVCPVNNVSSVVSNVSSVVNSVSSVVSNCVVPPPDDHDHHTYDPPSVQCNDPDVPSNSVSVNSVSVVSNVSSVSSSVSSVSCSVPVHND/DFKAWEDKADAALQKIKTAIGDGDDPPFDKDKWKWKDKPPDPDIGTQPDCPDVDDRMGIGGNVRDDAPIWMWMKMWIDDPVDIDIYDIYIDGNVARHAHAFWDDWDWDWDVAIKIKIFTGHDPSYPPVVPPWAKWKKKWKDFPPDDDIDIDTDGRDRMDIGHDDDAFTKMKMWMWMDTPRYDIHDIDDIDMDHHD/DKDWDDKADAPLQKIKTAIDDDVADKWKKKDWPPDDDIGTQPDCPPVDPRMGIGHNVRGDQPTWIFMWMDHCDIYPTDIDRRVQRHEYAFWAPWDWDKDVTKIKTATHGCCKWKWKWKDVIDIDTHGNDRIDIDDDDDAFDKMWMWMWIADPRYDIYPIHDIDIDHHHD

=== Feature glossary ===
Legend for the data blocks above and below:

— What the protein is —

The amino-acid sequence is the protein's primary structure: the linear order of residues from the N-terminus to the C-terminus, written in one-letter code. Everything else here — the 3D coordinates, the secondary structure, the domain annotations — is ultimately a consequence of this string.

Functional annotations link the protein to curated databases. InterPro entries identify conserved domains and families by matching the sequence against member-database signatures (Pfam, PROSITE, CDD, …). Gene Ontology (GO) terms describe molecular function, biological process, and cellular component in a controlled vocabulary. CATH places the structure in a hierarchical fold classification (Class/Architecture/Topology/Homologous-superfamily). The organism is the source species.

— Where its atoms are —

Atomic coordinates in PDBx/mmCIF format — the same representation the Protein Data Bank distributes. Each line of the _atom_site loop places one backbone atom in Cartesian space (units: ångströms, origin: arbitrary).

The six renders are orthographic views along the three Cartesian axes in both directions. Representation (cartoon, sticks, or surface) and color scheme (sequence-rainbow or by-chain) vary across proteins so the training set covers all the common visualization conventions.

— Local backbone conformation —

Eight-state secondary structure (DSSP): H is the canonical α-helix, G the tighter 3₁₀-helix, I the wider π-helix; E/B are β-structure, T and S are turns and bends, and '-' is everything else. DSSP derives these from the pattern of main-chain N–H···O=C hydrogen bonds, not from the sequence.

Three-state secondary structure (P-SEA) collapses the eight DSSP classes into helix (a), strand (b), and coil (c). P-SEA assigns these from Cα geometry alone — distances and angles — without requiring backbone oxygens, so it works on any Cα trace.

φ (phi) and ψ (psi) are the two rotatable backbone dihedrals per residue: φ is the C(i-1)–N–Cα–C torsion, ψ is the N–Cα–C–N(i+1) torsion, both in degrees on (−180°, 180°]. α-helical residues cluster near (−60°, −45°); β-strand residues near (−120°, +130°). A Ramachandran plot is simply a scatter of (φ, ψ) for every residue.

— Global shape and packing —

The geometric summary reports three shape descriptors. Rg (radius of gyration) measures how spread out the Cα atoms are about their centre of mass; compact globular proteins have small Rg, elongated or unfolded ones large. Cα contacts (<8 Å, |i−j|>4) count long-range residue pairs in spatial proximity — high for tightly packed folds, near zero for rods or random coil. The bounding-box extents give the protein's footprint along x, y, z in Å.

SASA measures how much of the protein is reachable by solvent. It is computed by rolling a water-sized probe over the atomic surface and summing the exposed area (Å²). Per-residue SASA distinguishes core (buried, low SASA) from surface (exposed, high SASA) residues; total SASA is a whole-molecule size measure.

Plot images: a contact map (which residues are close in 3D, as an N×N binary image), a Ramachandran scatter (backbone torsion angles, revealing secondary-structure composition at a glance), and — for AlphaFold structures — a PAE heatmap (pairwise prediction confidence).

— Structural neighborhood —

A 3Di character summarizes, for each residue, the relative orientation of the Cα frame of its nearest spatial neighbor. Because it encodes fold topology rather than chemistry, 3Di alignments detect remote structural similarity that sequence alignment misses.

The Foldseek neighbor list gives the closest experimentally determined structures in the PDB, ranked by structural alignment. TM-score near 1 means near-identical fold; near 0.3 means only rough topology match. This is how one finds what a novel AlphaFold prediction most resembles in the solved-structure universe.

— Confidence and disorder —

For AlphaFold models, the B-factor field carries pLDDT — the model's own estimate of local accuracy on a 0–100 scale. Regions with pLDDT<50 should be treated as essentially unmodeled; they often correspond to intrinsically disordered segments.

Crystallographic B-factors measure how much each atom's electron density is smeared out, in Å². They rise in mobile loops and surface residues and fall in the buried interior. In AlphaFold models this column is repurposed to hold pLDDT instead.

Predicted Aligned Error (PAE) is an AlphaFold confidence matrix: entry (i, j) is the expected error in the position of residue j, in ångströms, when the prediction is superimposed on the true structure at residue i. Low PAE within a block of residues means that block is internally rigid and well-predicted; high PAE between two blocks means their relative placement is uncertain even if each block individually is confident.